Protein AF-A0A950RUC4-F1 (afdb_monomer)

Sequence (566 aa):
MKRVLPVLGLLLIFLGRAAADEPPYLDFVKGLRDMGYPDLALQYLQKLKAKPPQGITPAELTLESGLTGVEAARLEPDLSKRAAFYAQARTDLEDFLKGNASHPRAAEANLALARLVALQGQTELSKADRDQTAEGKEAQRQKARPLFEQADKLLGQVAGQAADPKAKLQAQMEQASNLFNEARTYNTQKNADLLKRADILKQARGIFETIAANNLKDPIGWEALAWVGRCYQEVDEGDKALQVYNRIFQERGPVSDTGRRLAQYYRMILLDRNPKAIQGDALAEIAKSGESWRAAYPRYLHTPDGYGVTFLTAEALLKQGVQLQEAMKTPKGPLPPKVLDLFARAEKLYGELEGSDNDYADLASQRRLFLVVTRSGQKLEGHDITALTTFTDCFEQARVQLNTMFDEDRNFKGQTDEERKQHQKQHQQHLDQAVALLQRALTLTGTRVTPDQLAQARNLLSYCYIQANKSYQAAVLADFTVHSTDPSLKSAQAAGAYALQAYAQALGDQQTAQAPDEVLNADRRQLRNVADFIQKTWTTEDVADAARHQIGRLLLQEKKYAEAVA

Radius of gyration: 33.26 Å; Cα contacts (8 Å, |Δi|>4): 711; chains: 1; bounding box: 117×64×85 Å

Structure (mmCIF, N/CA/C/O backbone):
data_AF-A0A950RUC4-F1
#
_entry.id   AF-A0A950RUC4-F1
#
loop_
_atom_site.group_PDB
_atom_site.id
_atom_site.type_symbol
_atom_site.label_atom_id
_atom_site.label_alt_id
_atom_site.label_comp_id
_atom_site.label_asym_id
_atom_site.label_entity_id
_atom_site.label_seq_id
_atom_site.pdbx_PDB_ins_code
_atom_site.Cartn_x
_atom_site.Cartn_y
_atom_site.Cartn_z
_atom_site.occupancy
_atom_site.B_iso_or_equiv
_atom_site.auth_seq_id
_atom_site.auth_comp_id
_atom_site.auth_asym_id
_atom_site.auth_atom_id
_atom_site.pdbx_PDB_model_num
ATOM 1 N N . MET A 1 1 ? -77.668 8.316 -32.396 1.00 34.97 1 MET A N 1
ATOM 2 C CA . MET A 1 1 ? -76.233 8.247 -32.749 1.00 34.97 1 MET A CA 1
ATOM 3 C C . MET A 1 1 ? -75.571 9.579 -32.421 1.00 34.97 1 MET A C 1
ATOM 5 O O . MET A 1 1 ? -76.048 10.599 -32.882 1.00 34.97 1 MET A O 1
ATOM 9 N N . LYS A 1 2 ? -74.524 9.518 -31.587 1.00 37.88 2 LYS A N 1
ATOM 10 C CA . LYS A 1 2 ? -73.364 10.420 -31.426 1.00 37.88 2 LYS A CA 1
ATOM 11 C C . LYS A 1 2 ? -73.524 11.917 -31.760 1.00 37.88 2 LYS A C 1
ATOM 13 O O . LYS A 1 2 ? -73.479 12.287 -32.926 1.00 37.88 2 LYS A O 1
ATOM 18 N N . ARG A 1 3 ? -73.454 12.754 -30.716 1.00 38.47 3 ARG A N 1
ATOM 19 C CA . ARG A 1 3 ? -72.344 13.693 -30.410 1.00 38.47 3 ARG A CA 1
ATOM 20 C C . ARG A 1 3 ? -72.834 14.723 -29.391 1.00 38.47 3 ARG A C 1
ATOM 22 O O . ARG A 1 3 ? -73.694 15.520 -29.731 1.00 38.47 3 ARG A O 1
ATOM 29 N N . VAL A 1 4 ? -72.249 14.751 -28.194 1.00 31.91 4 VAL A N 1
ATOM 30 C CA . VAL A 1 4 ? -72.295 15.943 -27.334 1.00 31.91 4 VAL A CA 1
ATOM 31 C C . VAL A 1 4 ? -70.932 16.088 -26.651 1.00 31.91 4 VAL A C 1
ATOM 33 O O . VAL A 1 4 ? -70.499 15.199 -25.922 1.00 31.91 4 VAL A O 1
ATOM 36 N N . LEU A 1 5 ? -70.241 17.182 -26.983 1.00 35.53 5 LEU A N 1
ATOM 37 C CA . LEU A 1 5 ? -69.092 17.736 -26.261 1.00 35.53 5 LEU A CA 1
ATOM 38 C C . LEU A 1 5 ? -69.471 18.024 -24.799 1.00 35.53 5 LEU A C 1
ATOM 40 O O . LEU A 1 5 ? -70.562 18.545 -24.578 1.00 35.53 5 LEU A O 1
ATOM 44 N N . PRO A 1 6 ? -68.538 17.922 -23.840 1.00 38.25 6 PRO A N 1
ATOM 45 C CA . PRO A 1 6 ? -68.577 18.772 -22.665 1.00 38.25 6 PRO A CA 1
ATOM 46 C C . PRO A 1 6 ? -67.495 19.852 -22.770 1.00 38.25 6 PRO A C 1
ATOM 48 O O . PRO A 1 6 ? -66.300 19.568 -22.837 1.00 38.25 6 PRO A O 1
ATOM 51 N N . VAL A 1 7 ? -67.941 21.108 -22.776 1.00 34.72 7 VAL A N 1
ATOM 52 C CA . VAL A 1 7 ? -67.108 22.270 -22.466 1.00 34.72 7 VAL A CA 1
ATOM 53 C C . VAL A 1 7 ? -67.149 22.482 -20.954 1.00 34.72 7 VAL A C 1
ATOM 55 O O . VAL A 1 7 ? -68.210 22.675 -20.371 1.00 34.72 7 VAL A O 1
ATOM 58 N N . LEU A 1 8 ? -65.957 22.380 -20.371 1.00 36.16 8 LEU A N 1
ATOM 59 C CA . LEU A 1 8 ? -65.399 23.125 -19.242 1.00 36.16 8 LEU A CA 1
ATOM 60 C C . LEU A 1 8 ? -66.356 23.958 -18.362 1.00 36.16 8 LEU A C 1
ATOM 62 O O . LEU A 1 8 ? -66.877 24.989 -18.778 1.00 36.16 8 LEU A O 1
ATOM 66 N N . GLY A 1 9 ? -66.400 23.599 -17.078 1.00 33.19 9 GLY A N 1
ATOM 67 C CA . GLY A 1 9 ? -66.708 24.500 -15.970 1.00 33.19 9 GLY A CA 1
ATOM 68 C C . GLY A 1 9 ? -65.688 24.271 -14.858 1.00 33.19 9 GLY A C 1
ATOM 69 O O . GLY A 1 9 ? -65.769 23.276 -14.142 1.00 33.19 9 GLY A O 1
ATOM 70 N N . LEU A 1 10 ? -64.690 25.156 -14.775 1.00 37.75 10 LEU A N 1
ATOM 71 C CA . LEU A 1 10 ? -63.674 25.192 -13.723 1.00 37.75 10 LEU A CA 1
ATOM 72 C C . LEU A 1 10 ? -64.344 25.336 -12.348 1.00 37.75 10 LEU A C 1
ATOM 74 O O . LEU A 1 10 ? -65.006 26.339 -12.088 1.00 37.75 10 LEU A O 1
ATOM 78 N N . LEU A 1 11 ? -64.088 24.385 -11.451 1.00 32.88 11 LEU A N 1
ATOM 79 C CA . LEU A 1 11 ? -64.335 24.529 -10.020 1.00 32.88 11 LEU A CA 1
ATOM 80 C C . LEU A 1 11 ? -62.969 24.590 -9.330 1.00 32.88 11 LEU A C 1
ATOM 82 O O . LEU A 1 11 ? -62.287 23.583 -9.146 1.00 32.88 11 LEU A O 1
ATOM 86 N N . LEU A 1 12 ? -62.548 25.820 -9.033 1.00 37.66 12 LEU A N 1
ATOM 87 C CA . LEU A 1 12 ? -61.394 26.152 -8.203 1.00 37.66 12 LEU A CA 1
ATOM 88 C C . LEU A 1 12 ? -61.665 25.656 -6.778 1.00 37.66 12 LEU A C 1
ATOM 90 O O . LEU A 1 12 ? -62.280 26.347 -5.969 1.00 37.66 12 LEU A O 1
ATOM 94 N N . ILE A 1 13 ? -61.206 24.444 -6.475 1.00 41.19 13 ILE A N 1
ATOM 95 C CA . ILE A 1 13 ? -61.076 23.981 -5.096 1.00 41.19 13 ILE A CA 1
ATOM 96 C C . ILE A 1 13 ? -59.793 24.611 -4.554 1.00 41.19 13 ILE A C 1
ATOM 98 O O . ILE A 1 13 ? -58.684 24.193 -4.887 1.00 41.19 13 ILE A O 1
ATOM 102 N N . PHE A 1 14 ? -59.957 25.642 -3.724 1.00 34.88 14 PHE A N 1
ATOM 103 C CA . PHE A 1 14 ? -58.931 26.102 -2.795 1.00 34.88 14 PHE A CA 1
ATOM 104 C C . PHE A 1 14 ? -58.614 24.955 -1.826 1.00 34.88 14 PHE A C 1
ATOM 106 O O . PHE A 1 14 ? -59.203 24.837 -0.754 1.00 34.88 14 PHE A O 1
ATOM 113 N N . LEU A 1 15 ? -57.676 24.088 -2.209 1.00 35.47 15 LEU A N 1
ATOM 114 C CA . LEU A 1 15 ? -56.945 23.268 -1.254 1.00 35.47 15 LEU A CA 1
ATOM 115 C C . LEU A 1 15 ? -56.076 24.231 -0.451 1.00 35.47 15 LEU A C 1
ATOM 117 O O . LEU A 1 15 ? -54.998 24.637 -0.888 1.00 35.47 15 LEU A O 1
ATOM 121 N N . GLY A 1 16 ? -56.584 24.643 0.710 1.00 34.88 16 GLY A N 1
ATOM 122 C CA . GLY A 1 16 ? -55.748 25.229 1.741 1.00 34.88 16 GLY A CA 1
ATOM 123 C C . GLY A 1 16 ? -54.551 24.307 1.938 1.00 34.88 16 GLY A C 1
ATOM 124 O O . GLY A 1 16 ? -54.716 23.123 2.231 1.00 34.88 16 GLY A O 1
ATOM 125 N N . ARG A 1 17 ? -53.344 24.839 1.722 1.00 33.97 17 ARG A N 1
ATOM 126 C CA . ARG A 1 17 ? -52.124 24.212 2.217 1.00 33.97 17 ARG A CA 1
ATOM 127 C C . ARG A 1 17 ? -52.298 24.109 3.726 1.00 33.97 17 ARG A C 1
ATOM 129 O O . ARG A 1 17 ? -52.092 25.090 4.433 1.00 33.97 17 ARG A O 1
ATOM 136 N N . ALA A 1 18 ? -52.691 22.936 4.210 1.00 32.66 18 ALA A N 1
ATOM 137 C CA . ALA A 1 18 ? -52.247 22.515 5.520 1.00 32.66 18 ALA A CA 1
ATOM 138 C C . ALA A 1 18 ? -50.720 22.597 5.443 1.00 32.66 18 ALA A C 1
ATOM 140 O O . ALA A 1 18 ? -50.095 21.839 4.699 1.00 32.66 18 ALA A O 1
ATOM 141 N N . ALA A 1 19 ? -50.138 23.612 6.083 1.00 33.56 19 ALA A N 1
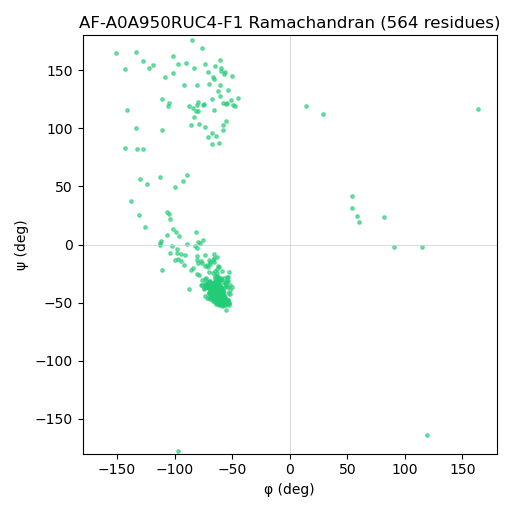ATOM 142 C CA . ALA A 1 19 ? -48.728 23.578 6.402 1.00 33.56 19 ALA A CA 1
ATOM 143 C C . ALA A 1 19 ? -48.572 22.318 7.250 1.00 33.56 19 ALA A C 1
ATOM 145 O O . ALA A 1 19 ? -49.061 22.269 8.375 1.00 33.56 19 ALA A O 1
ATOM 146 N N . ALA A 1 20 ? -48.044 21.251 6.650 1.00 34.06 20 ALA A N 1
ATOM 147 C CA . ALA A 1 20 ? -47.556 20.138 7.434 1.00 34.06 20 ALA A CA 1
ATOM 148 C C . ALA A 1 20 ? -46.548 20.756 8.401 1.00 34.06 20 ALA A C 1
ATOM 150 O O . ALA A 1 20 ? -45.638 21.445 7.932 1.00 34.06 20 ALA A O 1
ATOM 151 N N . ASP A 1 21 ? -46.775 20.604 9.708 1.00 40.78 21 ASP A N 1
ATOM 152 C CA . ASP A 1 21 ? -45.814 21.042 10.715 1.00 40.78 21 ASP A CA 1
ATOM 153 C C . ASP A 1 21 ? -44.443 20.518 10.284 1.00 40.78 21 ASP A C 1
ATOM 155 O O . ASP A 1 21 ? -44.271 19.312 10.069 1.00 40.78 21 ASP A O 1
ATOM 159 N N . GLU A 1 22 ? -43.500 21.434 10.043 1.00 47.34 22 GLU A N 1
ATOM 160 C CA . GLU A 1 22 ? -42.135 21.051 9.697 1.00 47.34 22 GLU A CA 1
ATOM 161 C C . GLU A 1 22 ? -41.640 20.097 10.798 1.00 47.34 22 GLU A C 1
ATOM 163 O O . GLU A 1 22 ? -41.851 20.389 11.983 1.00 47.34 22 GLU A O 1
ATOM 168 N N . PRO A 1 23 ? -41.016 18.949 10.455 1.00 54.62 23 PRO A N 1
ATOM 169 C CA . PRO A 1 23 ? -40.393 18.103 11.465 1.00 54.62 23 PRO A CA 1
ATOM 170 C C . PRO A 1 23 ? -39.491 18.977 12.344 1.00 54.62 23 PRO A C 1
ATOM 172 O O . PRO A 1 23 ? -38.881 19.908 11.803 1.00 54.62 23 PRO A O 1
ATOM 175 N N . PRO A 1 24 ? -39.368 18.712 13.661 1.00 75.94 24 PRO A N 1
ATOM 176 C CA . PRO A 1 24 ? -38.464 19.476 14.514 1.00 75.94 24 PRO A CA 1
ATOM 177 C C . PRO A 1 24 ? -37.113 19.648 13.809 1.00 75.94 24 PRO A C 1
ATOM 179 O O . PRO A 1 24 ? -36.544 18.668 13.329 1.00 75.94 24 PRO A O 1
ATOM 182 N N . TYR A 1 25 ? -36.635 20.889 13.662 1.00 81.56 25 TYR A N 1
ATOM 183 C CA . TYR A 1 25 ? -35.612 21.243 12.663 1.00 81.56 25 TYR A CA 1
ATOM 184 C C . TYR A 1 25 ? -34.370 20.326 12.673 1.00 81.56 25 TYR A C 1
ATOM 186 O O . TYR A 1 25 ? -33.822 20.007 11.620 1.00 81.56 25 TYR A O 1
ATOM 194 N N . LEU A 1 26 ? -33.929 19.870 13.853 1.00 84.50 26 LEU A N 1
ATOM 195 C CA . LEU A 1 26 ? -32.773 18.973 13.992 1.00 84.50 26 LEU A CA 1
ATOM 196 C C . LEU A 1 26 ? -33.093 17.502 13.679 1.00 84.50 26 LEU A C 1
ATOM 198 O O . LEU A 1 26 ? -32.209 16.762 13.251 1.00 84.50 26 LEU A O 1
ATOM 202 N N . ASP A 1 27 ? -34.342 17.069 13.841 1.00 83.31 27 ASP A N 1
ATOM 203 C CA . ASP A 1 27 ? -34.783 15.733 13.430 1.00 83.31 27 ASP A CA 1
ATOM 204 C C . ASP A 1 27 ? -34.851 15.629 11.905 1.00 83.31 27 ASP A C 1
ATOM 206 O O . ASP A 1 27 ? -34.499 14.594 11.343 1.00 83.31 27 ASP A O 1
ATOM 210 N N . PHE A 1 28 ? -35.187 16.724 11.215 1.00 82.00 28 PHE A N 1
ATOM 211 C CA . PHE A 1 28 ? -35.064 16.791 9.759 1.00 82.00 28 PHE A CA 1
ATOM 212 C C . PHE A 1 28 ? -33.604 16.646 9.299 1.00 82.00 28 PHE A C 1
ATOM 214 O O . PHE A 1 28 ? -33.317 15.875 8.384 1.00 82.00 28 PHE A O 1
ATOM 221 N N . VAL A 1 29 ? -32.662 17.316 9.975 1.00 86.06 29 VAL A N 1
ATOM 222 C CA . VAL A 1 29 ? -31.215 17.170 9.719 1.00 86.06 29 VAL A CA 1
ATOM 223 C C . VAL A 1 29 ? -30.758 15.723 9.919 1.00 86.06 29 VAL A C 1
ATOM 225 O O . VAL A 1 29 ? -30.044 15.181 9.075 1.00 86.06 29 VAL A O 1
ATOM 228 N N . LYS A 1 30 ? -31.186 15.073 11.009 1.00 86.31 30 LYS A N 1
ATOM 229 C CA . LYS A 1 30 ? -30.908 13.649 11.264 1.00 86.31 30 LYS A CA 1
ATOM 230 C C . LYS A 1 30 ? -31.467 12.760 10.157 1.00 86.31 30 LYS A C 1
ATOM 232 O O . LYS A 1 30 ? -30.703 12.002 9.573 1.00 86.31 30 LYS A O 1
ATOM 237 N N . GLY A 1 31 ? -32.739 12.931 9.798 1.00 77.69 31 GLY A N 1
ATOM 238 C CA . GLY A 1 31 ? -33.377 12.154 8.737 1.00 77.69 31 GLY A CA 1
ATOM 239 C C . GLY A 1 31 ? -32.671 12.290 7.384 1.00 77.69 31 GLY A C 1
ATOM 240 O O . GLY A 1 31 ? -32.494 11.297 6.684 1.00 77.69 31 GLY A O 1
ATOM 241 N N . LEU A 1 32 ? -32.203 13.492 7.026 1.00 78.38 32 LEU A N 1
ATOM 242 C CA . LEU A 1 32 ? -31.410 13.694 5.808 1.00 78.38 32 LEU A CA 1
ATOM 243 C C . LEU A 1 32 ? -30.098 12.900 5.830 1.00 78.38 32 LEU A C 1
ATOM 245 O O . LEU A 1 32 ? -29.757 12.278 4.825 1.00 78.38 32 LEU A O 1
ATOM 249 N N . ARG A 1 33 ? -29.384 12.866 6.961 1.00 87.56 33 ARG A N 1
ATOM 250 C CA . ARG A 1 33 ? -28.173 12.039 7.100 1.00 87.56 33 ARG A CA 1
ATOM 251 C C . ARG A 1 33 ? -28.473 10.551 7.004 1.00 87.56 33 ARG A C 1
ATOM 253 O O . ARG A 1 33 ? -27.772 9.855 6.277 1.00 87.56 33 ARG A O 1
ATOM 260 N N . ASP A 1 34 ? -29.518 10.084 7.682 1.00 82.00 34 ASP A N 1
ATOM 261 C CA . ASP A 1 34 ? -29.903 8.668 7.693 1.00 82.00 34 ASP A CA 1
ATOM 262 C C . ASP A 1 34 ? -30.282 8.169 6.288 1.00 82.00 34 ASP A C 1
ATOM 264 O O . ASP A 1 34 ? -30.058 7.007 5.950 1.00 82.00 34 ASP A O 1
ATOM 268 N N . MET A 1 35 ? -30.803 9.061 5.439 1.00 78.31 35 MET A N 1
ATOM 269 C CA . MET A 1 35 ? -31.084 8.795 4.025 1.00 78.31 35 MET A CA 1
ATOM 270 C C . MET A 1 35 ? -29.862 8.939 3.098 1.00 78.31 35 MET A C 1
ATOM 272 O O . MET A 1 35 ? -29.988 8.710 1.896 1.00 78.31 35 MET A O 1
ATOM 276 N N . GLY A 1 36 ? -28.690 9.309 3.621 1.00 81.19 36 GLY A N 1
ATOM 277 C CA . GLY A 1 36 ? -27.467 9.485 2.835 1.00 81.19 36 GLY A CA 1
ATOM 278 C C . GLY A 1 36 ? -27.349 10.833 2.116 1.00 81.19 36 GLY A C 1
ATOM 279 O O . GLY A 1 36 ? -26.604 10.922 1.144 1.00 81.19 36 GLY A O 1
ATOM 280 N N . TYR A 1 37 ? -28.032 11.882 2.592 1.00 81.44 37 TYR A N 1
ATOM 281 C CA . TYR A 1 37 ? -27.981 13.250 2.043 1.00 81.44 37 TYR A CA 1
ATOM 282 C C . TYR A 1 37 ? -27.328 14.271 3.005 1.00 81.44 37 TYR A C 1
ATOM 284 O O . TYR A 1 37 ? -27.964 15.258 3.404 1.00 81.44 37 TYR A O 1
ATOM 292 N N . PRO A 1 38 ? -26.069 14.062 3.439 1.00 87.38 38 PRO A N 1
ATOM 293 C CA . PRO A 1 38 ? -25.410 14.958 4.390 1.00 87.38 38 PRO A CA 1
ATOM 294 C C . PRO A 1 38 ? -25.070 16.334 3.789 1.00 87.38 38 PRO A C 1
ATOM 296 O O . PRO A 1 38 ? -24.982 17.321 4.515 1.00 87.38 38 PRO A O 1
ATOM 299 N N . ASP A 1 39 ? -24.932 16.441 2.469 1.00 81.38 39 ASP A N 1
ATOM 300 C CA . ASP A 1 39 ? -24.743 17.703 1.751 1.00 81.38 39 ASP A CA 1
ATOM 301 C C . ASP A 1 39 ? -25.976 18.618 1.864 1.00 81.38 39 ASP A C 1
ATOM 303 O O . ASP A 1 39 ? -25.851 19.800 2.200 1.00 81.38 39 ASP A O 1
ATOM 307 N N . LEU A 1 40 ? -27.177 18.064 1.667 1.00 81.19 40 LEU A N 1
ATOM 308 C CA . LEU A 1 40 ? -28.442 18.774 1.864 1.00 81.19 40 LEU A CA 1
ATOM 309 C C . LEU A 1 40 ? -28.642 19.157 3.332 1.00 81.19 40 LEU A C 1
ATOM 311 O O . LEU A 1 40 ? -29.099 20.265 3.627 1.00 81.19 40 LEU A O 1
ATOM 315 N N . ALA A 1 41 ? -28.258 18.273 4.255 1.00 87.00 41 ALA A N 1
ATOM 316 C CA . ALA A 1 41 ? -28.305 18.550 5.685 1.00 87.00 41 ALA A CA 1
ATOM 317 C C . ALA A 1 41 ? -27.392 19.730 6.070 1.00 87.00 41 ALA A C 1
ATOM 319 O O . ALA A 1 41 ? -27.834 20.626 6.791 1.00 87.00 41 ALA A O 1
ATOM 320 N N . LEU A 1 42 ? -26.164 19.801 5.537 1.00 86.12 42 LEU A N 1
ATOM 321 C CA . LEU A 1 42 ? -25.256 20.935 5.759 1.00 86.12 42 LEU A CA 1
ATOM 322 C C . LEU A 1 42 ? -25.824 22.248 5.206 1.00 86.12 42 LEU A C 1
ATOM 324 O O . LEU A 1 42 ? -25.776 23.273 5.890 1.00 86.12 42 LEU A O 1
ATOM 328 N N . GLN A 1 43 ? -26.408 22.229 4.004 1.00 85.50 43 GLN A N 1
ATOM 329 C CA . GLN A 1 43 ? -27.064 23.413 3.433 1.00 85.50 43 GLN A CA 1
ATOM 330 C C . GLN A 1 43 ? -28.234 23.888 4.301 1.00 85.50 43 GLN A C 1
ATOM 332 O O . GLN A 1 43 ? -28.425 25.089 4.502 1.00 85.50 43 GLN A O 1
ATOM 337 N N . TYR A 1 44 ? -29.026 22.955 4.832 1.00 87.25 44 TYR A N 1
ATOM 338 C CA . TYR A 1 44 ? -30.130 23.286 5.724 1.00 87.25 44 TYR A CA 1
ATOM 339 C C . TYR A 1 44 ? -29.629 23.868 7.052 1.00 87.25 44 TYR A C 1
ATOM 341 O O . TYR A 1 44 ? -30.103 24.921 7.476 1.00 87.25 44 TYR A O 1
ATOM 349 N N . LEU A 1 45 ? -28.600 23.270 7.658 1.00 90.69 45 LEU A N 1
ATOM 350 C CA . LEU A 1 45 ? -27.964 23.784 8.873 1.00 90.69 45 LEU A CA 1
ATOM 351 C C . LEU A 1 45 ? -27.394 25.196 8.692 1.00 90.69 45 LEU A C 1
ATOM 353 O O . LEU A 1 45 ? -27.530 26.022 9.593 1.00 90.69 45 LEU A O 1
ATOM 357 N N . GLN A 1 46 ? -26.819 25.521 7.531 1.00 89.94 46 GLN A N 1
ATOM 358 C CA . GLN A 1 46 ? -26.381 26.889 7.227 1.00 89.94 46 GLN A CA 1
ATOM 359 C C . GLN A 1 46 ? -27.550 27.884 7.221 1.00 89.94 46 GLN A C 1
ATOM 361 O O . GLN A 1 46 ? -27.426 28.980 7.773 1.00 89.94 46 GLN A O 1
ATOM 366 N N . LYS A 1 47 ? -28.709 27.500 6.663 1.00 89.00 47 LYS A N 1
ATOM 367 C CA . LYS A 1 47 ? -29.925 28.331 6.708 1.00 89.00 47 LYS A CA 1
ATOM 368 C C . LYS A 1 47 ? -30.406 28.544 8.144 1.00 89.00 47 LYS A C 1
ATOM 370 O O . LYS A 1 47 ? -30.738 29.672 8.504 1.00 89.00 47 LYS A O 1
ATOM 375 N N . LEU A 1 48 ? -30.388 27.497 8.972 1.00 89.50 48 LEU A N 1
ATOM 376 C CA . LEU A 1 48 ? -30.747 27.606 10.389 1.00 89.50 48 LEU A CA 1
ATOM 377 C C . LEU A 1 48 ? -29.760 28.485 11.166 1.00 89.50 48 LEU A C 1
ATOM 379 O O . LEU A 1 48 ? -30.189 29.288 11.982 1.00 89.50 48 LEU A O 1
ATOM 383 N N . LYS A 1 49 ? -28.451 28.406 10.891 1.00 90.00 49 LYS A N 1
ATOM 384 C CA . LYS A 1 49 ? -27.445 29.281 11.523 1.00 90.00 49 LYS A CA 1
ATOM 385 C C . LYS A 1 49 ? -27.669 30.760 11.191 1.00 90.00 49 LYS A C 1
ATOM 387 O O . LYS A 1 49 ? -27.473 31.606 12.057 1.00 90.00 49 LYS A O 1
ATOM 392 N N . ALA A 1 50 ? -28.108 31.074 9.969 1.00 89.81 50 ALA A N 1
ATOM 393 C CA . ALA A 1 50 ? -28.412 32.448 9.565 1.00 89.81 50 ALA A CA 1
ATOM 394 C C . ALA A 1 50 ? -29.657 33.021 10.269 1.00 89.81 50 ALA A C 1
ATOM 396 O O . ALA A 1 50 ? -29.726 34.224 10.518 1.00 89.81 50 ALA A O 1
ATOM 397 N N . LYS A 1 51 ? -30.639 32.172 10.598 1.00 86.69 51 LYS A N 1
ATOM 398 C CA . LYS A 1 51 ? -31.846 32.557 11.341 1.00 86.69 51 LYS A CA 1
ATOM 399 C C . LYS A 1 51 ? -32.264 31.436 12.308 1.00 86.69 51 LYS A C 1
ATOM 401 O O . LYS A 1 51 ? -33.143 30.645 11.957 1.00 86.69 51 LYS A O 1
ATOM 406 N N . PRO A 1 52 ? -31.653 31.362 13.508 1.00 86.50 52 PRO A N 1
ATOM 407 C CA . PRO A 1 52 ? -31.900 30.273 14.450 1.00 86.50 52 PRO A CA 1
ATOM 408 C C . PRO A 1 52 ? -33.372 30.206 14.881 1.00 86.50 52 PRO A C 1
ATOM 410 O O . PRO A 1 52 ? -33.919 31.223 15.323 1.00 86.50 52 PRO A O 1
ATOM 413 N N . PRO A 1 53 ? -34.033 29.039 14.767 1.00 84.19 53 PRO A N 1
ATOM 414 C CA . PRO A 1 53 ? -35.385 28.856 15.279 1.00 84.19 53 PRO A CA 1
ATOM 415 C C . PRO A 1 53 ? -35.445 28.976 16.805 1.00 84.19 53 PRO A C 1
ATOM 417 O O . PRO A 1 53 ? -34.480 28.681 17.512 1.00 84.19 53 PRO A O 1
ATOM 420 N N . GLN A 1 54 ? -36.607 29.368 17.331 1.00 84.06 54 GLN A N 1
ATOM 421 C CA . GLN A 1 54 ? -36.820 29.433 18.775 1.00 84.06 54 GLN A CA 1
ATOM 422 C C . GLN A 1 54 ? -36.676 28.035 19.399 1.00 84.06 54 GLN A C 1
ATOM 424 O O . GLN A 1 54 ? -37.264 27.072 18.914 1.00 84.06 54 GLN A O 1
ATOM 429 N N . GLY A 1 55 ? -35.902 27.934 20.482 1.00 83.69 55 GLY A N 1
ATOM 430 C CA . GLY A 1 55 ? -35.655 26.671 21.186 1.00 83.69 55 GLY A CA 1
ATOM 431 C C . GLY A 1 55 ? -34.442 25.876 20.694 1.00 83.69 55 GLY A C 1
ATOM 432 O O . GLY A 1 55 ? -34.135 24.862 21.307 1.00 83.69 55 GLY A O 1
ATOM 433 N N . ILE A 1 56 ? -33.734 26.339 19.656 1.00 86.88 56 ILE A N 1
ATOM 434 C CA . ILE A 1 56 ? -32.470 25.745 19.200 1.00 86.88 56 ILE A CA 1
ATOM 435 C C . ILE A 1 56 ? -31.324 26.703 19.503 1.00 86.88 56 ILE A C 1
ATOM 437 O O . ILE A 1 56 ? -31.327 27.866 19.095 1.00 86.88 56 ILE A O 1
ATOM 441 N N . THR A 1 57 ? -30.321 26.209 20.216 1.00 89.81 57 THR A N 1
ATOM 442 C CA . THR A 1 57 ? -29.143 26.995 20.573 1.00 89.81 57 THR A CA 1
ATOM 443 C C . THR A 1 57 ? -28.115 27.021 19.433 1.00 89.81 57 THR A C 1
ATOM 445 O O . THR A 1 57 ? -27.995 26.058 18.669 1.00 89.81 57 THR A O 1
ATOM 448 N N . PRO A 1 58 ? -27.289 28.081 19.324 1.00 90.25 58 PRO A N 1
ATOM 449 C CA . PRO A 1 58 ? -26.151 28.084 18.403 1.00 90.25 58 PRO A CA 1
ATOM 450 C C . PRO A 1 58 ? -25.203 26.895 18.620 1.00 90.25 58 PRO A C 1
ATOM 452 O O . PRO A 1 58 ? -24.657 26.365 17.658 1.00 90.25 58 PRO A O 1
ATOM 455 N N . ALA A 1 59 ? -25.050 26.440 19.870 1.00 90.50 59 ALA A N 1
ATOM 456 C CA . ALA A 1 59 ? -24.242 25.274 20.213 1.00 90.50 59 ALA A CA 1
ATOM 457 C C . ALA A 1 59 ? -24.786 23.982 19.579 1.00 90.50 59 ALA A C 1
ATOM 459 O O . ALA A 1 59 ? -24.014 23.215 19.008 1.00 90.50 59 ALA A O 1
ATOM 460 N N . GLU A 1 60 ? -26.102 23.758 19.607 1.00 91.12 60 GLU A N 1
ATOM 461 C CA . GLU A 1 60 ? -26.726 22.594 18.961 1.00 91.12 60 GLU A CA 1
ATOM 462 C C . GLU A 1 60 ? -26.571 22.622 17.437 1.00 91.12 60 GLU A C 1
ATOM 464 O O . GLU A 1 60 ? -26.296 21.588 16.830 1.00 91.12 60 GLU A O 1
ATOM 469 N N . LEU A 1 61 ? -26.672 23.800 16.811 1.00 92.94 61 LEU A N 1
ATOM 470 C CA . LEU A 1 61 ? -26.423 23.946 15.371 1.00 92.94 61 LEU A CA 1
ATOM 471 C C . LEU A 1 61 ? -24.962 23.659 15.003 1.00 92.94 61 LEU A C 1
ATOM 473 O O . LEU A 1 61 ? -24.697 23.069 13.952 1.00 92.94 61 LEU A O 1
ATOM 477 N N . THR A 1 62 ? -24.011 24.071 15.845 1.00 94.38 62 THR A N 1
ATOM 478 C CA . THR A 1 62 ? -22.588 23.754 15.669 1.00 94.38 62 THR A CA 1
ATOM 479 C C . THR A 1 62 ? -22.334 22.256 15.815 1.00 94.38 62 THR A C 1
ATOM 481 O O . THR A 1 62 ? -21.710 21.672 14.933 1.00 94.38 62 THR A O 1
ATOM 484 N N . LEU A 1 63 ? -22.895 21.609 16.844 1.00 95.31 63 LEU A N 1
ATOM 485 C CA . LEU A 1 63 ? -22.805 20.157 17.017 1.00 95.31 63 LEU A CA 1
ATOM 486 C C . LEU A 1 63 ? -23.326 19.404 15.788 1.00 95.31 63 LEU A C 1
ATOM 488 O O . LEU A 1 63 ? -22.628 18.550 15.243 1.00 95.31 63 LEU A O 1
ATOM 492 N N . GLU A 1 64 ? -24.535 19.727 15.326 1.00 94.75 64 GLU A N 1
ATOM 493 C CA . GLU A 1 64 ? -25.122 19.044 14.171 1.00 94.75 64 GLU A CA 1
ATOM 494 C C . GLU A 1 64 ? -24.336 19.300 12.881 1.00 94.75 64 GLU A C 1
ATOM 496 O O . GLU A 1 64 ? -24.236 18.403 12.047 1.00 94.75 64 GLU A O 1
ATOM 501 N N . SER A 1 65 ? -23.714 20.474 12.725 1.00 95.19 65 SER A N 1
ATOM 502 C CA . SER A 1 65 ? -22.824 20.753 11.585 1.00 95.19 65 SER A CA 1
ATOM 503 C C . SER A 1 65 ? -21.577 19.879 11.618 1.00 95.19 65 SER A C 1
ATOM 505 O O . SER A 1 65 ? -21.256 19.255 10.608 1.00 95.19 65 SER A O 1
ATOM 507 N N . GLY A 1 66 ? -20.949 19.745 12.789 1.00 95.75 66 GLY A N 1
ATOM 508 C CA . GLY A 1 66 ? -19.805 18.861 12.987 1.00 95.75 66 GLY A CA 1
ATOM 509 C C . GLY A 1 66 ? -20.138 17.406 12.665 1.00 95.75 66 GLY A C 1
ATOM 510 O O . GLY A 1 66 ? -19.492 16.790 11.821 1.00 95.75 66 GLY A O 1
ATOM 511 N N . LEU A 1 67 ? -21.204 16.869 13.266 1.00 94.81 67 LEU A N 1
ATOM 512 C CA . LEU A 1 67 ? -21.639 15.489 13.032 1.00 94.81 67 LEU A CA 1
ATOM 513 C C . LEU A 1 67 ? -22.031 15.233 11.567 1.00 94.81 67 LEU A C 1
ATOM 515 O O . LEU A 1 67 ? -21.730 14.178 11.018 1.00 94.81 67 LEU A O 1
ATOM 519 N N . THR A 1 68 ? -22.699 16.188 10.916 1.00 94.00 68 THR A N 1
ATOM 520 C CA . THR A 1 68 ? -23.065 16.070 9.495 1.00 94.00 68 THR A CA 1
ATOM 521 C C . THR A 1 68 ? -21.838 16.150 8.589 1.00 94.00 68 THR A C 1
ATOM 523 O O . THR A 1 68 ? -21.757 15.412 7.610 1.00 94.00 68 THR A O 1
ATOM 526 N N . GLY A 1 69 ? -20.854 16.985 8.929 1.00 93.12 69 GLY A N 1
ATOM 527 C CA . GLY A 1 69 ? -19.589 17.082 8.204 1.00 93.12 69 GLY A CA 1
ATOM 528 C C . GLY A 1 69 ? -18.793 15.773 8.209 1.00 93.12 69 GLY A C 1
ATOM 529 O O . GLY A 1 69 ? -18.202 15.427 7.189 1.00 93.12 69 GLY A O 1
ATOM 530 N N . VAL A 1 70 ? -18.833 15.003 9.306 1.00 92.06 70 VAL A N 1
ATOM 531 C CA . VAL A 1 70 ? -18.224 13.658 9.370 1.00 92.06 70 VAL A CA 1
ATOM 532 C C . VAL A 1 70 ? -18.847 12.715 8.335 1.00 92.06 70 VAL A C 1
ATOM 534 O O . VAL A 1 70 ? -18.123 12.047 7.595 1.00 92.06 70 VAL A O 1
ATOM 537 N N . GLU A 1 71 ? -20.179 12.678 8.248 1.00 89.00 71 GLU A N 1
ATOM 538 C CA . GLU A 1 71 ? -20.882 11.827 7.279 1.00 89.00 71 GLU A CA 1
ATOM 539 C C . GLU A 1 71 ? -20.699 12.320 5.836 1.00 89.00 71 GLU A C 1
ATOM 541 O O . GLU A 1 71 ? -20.494 11.512 4.931 1.00 89.00 71 GLU A O 1
ATOM 546 N N . ALA A 1 72 ? -20.683 13.639 5.613 1.00 88.06 72 ALA A N 1
ATOM 547 C CA . ALA A 1 72 ? -20.371 14.220 4.306 1.00 88.06 72 ALA A CA 1
ATOM 548 C C . ALA A 1 72 ? -18.975 13.801 3.828 1.00 88.06 72 ALA A C 1
ATOM 550 O O . ALA A 1 72 ? -18.819 13.353 2.695 1.00 88.06 72 ALA A O 1
ATOM 551 N N . ALA A 1 73 ? -17.972 13.861 4.711 1.00 87.88 73 ALA A N 1
ATOM 552 C CA . ALA A 1 73 ? -16.623 13.407 4.397 1.00 87.88 73 ALA A CA 1
ATOM 553 C C . ALA A 1 73 ? -16.595 11.920 4.008 1.00 87.88 73 ALA A C 1
ATOM 555 O O . ALA A 1 73 ? -15.917 11.535 3.056 1.00 87.88 73 ALA A O 1
ATOM 556 N N . ARG A 1 74 ? -17.358 11.075 4.710 1.00 83.62 74 ARG A N 1
ATOM 557 C CA . ARG A 1 74 ? -17.418 9.633 4.435 1.00 83.62 74 ARG A CA 1
ATOM 558 C C . ARG A 1 74 ? -17.951 9.315 3.034 1.00 83.62 74 ARG A C 1
ATOM 560 O O . ARG A 1 74 ? -17.506 8.337 2.437 1.00 83.62 74 ARG A O 1
ATOM 567 N N . LEU A 1 75 ? -18.893 10.111 2.529 1.00 81.56 75 LEU A N 1
ATOM 568 C CA . LEU A 1 75 ? -19.504 9.914 1.210 1.00 81.56 75 LEU A CA 1
ATOM 569 C C . LEU A 1 75 ? -18.785 10.661 0.078 1.00 81.56 75 LEU A C 1
ATOM 571 O O . LEU A 1 75 ? -19.093 10.424 -1.087 1.00 81.56 75 LEU A O 1
ATOM 575 N N . GLU A 1 76 ? -17.833 11.539 0.390 1.00 84.75 76 GLU A N 1
ATOM 576 C CA . GLU A 1 76 ? -17.130 12.356 -0.599 1.00 84.75 76 GLU A CA 1
ATOM 577 C C . GLU A 1 76 ? -15.998 11.559 -1.279 1.00 84.75 76 GLU A C 1
ATOM 579 O O . GLU A 1 76 ? -15.036 11.182 -0.601 1.00 84.75 76 GLU A O 1
ATOM 584 N N . PRO A 1 77 ? -16.064 11.277 -2.595 1.00 73.75 77 PRO A N 1
ATOM 585 C CA . PRO A 1 77 ? -14.999 10.579 -3.318 1.00 73.75 77 PRO A CA 1
ATOM 586 C C . PRO A 1 77 ? -13.746 11.436 -3.547 1.00 73.75 7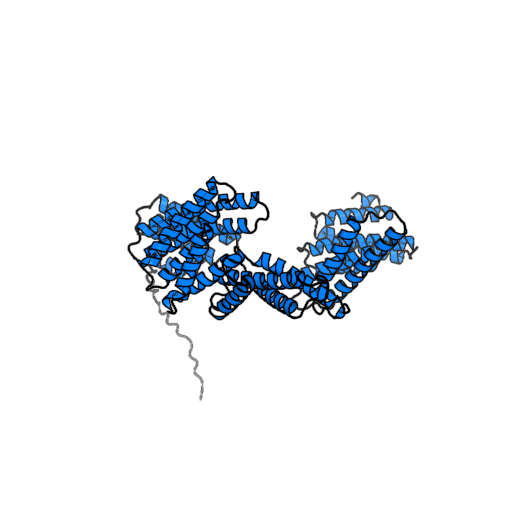7 PRO A C 1
ATOM 588 O O . PRO A 1 77 ? -12.651 10.880 -3.630 1.00 73.75 77 PRO A O 1
ATOM 591 N N . ASP A 1 78 ? -13.873 12.762 -3.643 1.00 79.75 78 ASP A N 1
ATOM 592 C CA . ASP A 1 78 ? -12.732 13.653 -3.852 1.00 79.75 78 ASP A CA 1
ATOM 593 C C . ASP A 1 78 ? -11.918 13.807 -2.560 1.00 79.75 78 ASP A C 1
ATOM 595 O O . ASP A 1 78 ? -12.408 14.282 -1.535 1.00 79.75 78 ASP A O 1
ATOM 599 N N . LEU A 1 79 ? -10.640 13.429 -2.605 1.00 75.62 79 LEU A N 1
ATOM 600 C CA . LEU A 1 79 ? -9.774 13.424 -1.423 1.00 75.62 79 LEU A CA 1
ATOM 601 C C . LEU A 1 79 ? -9.570 14.820 -0.818 1.00 75.62 79 LEU A C 1
ATOM 603 O O . LEU A 1 79 ? -9.474 14.947 0.404 1.00 75.62 79 LEU A O 1
ATOM 607 N N . SER A 1 80 ? -9.526 15.864 -1.649 1.00 79.62 80 SER A N 1
ATOM 608 C CA . SER A 1 80 ? -9.313 17.238 -1.186 1.00 79.62 80 SER A CA 1
ATOM 609 C C . SER A 1 80 ? -10.564 17.776 -0.497 1.00 79.62 80 SER A C 1
ATOM 611 O O . SER A 1 80 ? -10.479 18.341 0.595 1.00 79.62 80 SER A O 1
ATOM 613 N N . LYS A 1 81 ? -11.743 17.545 -1.085 1.00 81.12 81 LYS A N 1
ATOM 614 C CA . LYS A 1 81 ? -13.028 17.905 -0.469 1.00 81.12 81 LYS A CA 1
ATOM 615 C C . LYS A 1 81 ? -13.290 17.101 0.797 1.00 81.12 81 LYS A C 1
ATOM 617 O O . LYS A 1 81 ? -13.698 17.675 1.803 1.00 81.12 81 LYS A O 1
ATOM 622 N N . ARG A 1 82 ? -12.984 15.801 0.791 1.00 85.06 82 ARG A N 1
ATOM 623 C CA . ARG A 1 82 ? -13.071 14.937 1.975 1.00 85.06 82 ARG A CA 1
ATOM 624 C C . ARG A 1 82 ? -12.210 15.484 3.112 1.00 85.06 82 ARG A C 1
ATOM 626 O O . ARG A 1 82 ? -12.684 15.596 4.241 1.00 85.06 82 ARG A O 1
ATOM 633 N N . ALA A 1 83 ? -10.967 15.869 2.817 1.00 83.31 83 ALA A N 1
ATOM 634 C CA . ALA A 1 83 ? -10.076 16.479 3.800 1.00 83.31 83 ALA A CA 1
ATOM 635 C C . ALA A 1 83 ? -10.636 17.803 4.349 1.00 83.31 83 ALA A C 1
ATOM 637 O O . ALA A 1 83 ? -10.576 18.030 5.558 1.00 83.31 83 ALA A O 1
ATOM 638 N N . ALA A 1 84 ? -11.231 18.642 3.494 1.00 88.31 84 ALA A N 1
ATOM 639 C CA . ALA A 1 84 ? -11.880 19.883 3.915 1.00 88.31 84 ALA A CA 1
ATOM 640 C C . ALA A 1 84 ? -13.096 19.631 4.826 1.00 88.31 84 ALA A C 1
ATOM 642 O O . ALA A 1 84 ? -13.227 20.291 5.858 1.00 88.31 84 ALA A O 1
ATOM 643 N N . PHE A 1 85 ? -13.942 18.644 4.508 1.00 90.00 85 PHE A N 1
ATOM 644 C CA . PHE A 1 85 ? -15.056 18.251 5.375 1.00 90.00 85 PHE A CA 1
ATOM 645 C C . PHE A 1 85 ? -14.574 17.751 6.737 1.00 90.00 85 PHE A C 1
ATOM 647 O O . PHE A 1 85 ? -15.114 18.178 7.755 1.00 90.00 85 PHE A O 1
ATOM 654 N N . TYR A 1 86 ? -13.533 16.913 6.786 1.00 90.56 86 TYR A N 1
ATOM 655 C CA . TYR A 1 86 ? -12.957 16.483 8.062 1.00 90.56 86 TYR A CA 1
ATOM 656 C C . TYR A 1 86 ? -12.372 17.649 8.864 1.00 90.56 86 TYR A C 1
ATOM 658 O O . TYR A 1 86 ? -12.564 17.705 10.076 1.00 90.56 86 TYR A O 1
ATOM 666 N N . ALA A 1 87 ? -11.678 18.588 8.218 1.00 91.75 87 ALA A N 1
ATOM 667 C CA . ALA A 1 87 ? -11.132 19.757 8.901 1.00 91.75 87 ALA A CA 1
ATOM 668 C C . ALA A 1 87 ? -12.247 20.620 9.516 1.00 91.75 87 ALA A C 1
ATOM 670 O O . ALA A 1 87 ? -12.184 20.939 10.701 1.00 91.75 87 ALA A O 1
ATOM 671 N N . GLN A 1 88 ? -13.301 20.921 8.751 1.00 93.12 88 GLN A N 1
ATOM 672 C CA . GLN A 1 88 ? -14.425 21.712 9.252 1.00 93.12 88 GLN A CA 1
ATOM 673 C C . GLN A 1 88 ? -15.204 20.980 10.351 1.00 93.12 88 GLN A C 1
ATOM 675 O O . GLN A 1 88 ? -15.522 21.574 11.378 1.00 93.12 88 GLN A O 1
ATOM 680 N N . ALA A 1 89 ? -15.484 19.686 10.165 1.00 96.12 89 ALA A N 1
ATOM 681 C CA . ALA A 1 89 ? -16.182 18.877 11.159 1.00 96.12 89 ALA A CA 1
ATOM 682 C C . ALA A 1 89 ? -15.417 18.832 12.485 1.00 96.12 89 ALA A C 1
ATOM 684 O O . ALA A 1 89 ? -16.014 18.944 13.555 1.00 96.12 89 ALA A O 1
ATOM 685 N N . ARG A 1 90 ? -14.087 18.713 12.413 1.00 95.25 90 ARG A N 1
ATOM 686 C CA . ARG A 1 90 ? -13.210 18.782 13.579 1.00 95.25 90 ARG A CA 1
ATOM 687 C C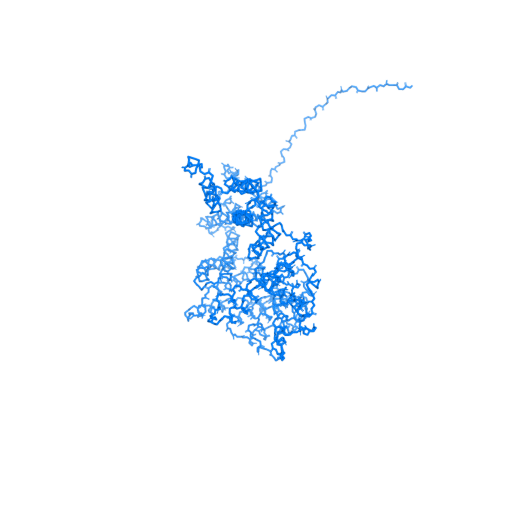 . ARG A 1 90 ? -13.348 20.117 14.305 1.00 95.25 90 ARG A C 1
ATOM 689 O O . ARG A 1 90 ? -13.574 20.100 15.510 1.00 95.25 90 ARG A O 1
ATOM 696 N N . THR A 1 91 ? -13.242 21.236 13.586 1.00 95.56 91 THR A N 1
ATOM 697 C CA . THR A 1 91 ? -13.390 22.579 14.167 1.00 95.56 91 THR A CA 1
ATOM 698 C C . THR A 1 91 ? -14.737 22.738 14.863 1.00 95.56 91 THR A C 1
ATOM 700 O O . THR A 1 91 ? -14.771 23.110 16.031 1.00 95.56 91 THR A O 1
ATOM 703 N N . ASP A 1 92 ? -15.834 22.370 14.199 1.00 95.56 92 ASP A N 1
ATOM 704 C CA . ASP A 1 92 ? -17.181 22.487 14.765 1.00 95.56 92 ASP A CA 1
ATOM 705 C C . ASP A 1 92 ? -17.335 21.648 16.054 1.00 95.56 92 ASP A C 1
ATOM 707 O O . ASP A 1 92 ? -17.897 22.114 17.048 1.00 95.56 92 ASP A O 1
ATOM 711 N N . LEU A 1 93 ? -16.807 20.419 16.078 1.00 96.94 93 LEU A N 1
ATOM 712 C CA . LEU A 1 93 ? -16.863 19.547 17.258 1.00 96.94 93 LEU A CA 1
ATOM 713 C C . LEU A 1 93 ? -15.971 20.053 18.405 1.00 96.94 93 LEU A C 1
ATOM 715 O O . LEU A 1 93 ? -16.395 20.028 19.563 1.00 96.94 93 LEU A O 1
ATOM 719 N N . GLU A 1 94 ? -14.758 20.528 18.105 1.00 95.25 94 GLU A N 1
ATOM 720 C CA . GLU A 1 94 ? -13.846 21.124 19.091 1.00 95.25 94 GLU A CA 1
ATOM 721 C C . GLU A 1 94 ? -14.450 22.402 19.704 1.00 95.25 94 GLU A C 1
ATOM 723 O O . GLU A 1 94 ? -14.446 22.557 20.930 1.00 95.25 94 GLU A O 1
ATOM 728 N N . ASP A 1 95 ? -15.039 23.274 18.881 1.00 94.62 95 ASP A N 1
ATOM 729 C CA . ASP A 1 95 ? -15.701 24.505 19.323 1.00 94.62 95 ASP A CA 1
ATOM 730 C C . ASP A 1 95 ? -16.915 24.211 20.207 1.00 94.62 95 ASP A C 1
ATOM 732 O O . ASP A 1 95 ? -17.086 24.826 21.268 1.00 94.62 95 ASP A O 1
ATOM 736 N N . PHE A 1 96 ? -17.736 23.231 19.816 1.00 95.81 96 PHE A N 1
ATOM 737 C CA . PHE A 1 96 ? -18.852 22.779 20.636 1.00 95.81 96 PHE A CA 1
ATOM 738 C C . PHE A 1 96 ? -18.369 22.313 22.015 1.00 95.81 96 PHE A C 1
ATOM 740 O O . PHE A 1 96 ? -18.856 22.804 23.034 1.00 95.81 96 PHE A O 1
ATOM 747 N N . LEU A 1 97 ? -17.379 21.420 22.068 1.00 93.88 97 LEU A N 1
ATOM 748 C CA . LEU A 1 97 ? -16.880 20.847 23.320 1.00 93.88 97 LEU A CA 1
ATOM 749 C C . LEU A 1 97 ? -16.210 21.883 24.229 1.00 93.88 97 LEU A C 1
ATOM 751 O O . LEU A 1 97 ? -16.393 21.835 25.447 1.00 93.88 97 LEU A O 1
ATOM 755 N N . LYS A 1 98 ? -15.485 22.851 23.656 1.00 93.44 98 LYS A N 1
ATOM 756 C CA . LYS A 1 98 ? -14.820 23.922 24.411 1.00 93.44 98 LYS A CA 1
ATOM 757 C C . LYS A 1 98 ? -15.809 24.784 25.199 1.00 93.44 98 LYS A C 1
ATOM 759 O O . LYS A 1 98 ? -15.497 25.197 26.314 1.00 93.44 98 LYS A O 1
ATOM 764 N N . GLY A 1 99 ? -16.987 25.050 24.634 1.00 88.88 99 GLY A N 1
ATOM 765 C CA . GLY A 1 99 ? -18.035 25.841 25.285 1.00 88.88 99 GLY A CA 1
ATOM 766 C C . GLY A 1 99 ? -19.053 25.027 26.088 1.00 88.88 99 GLY A C 1
ATOM 767 O O . GLY A 1 99 ? -19.768 25.601 26.904 1.00 88.88 99 GLY A O 1
ATOM 768 N N . ASN A 1 100 ? -19.145 23.711 25.863 1.00 91.62 100 ASN A N 1
ATOM 769 C CA . ASN A 1 100 ? -20.306 22.908 26.267 1.00 91.62 100 ASN A CA 1
ATOM 770 C C . ASN A 1 100 ? -19.923 21.539 26.869 1.00 91.62 100 ASN A C 1
ATOM 772 O O . ASN A 1 100 ? -20.615 20.546 26.655 1.00 91.62 100 ASN A O 1
ATOM 776 N N . ALA A 1 101 ? -18.839 21.467 27.650 1.00 86.25 101 ALA A N 1
ATOM 777 C CA . ALA A 1 101 ? -18.318 20.209 28.207 1.00 86.25 101 ALA A CA 1
ATOM 778 C C . ALA A 1 101 ? -19.322 19.409 29.074 1.00 86.25 101 ALA A C 1
ATOM 780 O O . ALA A 1 101 ? -19.244 18.184 29.118 1.00 86.25 101 ALA A O 1
ATOM 781 N N . SER A 1 102 ? -20.273 20.081 29.735 1.00 87.12 102 SER A N 1
ATOM 782 C CA . SER A 1 102 ? -21.330 19.446 30.550 1.00 87.12 102 SER A CA 1
ATOM 783 C C . SER A 1 102 ? -22.657 19.259 29.802 1.00 87.12 102 SER A C 1
ATOM 785 O O . SER A 1 102 ? -23.670 18.925 30.415 1.00 87.12 102 SER A O 1
ATOM 787 N N . HIS A 1 103 ? -22.693 19.523 28.494 1.00 89.12 103 HIS A N 1
ATOM 788 C CA . HIS A 1 103 ? -23.912 19.389 27.703 1.00 89.12 103 HIS A CA 1
ATOM 789 C C . HIS A 1 103 ? -24.352 17.918 27.613 1.00 89.12 103 HIS A C 1
ATOM 791 O O . HIS A 1 103 ? -23.493 17.047 27.458 1.00 89.12 103 HIS A O 1
ATOM 797 N N . PRO A 1 104 ? -25.665 17.608 27.609 1.00 87.88 104 PRO A N 1
ATOM 798 C CA . PRO A 1 104 ? -26.153 16.224 27.525 1.00 87.88 104 PRO A CA 1
ATOM 799 C C . PRO A 1 104 ? -25.613 15.428 26.324 1.00 87.88 104 PRO A C 1
ATOM 801 O O . PRO A 1 104 ? -25.476 14.212 26.385 1.00 87.88 104 PRO A O 1
ATOM 804 N N . ARG A 1 105 ? -25.276 16.127 25.234 1.00 89.50 105 ARG A N 1
ATOM 805 C CA . ARG A 1 105 ? -24.700 15.566 23.995 1.00 89.50 105 ARG A CA 1
ATOM 806 C C . ARG A 1 105 ? -23.174 15.704 23.874 1.00 89.50 105 ARG A C 1
ATOM 808 O O . ARG A 1 105 ? -22.621 15.444 22.811 1.00 89.50 105 ARG A O 1
ATOM 815 N N . ALA A 1 106 ? -22.472 16.101 24.937 1.00 90.12 106 ALA A N 1
ATOM 816 C CA . ALA A 1 106 ? -21.009 16.198 24.921 1.00 90.12 106 ALA A CA 1
ATOM 817 C C . ALA A 1 106 ? -20.343 14.843 24.623 1.00 90.12 106 ALA A C 1
ATOM 819 O O . ALA A 1 106 ? -19.374 14.789 23.873 1.00 90.12 106 ALA A O 1
ATOM 820 N N . ALA A 1 107 ? -20.902 13.737 25.126 1.00 88.88 107 ALA A N 1
ATOM 821 C CA . ALA A 1 107 ? -20.399 12.392 24.840 1.00 88.88 107 ALA A CA 1
ATOM 822 C C . ALA A 1 107 ? -20.499 12.017 23.346 1.00 88.88 107 ALA A C 1
ATOM 824 O O . ALA A 1 107 ? -19.579 11.408 22.805 1.00 88.88 107 ALA A O 1
ATOM 825 N N . GLU A 1 108 ? -21.577 12.418 22.664 1.00 90.62 108 GLU A N 1
ATOM 826 C CA . GLU A 1 108 ? -21.755 12.210 21.218 1.00 90.62 108 GLU A CA 1
ATOM 827 C C . GLU A 1 108 ? -20.700 12.988 20.418 1.00 90.62 108 GLU A C 1
ATOM 829 O O . GLU A 1 108 ? -20.044 12.427 19.540 1.00 90.62 108 GLU A O 1
ATOM 834 N N . ALA A 1 109 ? -20.479 14.255 20.781 1.00 94.00 109 ALA A N 1
ATOM 835 C CA . ALA A 1 109 ? -19.458 15.096 20.164 1.00 94.00 109 ALA A CA 1
ATOM 836 C C . ALA A 1 109 ? -18.037 14.560 20.401 1.00 94.00 109 ALA A C 1
ATOM 838 O O . ALA A 1 109 ? -17.246 14.484 19.462 1.00 94.00 109 ALA A O 1
ATOM 839 N N . ASN A 1 110 ? -17.730 14.136 21.633 1.00 94.56 110 ASN A N 1
ATOM 840 C CA . ASN A 1 110 ? -16.450 13.520 21.984 1.00 94.56 110 ASN A CA 1
ATOM 841 C C . ASN A 1 110 ? -16.193 12.260 21.155 1.00 94.56 110 ASN A C 1
ATOM 843 O O . ASN A 1 110 ? -15.096 12.100 20.628 1.00 94.56 110 ASN A O 1
ATOM 847 N N . LEU A 1 111 ? -17.193 11.384 21.003 1.00 93.94 111 LEU A N 1
ATOM 848 C CA . LEU A 1 111 ? -17.052 10.154 20.222 1.00 93.94 111 LEU A CA 1
ATOM 849 C C . LEU A 1 111 ? -16.806 10.448 18.737 1.00 93.94 111 LEU A C 1
ATOM 851 O O . LEU A 1 111 ? -15.913 9.854 18.131 1.00 93.94 111 LEU A O 1
ATOM 855 N N . ALA A 1 112 ? -17.571 11.374 18.153 1.00 94.31 112 ALA A N 1
ATOM 856 C CA . ALA A 1 112 ? -17.389 11.775 16.761 1.00 94.31 112 ALA A CA 1
ATOM 857 C C . ALA A 1 112 ? -16.002 12.392 16.526 1.00 94.31 112 ALA A C 1
ATOM 859 O O . ALA A 1 112 ? -15.307 12.009 15.582 1.00 94.31 112 ALA A O 1
ATOM 860 N N . LEU A 1 113 ? -15.567 13.287 17.419 1.00 96.06 113 LEU A N 1
ATOM 861 C CA . LEU A 1 113 ? -14.253 13.916 17.340 1.00 96.06 113 LEU A CA 1
ATOM 862 C C . LEU A 1 113 ? -13.133 12.885 17.504 1.00 96.06 113 LEU A C 1
ATOM 864 O O . LEU A 1 113 ? -12.180 12.903 16.728 1.00 96.06 113 LEU A O 1
ATOM 868 N N . ALA A 1 114 ? -13.259 11.956 18.455 1.00 96.19 114 ALA A N 1
ATOM 869 C CA . ALA A 1 114 ? -12.256 10.926 18.694 1.00 96.19 114 ALA A CA 1
ATOM 870 C C . ALA A 1 114 ? -12.031 10.036 17.469 1.00 96.19 114 ALA A C 1
ATOM 872 O O . ALA A 1 114 ? -10.893 9.801 17.070 1.00 96.19 114 ALA A O 1
ATOM 873 N N . ARG A 1 115 ? -13.117 9.578 16.837 1.00 94.44 115 ARG A N 1
ATOM 874 C CA . ARG A 1 115 ? -13.050 8.761 15.618 1.00 94.44 115 ARG A CA 1
ATOM 875 C C . ARG A 1 115 ? -12.420 9.522 14.459 1.00 94.44 115 ARG A C 1
ATOM 877 O O . ARG A 1 115 ? -11.600 8.959 13.737 1.00 94.44 115 ARG A O 1
ATOM 884 N N . LEU A 1 116 ? -12.768 10.800 14.302 1.00 94.31 116 LEU A N 1
ATOM 885 C CA . LEU A 1 116 ? -12.195 11.654 13.267 1.00 94.31 116 LEU A CA 1
ATOM 886 C C . LEU A 1 116 ? -10.685 11.823 13.460 1.00 94.31 116 LEU A C 1
ATOM 888 O O . LEU A 1 116 ? -9.924 11.596 12.520 1.00 94.31 116 LEU A O 1
ATOM 892 N N . VAL A 1 117 ? -10.231 12.191 14.661 1.00 95.44 117 VAL A N 1
ATOM 893 C CA . VAL A 1 117 ? -8.795 12.415 14.898 1.00 95.44 117 VAL A CA 1
ATOM 894 C C . VAL A 1 117 ? -8.004 11.102 14.880 1.00 95.44 117 VAL A C 1
ATOM 896 O O . VAL A 1 117 ? -6.899 11.081 14.345 1.00 95.44 117 VAL A O 1
ATOM 899 N N . ALA A 1 118 ? -8.588 9.979 15.316 1.00 95.31 118 ALA A N 1
ATOM 900 C CA . ALA A 1 118 ? -7.984 8.654 15.150 1.00 95.31 118 ALA A CA 1
ATOM 901 C C . ALA A 1 118 ? -7.804 8.281 13.666 1.00 95.31 118 ALA A C 1
ATOM 903 O O . ALA A 1 118 ? -6.757 7.758 13.286 1.00 95.31 118 ALA A O 1
ATOM 904 N N . LEU A 1 119 ? -8.786 8.582 12.807 1.00 91.00 119 LEU A N 1
ATOM 905 C CA . LEU A 1 119 ? -8.685 8.361 11.359 1.00 91.00 119 LEU A CA 1
ATOM 906 C C . LEU A 1 119 ? -7.598 9.239 10.718 1.00 91.00 119 LEU A C 1
ATOM 908 O O . LEU A 1 119 ? -6.835 8.769 9.869 1.00 91.00 119 LEU A O 1
ATOM 912 N N . GLN A 1 120 ? -7.486 10.500 11.143 1.00 91.69 120 GLN A N 1
ATOM 913 C CA . GLN A 1 120 ? -6.389 11.377 10.723 1.00 91.69 120 GLN A CA 1
ATOM 914 C C . GLN A 1 120 ? -5.030 10.803 11.158 1.00 91.69 120 GLN A C 1
ATOM 916 O O . GLN A 1 120 ? -4.103 10.748 10.351 1.00 91.69 120 GLN A O 1
ATOM 921 N N . GLY A 1 121 ? -4.924 10.299 12.393 1.00 94.81 121 GLY A N 1
ATOM 922 C CA . GLY A 1 121 ? -3.726 9.619 12.891 1.00 94.81 121 GLY A CA 1
ATOM 923 C C . GLY A 1 121 ? -3.360 8.386 12.063 1.00 94.81 121 GLY A C 1
ATOM 924 O O . GLY A 1 121 ? -2.202 8.216 11.685 1.00 94.81 121 GLY A O 1
ATOM 925 N N . GLN A 1 122 ? -4.346 7.556 11.707 1.00 91.69 122 GLN A N 1
ATOM 926 C CA . GLN A 1 122 ? -4.145 6.393 10.833 1.00 91.69 122 GLN A CA 1
ATOM 927 C C . GLN A 1 122 ? -3.667 6.802 9.440 1.00 91.69 122 GLN A C 1
ATOM 929 O O . GLN A 1 122 ? -2.766 6.169 8.906 1.00 91.69 122 GLN A O 1
ATOM 934 N N . THR A 1 123 ? -4.205 7.888 8.882 1.00 88.38 123 THR A N 1
ATOM 935 C CA . THR A 1 123 ? -3.776 8.412 7.576 1.00 88.38 123 THR A CA 1
ATOM 936 C C . THR A 1 123 ? -2.297 8.800 7.590 1.00 88.38 123 THR A C 1
ATOM 938 O O . THR A 1 123 ? -1.550 8.433 6.683 1.00 88.38 123 THR A O 1
ATOM 941 N N . GLU A 1 124 ? -1.845 9.511 8.625 1.00 92.88 124 GLU A N 1
ATOM 942 C CA . GLU A 1 124 ? -0.427 9.858 8.779 1.00 92.88 124 GLU A CA 1
ATOM 943 C C . GLU A 1 124 ? 0.444 8.614 9.025 1.00 92.88 124 GLU A C 1
ATOM 945 O O . GLU A 1 124 ? 1.540 8.504 8.477 1.00 92.88 124 GLU A O 1
ATOM 950 N N . LEU A 1 125 ? -0.057 7.622 9.765 1.00 91.69 125 LEU A N 1
ATOM 951 C CA . LEU A 1 125 ? 0.650 6.358 9.966 1.00 91.69 125 LEU A CA 1
ATOM 952 C C . LEU A 1 125 ? 0.785 5.547 8.663 1.00 91.69 125 LEU A C 1
ATOM 954 O O . LEU A 1 125 ? 1.869 5.041 8.385 1.00 91.69 125 LEU A O 1
ATOM 958 N N . SER A 1 126 ? -0.254 5.483 7.824 1.00 86.69 126 SER A N 1
ATOM 959 C CA . SER A 1 126 ? -0.184 4.847 6.500 1.00 86.69 126 SER A CA 1
ATOM 960 C C . SER A 1 126 ? 0.796 5.573 5.575 1.00 86.69 126 SER A C 1
ATOM 962 O O . SER A 1 126 ? 1.547 4.924 4.848 1.00 86.69 126 SER A O 1
ATOM 964 N N . LYS A 1 127 ? 0.864 6.914 5.629 1.00 87.19 127 LYS A N 1
ATOM 965 C CA . LYS A 1 127 ? 1.909 7.677 4.920 1.00 87.19 127 LYS A CA 1
ATOM 966 C C . LYS A 1 127 ? 3.305 7.303 5.415 1.00 87.19 127 LYS A C 1
ATOM 968 O O . LYS A 1 127 ? 4.199 7.139 4.593 1.00 87.19 127 LYS A O 1
ATOM 973 N N . ALA A 1 128 ? 3.486 7.132 6.728 1.00 90.75 128 ALA A N 1
ATOM 974 C CA . ALA A 1 128 ? 4.752 6.662 7.284 1.00 90.75 128 ALA A CA 1
ATOM 975 C C . ALA A 1 128 ? 5.121 5.277 6.731 1.00 90.75 128 ALA A C 1
ATOM 977 O O . ALA A 1 128 ? 6.245 5.073 6.291 1.00 90.75 128 ALA A O 1
ATOM 978 N N . ASP A 1 129 ? 4.179 4.334 6.709 1.00 83.75 129 ASP A N 1
ATOM 979 C CA . ASP A 1 129 ? 4.435 2.965 6.247 1.00 83.75 129 ASP A CA 1
ATOM 980 C C . ASP A 1 129 ? 4.805 2.896 4.748 1.00 83.75 129 ASP A C 1
ATOM 982 O O . ASP A 1 129 ? 5.556 2.004 4.348 1.00 83.75 129 ASP A O 1
ATOM 986 N N . ARG A 1 130 ? 4.345 3.859 3.934 1.00 80.38 130 ARG A N 1
ATOM 987 C CA . ARG A 1 130 ? 4.666 3.977 2.496 1.00 80.38 130 ARG A CA 1
ATOM 988 C C . ARG A 1 130 ? 5.966 4.738 2.205 1.00 80.38 130 ARG A C 1
ATOM 990 O O . ARG A 1 130 ? 6.546 4.563 1.130 1.00 80.38 130 ARG A O 1
ATOM 997 N N . ASP A 1 131 ? 6.432 5.572 3.135 1.00 84.12 131 ASP A N 1
ATOM 998 C CA . ASP A 1 131 ? 7.662 6.350 2.967 1.00 84.12 131 ASP A CA 1
ATOM 999 C C . ASP A 1 131 ? 8.891 5.425 2.901 1.00 84.12 131 ASP A C 1
ATOM 1001 O O . ASP A 1 131 ? 8.968 4.404 3.586 1.00 84.12 131 ASP A O 1
ATOM 1005 N N . GLN A 1 132 ? 9.865 5.758 2.056 1.00 82.62 132 GLN A N 1
ATOM 1006 C CA . GLN A 1 132 ? 11.068 4.943 1.848 1.00 82.62 132 GLN A CA 1
ATOM 1007 C C . GLN A 1 132 ? 12.245 5.389 2.725 1.00 82.62 132 GLN A C 1
ATOM 1009 O O . GLN A 1 132 ? 13.206 4.641 2.894 1.00 82.62 132 GLN A O 1
ATOM 1014 N N . THR A 1 133 ? 12.166 6.579 3.322 1.00 89.25 133 THR A N 1
ATOM 1015 C CA . THR A 1 133 ? 13.232 7.181 4.131 1.00 89.25 133 THR A CA 1
ATOM 1016 C C . THR A 1 133 ? 12.946 7.036 5.623 1.00 89.25 133 THR A C 1
ATOM 1018 O O . THR A 1 133 ? 11.793 7.029 6.058 1.00 89.25 133 THR A O 1
ATOM 1021 N N . ALA A 1 134 ? 13.992 6.907 6.442 1.00 89.25 134 ALA A N 1
ATOM 1022 C CA . ALA A 1 134 ? 13.822 6.831 7.893 1.00 89.25 134 ALA A CA 1
ATOM 1023 C C . ALA A 1 134 ? 13.303 8.164 8.462 1.00 89.25 134 ALA A C 1
ATOM 1025 O O . ALA A 1 134 ? 12.461 8.173 9.361 1.00 89.25 134 ALA A O 1
ATOM 1026 N N . GLU A 1 135 ? 13.767 9.280 7.899 1.00 90.94 135 GLU A N 1
ATOM 1027 C CA . GLU A 1 135 ? 13.365 10.637 8.253 1.00 90.94 135 GLU A CA 1
ATOM 1028 C C . GLU A 1 135 ? 11.894 10.894 7.915 1.00 90.94 135 GLU A C 1
ATOM 1030 O O . GLU A 1 135 ? 11.147 11.375 8.768 1.00 90.94 135 GLU A O 1
ATOM 1035 N N . GLY A 1 136 ? 11.454 10.528 6.707 1.00 92.00 136 GLY A N 1
ATOM 1036 C CA . GLY A 1 136 ? 10.062 10.666 6.280 1.00 92.00 136 GLY A CA 1
ATOM 1037 C C . GLY A 1 136 ? 9.112 9.807 7.116 1.00 92.00 136 GLY A C 1
ATOM 1038 O O . GLY A 1 136 ? 8.101 10.310 7.614 1.00 92.00 136 GLY A O 1
ATOM 1039 N N . LYS A 1 137 ? 9.493 8.551 7.398 1.00 91.88 137 LYS A N 1
ATOM 1040 C CA . LYS A 1 137 ? 8.779 7.669 8.342 1.00 91.88 137 LYS A CA 1
ATOM 1041 C C . LYS A 1 137 ? 8.575 8.330 9.700 1.00 91.88 137 LYS A C 1
ATOM 1043 O O . LYS A 1 137 ? 7.458 8.370 10.213 1.00 91.88 137 LYS A O 1
ATOM 1048 N N . GLU A 1 138 ? 9.653 8.835 10.292 1.00 93.00 138 GLU A N 1
ATOM 1049 C CA . GLU A 1 138 ? 9.607 9.463 11.611 1.00 93.00 138 GLU A CA 1
ATOM 1050 C C . GLU A 1 138 ? 8.773 10.751 11.599 1.00 93.00 138 GLU A C 1
ATOM 1052 O O . GLU A 1 138 ? 7.966 10.959 12.504 1.00 93.00 138 GLU A O 1
ATOM 1057 N N . ALA A 1 139 ? 8.891 11.580 10.558 1.00 94.75 139 ALA A N 1
ATOM 1058 C CA . ALA A 1 139 ? 8.131 12.820 10.435 1.00 94.75 139 ALA A CA 1
ATOM 1059 C C . ALA A 1 139 ? 6.613 12.574 10.410 1.00 94.75 139 ALA A C 1
ATOM 1061 O O . ALA A 1 139 ? 5.867 13.261 11.110 1.00 94.75 139 ALA A O 1
ATOM 1062 N N . GLN A 1 140 ? 6.139 11.581 9.650 1.00 94.81 140 GLN A N 1
ATOM 1063 C CA . GLN A 1 140 ? 4.707 11.263 9.616 1.00 94.81 140 GLN A CA 1
ATOM 1064 C C . GLN A 1 140 ? 4.233 10.595 10.917 1.00 94.81 140 GLN A C 1
ATOM 1066 O O . GLN A 1 140 ? 3.159 10.923 11.423 1.00 94.81 140 GLN A O 1
ATOM 1071 N N . ARG A 1 141 ? 5.055 9.739 11.544 1.00 95.19 141 ARG A N 1
ATOM 1072 C CA . ARG A 1 141 ? 4.751 9.178 12.876 1.00 95.19 141 ARG A CA 1
ATOM 1073 C C . ARG A 1 141 ? 4.604 10.258 13.948 1.00 95.19 141 ARG A C 1
ATOM 1075 O O . ARG A 1 141 ? 3.697 10.175 14.773 1.00 95.19 141 ARG A O 1
ATOM 1082 N N . GLN A 1 142 ? 5.455 11.284 13.922 1.00 95.56 142 GLN A N 1
ATOM 1083 C CA . GLN A 1 142 ? 5.371 12.416 14.848 1.00 95.56 142 GLN A CA 1
ATOM 1084 C C . GLN A 1 142 ? 4.094 13.240 14.660 1.00 95.56 142 GLN A C 1
ATOM 1086 O O . GLN A 1 142 ? 3.559 13.733 15.648 1.00 95.56 142 GLN A O 1
ATOM 1091 N N . LYS A 1 143 ? 3.568 13.350 13.433 1.00 96.44 143 LYS A N 1
ATOM 1092 C CA . LYS A 1 143 ? 2.255 13.971 13.180 1.00 96.44 143 LYS A CA 1
ATOM 1093 C C . LYS A 1 143 ? 1.093 13.091 13.636 1.00 96.44 143 LYS A C 1
ATOM 1095 O O . LYS A 1 143 ? 0.106 13.611 14.146 1.00 96.44 143 LYS A O 1
ATOM 1100 N N . ALA A 1 144 ? 1.212 11.772 13.478 1.00 97.06 144 ALA A N 1
ATOM 1101 C CA . ALA A 1 144 ? 0.186 10.815 13.886 1.00 97.06 144 ALA A CA 1
ATOM 1102 C C . ALA A 1 144 ? 0.001 10.758 15.412 1.00 97.06 144 ALA A C 1
ATOM 1104 O O . ALA A 1 144 ? -1.121 10.655 15.902 1.00 97.06 144 ALA A O 1
ATOM 1105 N N . ARG A 1 145 ? 1.098 10.840 16.174 1.00 96.88 145 ARG A N 1
ATOM 1106 C CA . ARG A 1 145 ? 1.102 10.653 17.632 1.00 96.88 145 ARG A CA 1
ATOM 1107 C C . ARG A 1 145 ? 0.135 11.566 18.407 1.00 96.88 145 ARG A C 1
ATOM 1109 O O . ARG A 1 145 ? -0.731 11.015 19.080 1.00 96.88 145 ARG A O 1
ATOM 1116 N N . PRO A 1 146 ? 0.188 12.909 18.295 1.00 97.75 146 PRO A N 1
ATOM 1117 C CA . PRO A 1 146 ? -0.723 13.777 19.044 1.00 97.75 146 PRO A CA 1
ATOM 1118 C C . PRO A 1 146 ? -2.198 13.570 18.666 1.00 97.75 146 PRO A C 1
ATOM 1120 O O . PRO A 1 146 ? -3.084 13.844 19.472 1.00 97.75 146 PRO A O 1
ATOM 1123 N N . LEU A 1 147 ? -2.482 13.072 17.456 1.00 97.50 147 LEU A N 1
ATOM 1124 C CA . LEU A 1 147 ? -3.845 12.745 17.031 1.00 97.50 147 LEU A CA 1
ATOM 1125 C C . LEU A 1 147 ? -4.376 11.516 17.776 1.00 97.50 147 LEU A C 1
ATOM 1127 O O . LEU A 1 147 ? -5.518 11.525 18.234 1.00 97.50 147 LEU A O 1
ATOM 1131 N N . PHE A 1 148 ? -3.541 10.489 17.948 1.00 98.38 148 PHE A N 1
ATOM 1132 C CA . PHE A 1 148 ? -3.901 9.320 18.745 1.00 98.38 148 PHE A CA 1
ATOM 1133 C C . PHE A 1 148 ? -3.987 9.640 20.242 1.00 98.38 148 PHE A C 1
ATOM 1135 O O . PHE A 1 148 ? -4.954 9.223 20.873 1.00 98.38 148 PHE A O 1
ATOM 1142 N N . GLU A 1 149 ? -3.074 10.447 20.790 1.00 97.94 149 GLU A N 1
ATOM 1143 C CA . GLU A 1 149 ? -3.144 10.906 22.189 1.00 97.94 149 GLU A CA 1
ATOM 1144 C C . GLU A 1 149 ? -4.453 11.685 22.455 1.00 97.94 149 GLU A C 1
ATOM 1146 O O . GLU A 1 149 ? -5.118 11.504 23.479 1.00 97.94 149 GLU A O 1
ATOM 1151 N N . GLN A 1 150 ? -4.875 12.533 21.505 1.00 96.88 150 GLN A N 1
ATOM 1152 C CA . GLN A 1 150 ? -6.152 13.247 21.584 1.00 96.88 150 GLN A CA 1
ATOM 1153 C C . GLN A 1 150 ? -7.349 12.286 21.516 1.00 96.88 150 GLN A C 1
ATOM 1155 O O . GLN A 1 150 ? -8.276 12.417 22.319 1.00 96.88 150 GLN A O 1
ATOM 1160 N N . ALA A 1 151 ? -7.340 11.329 20.581 1.00 97.75 151 ALA A N 1
ATOM 1161 C CA . ALA A 1 151 ? -8.390 10.317 20.465 1.00 97.75 151 ALA A CA 1
ATOM 1162 C C . ALA A 1 151 ? -8.523 9.477 21.740 1.00 97.75 151 ALA A C 1
ATOM 1164 O O . ALA A 1 151 ? -9.646 9.256 22.189 1.00 97.75 151 ALA A O 1
ATOM 1165 N N . ASP A 1 152 ? -7.411 9.052 22.348 1.00 97.62 152 ASP A N 1
ATOM 1166 C CA . ASP A 1 152 ? -7.420 8.254 23.578 1.00 97.62 152 ASP A CA 1
ATOM 1167 C C . ASP A 1 152 ? -8.111 9.007 24.719 1.00 97.62 152 ASP A C 1
ATOM 1169 O O . ASP A 1 152 ? -9.044 8.491 25.339 1.00 97.62 152 ASP A O 1
ATOM 1173 N N . LYS A 1 153 ? -7.738 10.277 24.927 1.00 95.94 153 LYS A N 1
ATOM 1174 C CA . LYS A 1 153 ? -8.366 11.128 25.944 1.00 95.94 153 LYS A CA 1
ATOM 1175 C C . LYS A 1 153 ? -9.878 11.241 25.740 1.00 95.94 153 LYS A C 1
ATOM 1177 O O . LYS A 1 153 ? -10.637 11.140 26.706 1.00 95.94 153 LYS A O 1
ATOM 1182 N N . LEU A 1 154 ? -10.319 11.464 24.502 1.00 95.62 154 LEU A N 1
ATOM 1183 C CA . LEU A 1 154 ? -11.738 11.597 24.171 1.00 95.62 154 LEU A CA 1
ATOM 1184 C C . LEU A 1 154 ? -12.486 10.267 24.357 1.00 95.62 154 LEU A C 1
ATOM 1186 O O . LEU A 1 154 ? -13.554 10.252 24.966 1.00 95.62 154 LEU A O 1
ATOM 1190 N N . LEU A 1 155 ? -11.920 9.143 23.910 1.00 96.00 155 LEU A N 1
ATOM 1191 C CA . LEU A 1 155 ? -12.519 7.812 24.069 1.00 96.00 155 LEU A CA 1
ATOM 1192 C C . LEU A 1 155 ? -12.614 7.399 25.538 1.00 96.00 155 LEU A C 1
ATOM 1194 O O . LEU A 1 155 ? -13.644 6.868 25.954 1.00 96.00 155 LEU A O 1
ATOM 1198 N N . GLY A 1 156 ? -11.598 7.714 26.345 1.00 93.62 156 GLY A N 1
ATOM 1199 C CA . GLY A 1 156 ? -11.629 7.508 27.791 1.00 93.62 156 GLY A CA 1
ATOM 1200 C C . GLY A 1 156 ? -12.751 8.299 28.472 1.00 93.62 156 GLY A C 1
ATOM 1201 O O . GLY A 1 156 ? -13.448 7.766 29.338 1.00 93.62 156 GLY A O 1
ATOM 1202 N N . GLN A 1 157 ? -12.994 9.546 28.046 1.00 92.12 157 GLN A N 1
ATOM 1203 C CA . GLN A 1 157 ? -14.129 10.344 28.529 1.00 92.12 157 GLN A CA 1
ATOM 1204 C C . GLN A 1 157 ? -15.474 9.731 28.126 1.00 92.12 157 GLN A C 1
ATOM 1206 O O . GLN A 1 157 ? -16.354 9.593 28.977 1.00 92.12 157 GLN A O 1
ATOM 1211 N N . VAL A 1 158 ? -15.621 9.310 26.865 1.00 93.50 158 VAL A N 1
ATOM 1212 C CA . VAL A 1 158 ? -16.840 8.646 26.375 1.00 93.50 158 VAL A CA 1
ATOM 1213 C C . VAL A 1 158 ? -17.112 7.366 27.168 1.00 93.50 158 VAL A C 1
ATOM 1215 O O . VAL A 1 158 ? -18.218 7.180 27.669 1.00 93.50 158 VAL A O 1
ATOM 1218 N N . ALA A 1 159 ? -16.104 6.511 27.355 1.00 92.00 159 ALA A N 1
ATOM 1219 C CA . ALA A 1 159 ? -16.232 5.273 28.121 1.00 92.00 159 ALA A CA 1
ATOM 1220 C C . ALA A 1 159 ? -16.559 5.520 29.606 1.00 92.00 159 ALA A C 1
ATOM 1222 O O . ALA A 1 159 ? -17.310 4.753 30.215 1.00 92.00 159 ALA A O 1
ATOM 1223 N N . GLY A 1 160 ? -16.007 6.582 30.201 1.00 89.94 160 GLY A N 1
ATOM 1224 C CA . GLY A 1 160 ? -16.274 6.967 31.588 1.00 89.94 160 GLY A CA 1
ATOM 1225 C C . GLY A 1 160 ? -17.690 7.503 31.819 1.00 89.94 160 GLY A C 1
ATOM 1226 O O . GLY A 1 160 ? -18.241 7.305 32.900 1.00 89.94 160 GLY A O 1
ATOM 1227 N N . GLN A 1 161 ? -18.282 8.153 30.813 1.00 88.81 161 GLN A N 1
ATOM 1228 C CA . GLN A 1 161 ? -19.597 8.803 30.896 1.00 88.81 161 GLN A CA 1
ATOM 1229 C C . GLN A 1 161 ? -20.743 7.964 30.305 1.00 88.81 161 GLN A C 1
ATOM 1231 O O . GLN A 1 161 ? -21.911 8.285 30.521 1.00 88.81 161 GLN A O 1
ATOM 1236 N N . ALA A 1 162 ? -20.439 6.899 29.561 1.00 88.56 162 ALA A N 1
ATOM 1237 C CA . ALA A 1 162 ? -21.443 6.044 28.941 1.00 88.56 162 ALA A CA 1
ATOM 1238 C C . ALA A 1 162 ? -22.286 5.295 29.990 1.00 88.56 162 ALA A C 1
ATOM 1240 O O . ALA A 1 162 ? -21.784 4.437 30.719 1.00 88.56 162 ALA A O 1
ATOM 1241 N N . ALA A 1 163 ? -23.586 5.602 30.028 1.00 88.69 163 ALA A N 1
ATOM 1242 C CA . ALA A 1 163 ? -24.559 4.905 30.870 1.00 88.69 163 ALA A CA 1
ATOM 1243 C C . ALA A 1 163 ? -24.962 3.536 30.294 1.00 88.69 163 ALA A C 1
ATOM 1245 O O . ALA A 1 163 ? -25.182 2.592 31.050 1.00 88.69 163 ALA A O 1
ATOM 1246 N N . ASP A 1 164 ? -25.042 3.419 28.963 1.00 90.06 164 ASP A N 1
ATOM 1247 C CA . ASP A 1 164 ? -25.301 2.152 28.276 1.00 90.06 164 ASP A CA 1
ATOM 1248 C C . ASP A 1 164 ? -24.042 1.261 28.305 1.00 90.06 164 ASP A C 1
ATOM 1250 O O . ASP A 1 164 ? -23.001 1.662 27.766 1.00 90.06 164 ASP A O 1
ATOM 1254 N N . PRO A 1 165 ? -24.112 0.042 28.880 1.00 90.69 165 PRO A N 1
ATOM 1255 C CA . PRO A 1 165 ? -22.988 -0.886 28.893 1.00 90.69 165 PRO A CA 1
ATOM 1256 C C . PRO A 1 165 ? -22.435 -1.183 27.497 1.00 90.69 165 PRO A C 1
ATOM 1258 O O . PRO A 1 165 ? -21.223 -1.316 27.343 1.00 90.69 165 PRO A O 1
ATOM 1261 N N . LYS A 1 166 ? -23.287 -1.252 26.465 1.00 90.25 166 LYS A N 1
ATOM 1262 C CA . LYS A 1 166 ? -22.832 -1.552 25.103 1.00 90.25 166 LYS A CA 1
ATOM 1263 C C . LYS A 1 166 ? -22.031 -0.392 24.511 1.00 90.25 166 LYS A C 1
ATOM 1265 O O . LYS A 1 166 ? -20.945 -0.623 23.980 1.00 90.25 166 LYS A O 1
ATOM 1270 N N . ALA A 1 167 ? -22.516 0.842 24.645 1.00 90.12 167 ALA A N 1
ATOM 1271 C CA . ALA A 1 167 ? -21.771 2.040 24.257 1.00 90.12 167 ALA A CA 1
ATOM 1272 C C . ALA A 1 167 ? -20.429 2.152 24.999 1.00 90.12 167 ALA A C 1
ATOM 1274 O O . ALA A 1 167 ? -19.410 2.470 24.386 1.00 90.12 167 ALA A O 1
ATOM 1275 N N . LYS A 1 168 ? -20.410 1.826 26.298 1.00 93.56 168 LYS A N 1
ATOM 1276 C CA . LYS A 1 168 ? -19.181 1.796 27.097 1.00 93.56 168 LYS A CA 1
ATOM 1277 C C . LYS A 1 168 ? -18.169 0.786 26.557 1.00 93.56 168 LYS A C 1
ATOM 1279 O O . LYS A 1 168 ? -17.016 1.149 26.341 1.00 93.56 168 LYS A O 1
ATOM 1284 N N . LEU A 1 169 ? -18.598 -0.453 26.308 1.00 94.06 169 LEU A N 1
ATOM 1285 C CA . LEU A 1 169 ? -17.740 -1.500 25.744 1.00 94.06 169 LEU A CA 1
ATOM 1286 C C . LEU A 1 169 ? -17.181 -1.098 24.375 1.00 94.06 169 LEU A C 1
ATOM 1288 O O . LEU A 1 169 ? -15.993 -1.279 24.119 1.00 94.06 169 LEU A O 1
ATOM 1292 N N . GLN A 1 170 ? -18.018 -0.520 23.511 1.00 93.00 170 GLN A N 1
ATOM 1293 C CA . GLN A 1 170 ? -17.597 -0.056 22.192 1.00 93.00 170 GLN A CA 1
ATOM 1294 C C . GLN A 1 170 ? -16.524 1.039 22.292 1.00 93.00 170 GLN A C 1
ATOM 1296 O O . GLN A 1 170 ? -15.501 0.960 21.616 1.00 93.00 170 GLN A O 1
ATOM 1301 N N . ALA A 1 171 ? -16.719 2.027 23.171 1.00 94.88 171 ALA A N 1
ATOM 1302 C CA . ALA A 1 171 ? -15.738 3.086 23.398 1.00 94.88 171 ALA A CA 1
ATOM 1303 C C . ALA A 1 171 ? -14.411 2.537 23.949 1.00 94.88 171 ALA A C 1
ATOM 1305 O O . ALA A 1 171 ? -13.349 2.960 23.504 1.00 94.88 171 ALA A O 1
ATOM 1306 N N . GLN A 1 172 ? -14.455 1.557 24.858 1.00 96.69 172 GLN A N 1
ATOM 1307 C CA . GLN A 1 172 ? -13.254 0.891 25.378 1.00 96.69 172 GLN A CA 1
ATOM 1308 C C . GLN A 1 172 ? -12.514 0.089 24.297 1.00 96.69 172 GLN A C 1
ATOM 1310 O O . GLN A 1 172 ? -11.285 0.118 24.241 1.00 96.69 172 GLN A O 1
ATOM 1315 N N . MET A 1 173 ? -13.245 -0.598 23.416 1.00 96.88 173 MET A N 1
ATOM 1316 C CA . MET A 1 173 ? -12.664 -1.332 22.289 1.00 96.88 173 MET A CA 1
ATOM 1317 C C . MET A 1 173 ? -11.948 -0.389 21.310 1.00 96.88 173 MET A C 1
ATOM 1319 O O . MET A 1 173 ? -10.823 -0.658 20.877 1.00 96.88 173 MET A O 1
ATOM 1323 N N . GLU A 1 174 ? -12.581 0.744 20.990 1.00 96.50 174 GLU A N 1
ATOM 1324 C CA . GLU A 1 174 ? -11.993 1.798 20.160 1.00 96.50 174 GLU A CA 1
ATOM 1325 C C . GLU A 1 174 ? -10.780 2.439 20.845 1.00 96.50 174 GLU A C 1
ATOM 1327 O O . GLU A 1 174 ? -9.757 2.636 20.192 1.00 96.50 174 GLU A O 1
ATOM 1332 N N . GLN A 1 175 ? -10.845 2.685 22.158 1.00 97.81 175 GLN A N 1
ATOM 1333 C CA . GLN A 1 175 ? -9.732 3.228 22.942 1.00 97.81 175 GLN A CA 1
ATOM 1334 C C . GLN A 1 175 ? -8.505 2.313 22.888 1.00 97.81 175 GLN A C 1
ATOM 1336 O O . GLN A 1 175 ? -7.404 2.749 22.560 1.00 97.81 175 GLN A O 1
ATOM 1341 N N . ALA A 1 176 ? -8.692 1.020 23.152 1.00 98.00 176 ALA A N 1
ATOM 1342 C CA . ALA A 1 176 ? -7.605 0.050 23.131 1.00 98.00 176 ALA A CA 1
ATOM 1343 C C . ALA A 1 176 ? -6.991 -0.101 21.727 1.00 98.00 176 ALA A C 1
ATOM 1345 O O . ALA A 1 176 ? -5.770 -0.183 21.580 1.00 98.00 176 ALA A O 1
ATOM 1346 N N . SER A 1 177 ? -7.823 -0.061 20.682 1.00 96.81 177 SER A N 1
ATOM 1347 C CA . SER A 1 177 ? -7.365 -0.071 19.285 1.00 96.81 177 SER A CA 1
ATOM 1348 C C . SER A 1 177 ? -6.601 1.208 18.920 1.00 96.81 177 SER A C 1
ATOM 1350 O O . SER A 1 177 ? -5.614 1.161 18.185 1.00 96.81 177 SER A O 1
ATOM 1352 N N . ASN A 1 178 ? -7.026 2.355 19.452 1.00 98.19 178 ASN A N 1
ATOM 1353 C CA . ASN A 1 178 ? -6.344 3.632 19.291 1.00 98.19 178 ASN A CA 1
ATOM 1354 C C . ASN A 1 178 ? -4.959 3.619 19.950 1.00 98.19 178 ASN A C 1
ATOM 1356 O O . ASN A 1 178 ? -3.977 3.917 19.277 1.00 98.19 178 ASN A O 1
ATOM 1360 N N . LEU A 1 179 ? -4.862 3.171 21.206 1.00 98.50 179 LEU A N 1
ATOM 1361 C CA . LEU A 1 179 ? -3.588 2.995 21.917 1.00 98.50 179 LEU A CA 1
ATOM 1362 C C . LEU A 1 179 ? -2.645 2.040 21.168 1.00 98.50 179 LEU A C 1
ATOM 1364 O O . LEU A 1 179 ? -1.446 2.289 21.057 1.00 98.50 179 LEU A O 1
ATOM 1368 N N . PHE A 1 180 ? -3.174 0.958 20.588 1.00 97.75 180 PHE A N 1
ATOM 1369 C CA . PHE A 1 180 ? -2.378 0.062 19.747 1.00 97.75 180 PHE A CA 1
ATOM 1370 C C . PHE A 1 180 ? -1.772 0.788 18.532 1.00 97.75 180 PHE A C 1
ATOM 1372 O O . PHE A 1 180 ? -0.606 0.574 18.194 1.00 97.75 180 PHE A O 1
ATOM 1379 N N . ASN A 1 181 ? -2.536 1.666 17.877 1.00 96.62 181 ASN A N 1
ATOM 1380 C CA . ASN A 1 181 ? -2.035 2.467 16.760 1.00 96.62 181 ASN A CA 1
ATOM 1381 C C . ASN A 1 181 ? -1.078 3.579 17.214 1.00 96.62 181 ASN A C 1
ATOM 1383 O O . ASN A 1 181 ? -0.068 3.809 16.551 1.00 96.62 181 ASN A O 1
ATOM 1387 N N . GLU A 1 182 ? -1.323 4.203 18.365 1.00 97.69 182 GLU A N 1
ATOM 1388 C CA . GLU A 1 182 ? -0.409 5.162 18.989 1.00 97.69 182 GLU A CA 1
ATOM 1389 C C . GLU A 1 182 ? 0.969 4.538 19.227 1.00 97.69 182 GLU A C 1
ATOM 1391 O O . GLU A 1 182 ? 1.994 5.106 18.843 1.00 97.69 182 GLU A O 1
ATOM 1396 N N . ALA A 1 183 ? 1.002 3.317 19.764 1.00 97.06 183 ALA A N 1
ATOM 1397 C CA . ALA A 1 183 ? 2.230 2.569 19.996 1.00 97.06 183 ALA A CA 1
ATOM 1398 C C . ALA A 1 183 ? 3.059 2.366 18.711 1.00 97.06 183 ALA A C 1
ATOM 1400 O O . ALA A 1 183 ? 4.291 2.370 18.756 1.00 97.06 183 ALA A O 1
ATOM 1401 N N . ARG A 1 184 ? 2.413 2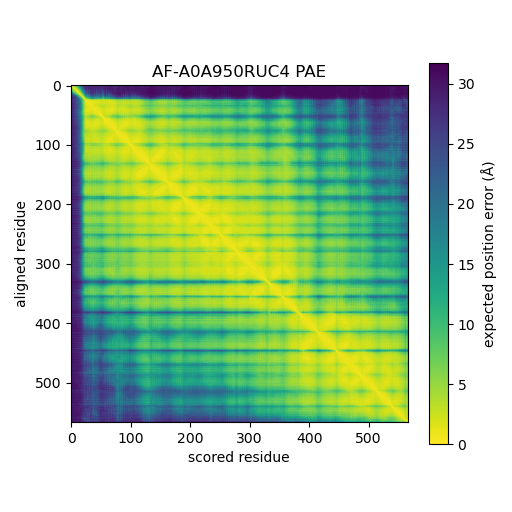.244 17.542 1.00 94.12 184 ARG A N 1
ATOM 1402 C CA . ARG A 1 184 ? 3.093 2.125 16.237 1.00 94.12 184 ARG A CA 1
ATOM 1403 C C . ARG A 1 184 ? 3.783 3.419 15.787 1.00 94.12 184 ARG A C 1
ATOM 1405 O O . ARG A 1 184 ? 4.604 3.372 14.873 1.00 94.12 184 ARG A O 1
ATOM 1412 N N . THR A 1 185 ? 3.497 4.556 16.423 1.00 95.62 185 THR A N 1
ATOM 1413 C CA . THR A 1 185 ? 4.158 5.838 16.124 1.00 95.62 185 THR A CA 1
ATOM 1414 C C . THR A 1 185 ? 5.536 5.980 16.773 1.00 95.62 185 THR A C 1
ATOM 1416 O O . THR A 1 185 ? 6.260 6.928 16.475 1.00 95.62 185 THR A O 1
ATOM 1419 N N . TYR A 1 186 ? 5.925 5.078 17.673 1.00 93.88 186 TYR A N 1
ATOM 1420 C CA . TYR A 1 186 ? 7.205 5.153 18.377 1.00 93.88 186 TYR A CA 1
ATOM 1421 C C . TYR A 1 186 ? 8.298 4.383 17.638 1.00 93.88 186 TYR A C 1
ATOM 1423 O O . TYR A 1 186 ? 8.084 3.270 17.151 1.00 93.88 186 TYR A O 1
ATOM 1431 N N . ASN A 1 187 ? 9.492 4.972 17.556 1.00 86.62 187 ASN A N 1
ATOM 1432 C CA . ASN A 1 187 ? 10.616 4.364 16.862 1.00 86.62 187 ASN A CA 1
ATOM 1433 C C . ASN A 1 187 ? 11.337 3.357 17.768 1.00 86.62 187 ASN A C 1
ATOM 1435 O O . ASN A 1 187 ? 12.058 3.730 18.690 1.00 86.62 187 ASN A O 1
ATOM 1439 N N . THR A 1 188 ? 11.204 2.068 17.461 1.00 84.00 188 THR A N 1
ATOM 1440 C CA . THR A 1 188 ? 11.798 0.973 18.244 1.00 84.00 188 THR A CA 1
ATOM 1441 C C . THR A 1 188 ? 13.327 0.946 18.242 1.00 84.00 188 THR A C 1
ATOM 1443 O O . THR A 1 188 ? 13.911 0.239 19.057 1.00 84.00 188 THR A O 1
ATOM 1446 N N . GLN A 1 189 ? 13.995 1.727 17.386 1.00 84.69 189 GLN A N 1
ATOM 1447 C CA . GLN A 1 189 ? 15.457 1.860 17.389 1.00 84.69 189 GLN A CA 1
ATOM 1448 C C . GLN A 1 189 ? 15.977 2.759 18.524 1.00 84.69 189 GLN A C 1
ATOM 1450 O O . GLN A 1 189 ? 17.173 2.761 18.807 1.00 84.69 189 GLN A O 1
ATOM 1455 N N . LYS A 1 190 ? 15.102 3.532 19.185 1.00 85.38 190 LYS A N 1
ATOM 1456 C CA . LYS A 1 190 ? 15.454 4.390 20.325 1.00 85.38 190 LYS A CA 1
ATOM 1457 C C . LYS A 1 190 ? 14.950 3.750 21.619 1.00 85.38 190 LYS A C 1
ATOM 1459 O O . LYS A 1 190 ? 13.747 3.585 21.791 1.00 85.38 190 LYS A O 1
ATOM 1464 N N . ASN A 1 191 ? 15.841 3.471 22.575 1.00 85.88 191 ASN A N 1
ATOM 1465 C CA . ASN A 1 191 ? 15.475 2.798 23.836 1.00 85.88 191 ASN A CA 1
ATOM 1466 C C . ASN A 1 191 ? 14.322 3.483 24.594 1.00 85.88 191 ASN A C 1
ATOM 1468 O O . ASN A 1 191 ? 13.431 2.806 25.100 1.00 85.88 191 ASN A O 1
ATOM 1472 N N . ALA A 1 192 ? 14.308 4.818 24.657 1.00 90.12 192 ALA A N 1
ATOM 1473 C CA . ALA A 1 192 ? 13.238 5.557 25.332 1.00 90.12 192 ALA A CA 1
ATOM 1474 C C . ALA A 1 192 ? 11.870 5.379 24.644 1.00 90.12 192 ALA A C 1
ATOM 1476 O O . ALA A 1 192 ? 10.855 5.229 25.321 1.00 90.12 192 ALA A O 1
ATOM 1477 N N . ASP A 1 193 ? 11.844 5.355 23.311 1.00 91.38 193 ASP A N 1
ATOM 1478 C CA . ASP A 1 193 ? 10.624 5.130 22.530 1.00 91.38 193 ASP A CA 1
ATOM 1479 C C . ASP A 1 193 ? 10.172 3.670 22.619 1.00 91.38 193 ASP A C 1
ATOM 1481 O O . ASP A 1 193 ? 8.974 3.408 22.694 1.00 91.38 193 ASP A O 1
ATOM 1485 N N . LEU A 1 194 ? 11.112 2.722 22.677 1.00 91.19 194 LEU A N 1
ATOM 1486 C CA . LEU A 1 194 ? 10.812 1.306 22.883 1.00 91.19 194 LEU A CA 1
ATOM 1487 C C . LEU A 1 194 ? 10.080 1.069 24.214 1.00 91.19 194 LEU A C 1
ATOM 1489 O O . LEU A 1 194 ? 9.076 0.357 24.234 1.00 91.19 194 LEU A O 1
ATOM 1493 N N . LEU A 1 195 ? 10.540 1.698 25.303 1.00 92.31 195 LEU A N 1
ATOM 1494 C CA . LEU A 1 195 ? 9.882 1.615 26.613 1.00 92.31 195 LEU A CA 1
ATOM 1495 C C . LEU A 1 195 ? 8.479 2.236 26.581 1.00 92.31 195 LEU A C 1
ATOM 1497 O O . LEU A 1 195 ? 7.519 1.585 26.984 1.00 92.31 195 LEU A O 1
ATOM 1501 N N . LYS A 1 196 ? 8.335 3.443 26.015 1.00 94.25 196 LYS A N 1
ATOM 1502 C CA . LYS A 1 196 ? 7.022 4.099 25.863 1.00 94.25 196 LYS A CA 1
ATOM 1503 C C . LYS A 1 196 ? 6.047 3.252 25.050 1.00 94.25 196 LYS A C 1
ATOM 1505 O O . LYS A 1 196 ? 4.898 3.075 25.444 1.00 94.25 196 LYS A O 1
ATOM 1510 N N . ARG A 1 197 ? 6.515 2.681 23.940 1.00 94.56 197 ARG A N 1
ATOM 1511 C CA . ARG A 1 197 ? 5.730 1.769 23.107 1.00 94.56 197 ARG A CA 1
ATOM 1512 C C . ARG A 1 197 ? 5.240 0.563 23.906 1.00 94.56 197 ARG A C 1
ATOM 1514 O O . ARG A 1 197 ? 4.070 0.203 23.799 1.00 94.56 197 ARG A O 1
ATOM 1521 N N . ALA A 1 198 ? 6.116 -0.060 24.693 1.00 94.81 198 ALA A N 1
ATOM 1522 C CA . ALA A 1 198 ? 5.754 -1.199 25.531 1.00 94.81 198 ALA A CA 1
ATOM 1523 C C . ALA A 1 198 ? 4.715 -0.822 26.603 1.00 94.81 198 ALA A C 1
ATOM 1525 O O . ALA A 1 198 ? 3.761 -1.574 26.811 1.00 94.81 198 ALA A O 1
ATOM 1526 N N . ASP A 1 199 ? 4.849 0.350 27.229 1.00 96.31 199 ASP A N 1
ATOM 1527 C CA . ASP A 1 199 ? 3.894 0.851 28.222 1.00 96.31 199 ASP A CA 1
ATOM 1528 C C . ASP A 1 199 ? 2.509 1.115 27.615 1.00 96.31 199 ASP A C 1
ATOM 1530 O O . ASP A 1 199 ? 1.497 0.706 28.189 1.00 96.31 199 ASP A O 1
ATOM 1534 N N . ILE A 1 200 ? 2.441 1.729 26.431 1.00 97.75 200 ILE A N 1
ATOM 1535 C CA . ILE A 1 200 ? 1.174 1.974 25.722 1.00 97.75 200 ILE A CA 1
ATOM 1536 C C . ILE A 1 200 ? 0.530 0.649 25.290 1.00 97.75 200 ILE A C 1
ATOM 1538 O O . ILE A 1 200 ? -0.664 0.435 25.505 1.00 97.75 200 ILE A O 1
ATOM 1542 N N . LEU A 1 201 ? 1.313 -0.298 24.759 1.00 97.88 201 LEU A N 1
ATOM 1543 C CA . LEU A 1 201 ? 0.805 -1.631 24.409 1.00 97.88 201 LEU A CA 1
ATOM 1544 C C . LEU A 1 201 ? 0.305 -2.400 25.634 1.00 97.88 201 LEU A C 1
ATOM 1546 O O . LEU A 1 201 ? -0.671 -3.142 25.531 1.00 97.88 201 LEU A O 1
ATOM 1550 N N . LYS A 1 202 ? 0.933 -2.213 26.799 1.00 97.88 202 LYS A N 1
ATOM 1551 C CA . LYS A 1 202 ? 0.462 -2.783 28.065 1.00 97.88 202 LYS A CA 1
ATOM 1552 C C . LYS A 1 202 ? -0.882 -2.184 28.487 1.00 97.88 202 LYS A C 1
ATOM 1554 O O . LYS A 1 202 ? -1.733 -2.936 28.959 1.00 97.88 202 LYS A O 1
ATOM 1559 N N . GLN A 1 203 ? -1.090 -0.880 28.295 1.00 98.12 203 GLN A N 1
ATOM 1560 C CA . GLN A 1 203 ? -2.378 -0.224 28.554 1.00 98.12 203 GLN A CA 1
ATOM 1561 C C . GLN A 1 203 ? -3.473 -0.748 27.617 1.00 98.12 203 GLN A C 1
ATOM 1563 O O . GLN A 1 203 ? -4.504 -1.219 28.096 1.00 98.12 203 GLN A O 1
ATOM 1568 N N . ALA A 1 204 ? -3.213 -0.768 26.303 1.00 98.50 204 ALA A N 1
ATOM 1569 C CA . ALA A 1 204 ? -4.129 -1.330 25.309 1.00 98.50 204 ALA A CA 1
ATOM 1570 C C . ALA A 1 204 ? -4.511 -2.777 25.656 1.00 98.50 204 ALA A C 1
ATOM 1572 O O . ALA A 1 204 ? -5.691 -3.126 25.727 1.00 98.50 204 ALA A O 1
ATOM 1573 N N . ARG A 1 205 ? -3.505 -3.610 25.958 1.00 98.56 205 ARG A N 1
ATOM 1574 C CA . ARG A 1 205 ? -3.703 -5.008 26.351 1.00 98.56 205 ARG A CA 1
ATOM 1575 C C . ARG A 1 205 ? -4.576 -5.134 27.596 1.00 98.56 205 ARG A C 1
ATOM 1577 O O . ARG A 1 205 ? -5.475 -5.961 27.587 1.00 98.56 205 ARG A O 1
ATOM 1584 N N . GLY A 1 206 ? -4.355 -4.320 28.630 1.00 98.31 206 GLY A N 1
ATOM 1585 C CA . GLY A 1 206 ? -5.150 -4.374 29.861 1.00 98.31 206 GLY A CA 1
ATOM 1586 C C . GLY A 1 206 ? -6.640 -4.086 29.633 1.00 98.31 206 GLY A C 1
ATOM 1587 O O . GLY A 1 206 ? -7.499 -4.749 30.222 1.00 98.31 206 GLY A O 1
ATOM 1588 N N . ILE A 1 207 ? -6.964 -3.151 28.732 1.00 98.19 207 ILE A N 1
ATOM 1589 C CA . ILE A 1 207 ? -8.355 -2.880 28.339 1.00 98.19 207 ILE A CA 1
ATOM 1590 C C . ILE A 1 207 ? -8.935 -4.088 27.589 1.00 98.19 207 ILE A C 1
ATOM 1592 O O . ILE A 1 207 ? -10.003 -4.580 27.960 1.00 98.19 207 ILE A O 1
ATOM 1596 N N . PHE A 1 208 ? -8.221 -4.623 26.593 1.00 98.56 208 PHE A N 1
ATOM 1597 C CA . PHE A 1 208 ? -8.673 -5.803 25.848 1.00 98.56 208 PHE A CA 1
ATOM 1598 C C . PHE A 1 208 ? -8.839 -7.045 26.736 1.00 98.56 208 PHE A C 1
ATOM 1600 O O . PHE A 1 208 ? -9.829 -7.757 26.601 1.00 98.56 208 PHE A O 1
ATOM 1607 N N . GLU A 1 209 ? -7.919 -7.298 27.670 1.00 98.31 209 GLU A N 1
ATOM 1608 C CA . GLU A 1 209 ? -8.007 -8.399 28.639 1.00 98.31 209 GLU A CA 1
ATOM 1609 C C . GLU A 1 209 ? -9.260 -8.267 29.511 1.00 98.31 209 GLU A C 1
ATOM 1611 O O . GLU A 1 209 ? -9.961 -9.254 29.736 1.00 98.31 209 GLU A O 1
ATOM 1616 N N . THR A 1 210 ? -9.583 -7.044 29.942 1.00 97.88 210 THR A N 1
ATOM 1617 C CA . THR A 1 210 ? -10.785 -6.762 30.736 1.00 97.88 210 THR A CA 1
ATOM 1618 C C . THR A 1 210 ? -12.064 -7.027 29.939 1.00 97.88 210 THR A C 1
ATOM 1620 O O . THR A 1 210 ? -12.980 -7.665 30.461 1.00 97.88 210 THR A O 1
ATOM 1623 N N . ILE A 1 211 ? -12.135 -6.588 28.677 1.00 97.50 211 ILE A N 1
ATOM 1624 C CA . ILE A 1 211 ? -13.284 -6.866 27.796 1.00 97.50 211 ILE A CA 1
ATOM 1625 C C . ILE A 1 211 ? -13.398 -8.376 27.550 1.00 97.50 211 ILE A C 1
ATOM 1627 O O . ILE A 1 211 ? -14.455 -8.975 27.748 1.00 97.50 211 ILE A O 1
ATOM 1631 N N . ALA A 1 212 ? -12.292 -9.022 27.177 1.00 97.44 212 ALA A N 1
ATOM 1632 C CA . ALA A 1 212 ? -12.262 -10.447 26.886 1.00 97.44 212 ALA A CA 1
ATOM 1633 C C . ALA A 1 212 ? -12.734 -11.280 28.083 1.00 97.44 212 ALA A C 1
ATOM 1635 O O . ALA A 1 212 ? -13.613 -12.121 27.923 1.00 97.44 212 ALA A O 1
ATOM 1636 N N . ALA A 1 213 ? -12.208 -11.029 29.285 1.00 96.56 213 ALA A N 1
ATOM 1637 C CA . ALA A 1 213 ? -12.531 -11.805 30.481 1.00 96.56 213 ALA A CA 1
ATOM 1638 C C . ALA A 1 213 ? -14.022 -11.757 30.856 1.00 96.56 213 ALA A C 1
ATOM 1640 O O . ALA A 1 213 ? -14.562 -12.753 31.340 1.00 96.56 213 ALA A O 1
ATOM 1641 N N . ASN A 1 214 ? -14.690 -10.629 30.607 1.00 95.88 214 ASN A N 1
ATOM 1642 C CA . ASN A 1 214 ? -16.070 -10.405 31.036 1.00 95.88 214 ASN A CA 1
ATOM 1643 C C . ASN A 1 214 ? -17.115 -10.696 29.946 1.00 95.88 214 ASN A C 1
ATOM 1645 O O . ASN A 1 214 ? -18.301 -10.781 30.261 1.00 95.88 214 ASN A O 1
ATOM 1649 N N . ASN A 1 215 ? -16.705 -10.874 28.682 1.00 95.69 215 ASN A N 1
ATOM 1650 C CA . ASN A 1 215 ? -17.629 -10.914 27.542 1.00 95.69 215 ASN A CA 1
ATOM 1651 C C . ASN A 1 215 ? -17.431 -12.103 26.582 1.00 95.69 215 ASN A C 1
ATOM 1653 O O . ASN A 1 215 ? -17.831 -12.018 25.427 1.00 95.69 215 ASN A O 1
ATOM 1657 N N . LEU A 1 216 ? -16.878 -13.245 27.021 1.00 93.50 216 LEU A N 1
ATOM 1658 C CA . LEU A 1 216 ? -16.712 -14.440 26.154 1.00 93.50 216 LEU A CA 1
ATOM 1659 C C . LEU A 1 216 ? -18.027 -15.098 25.691 1.00 93.50 216 LEU A C 1
ATOM 1661 O O . LEU A 1 216 ? -18.002 -16.005 24.859 1.00 93.50 216 LEU A O 1
ATOM 1665 N N . LYS A 1 217 ? -19.175 -14.670 26.224 1.00 93.75 217 LYS A N 1
ATOM 1666 C CA . LYS A 1 217 ? -20.495 -15.081 25.721 1.00 93.75 217 LYS A CA 1
ATOM 1667 C C . LYS A 1 217 ? -20.919 -14.291 24.477 1.00 93.75 217 LYS A C 1
ATOM 1669 O O . LYS A 1 217 ? -21.839 -14.717 23.787 1.00 93.75 217 LYS A O 1
ATOM 1674 N N . ASP A 1 218 ? -20.223 -13.196 24.180 1.00 93.62 218 ASP A N 1
ATOM 1675 C CA . ASP A 1 218 ? -20.507 -12.275 23.088 1.00 93.62 218 ASP A CA 1
ATOM 1676 C C . ASP A 1 218 ? -19.325 -12.220 22.101 1.00 93.62 218 ASP A C 1
ATOM 1678 O O . ASP A 1 218 ? -18.172 -12.434 22.495 1.00 93.62 218 ASP A O 1
ATOM 1682 N N . PRO A 1 219 ? -19.555 -11.870 20.821 1.00 94.69 219 PRO A N 1
ATOM 1683 C CA . PRO A 1 219 ? -18.474 -11.751 19.840 1.00 94.69 219 PRO A CA 1
ATOM 1684 C C . PRO A 1 219 ? -17.356 -10.778 20.224 1.00 94.69 219 PRO A C 1
ATOM 1686 O O . PRO A 1 219 ? -16.190 -11.033 19.924 1.00 94.69 219 PRO A O 1
ATOM 1689 N N . ILE A 1 220 ? -17.694 -9.698 20.934 1.00 95.12 220 ILE A N 1
ATOM 1690 C CA . ILE A 1 220 ? -16.733 -8.662 21.330 1.00 95.12 220 ILE A CA 1
ATOM 1691 C C . ILE A 1 220 ? -15.657 -9.182 22.292 1.00 95.12 220 ILE A C 1
ATOM 1693 O O . ILE A 1 220 ? -14.508 -8.757 22.208 1.00 95.12 220 ILE A O 1
ATOM 1697 N N . GLY A 1 221 ? -15.979 -10.146 23.165 1.00 96.94 221 GLY A N 1
ATOM 1698 C CA . GLY A 1 221 ? -14.984 -10.734 24.065 1.00 96.94 221 GLY A CA 1
ATOM 1699 C C . GLY A 1 221 ? -13.931 -11.546 23.309 1.00 96.94 221 GLY A C 1
ATOM 1700 O O . GLY A 1 221 ? -12.745 -11.485 23.628 1.00 96.94 221 GLY A O 1
ATOM 1701 N N . TRP A 1 222 ? -14.347 -12.264 22.264 1.00 97.75 222 TRP A N 1
ATOM 1702 C CA . TRP A 1 222 ? -13.439 -13.021 21.397 1.00 97.75 222 TRP A CA 1
ATOM 1703 C C . TRP A 1 222 ? -12.627 -12.122 20.468 1.00 97.75 222 TRP A C 1
ATOM 1705 O O . TRP A 1 222 ? -11.459 -12.407 20.207 1.00 97.75 222 TRP A O 1
ATOM 1715 N N . GLU A 1 223 ? -13.224 -11.029 19.996 1.00 97.19 223 GLU A N 1
ATOM 1716 C CA . GLU A 1 223 ? -12.518 -9.989 19.251 1.00 97.19 223 GLU A CA 1
ATOM 1717 C C . GLU A 1 223 ? -11.414 -9.352 20.103 1.00 97.19 223 GLU A C 1
ATOM 1719 O O . GLU A 1 223 ? -10.252 -9.332 19.695 1.00 97.19 223 GLU A O 1
ATOM 1724 N N . ALA A 1 224 ? -11.747 -8.920 21.323 1.00 98.25 224 ALA A N 1
ATOM 1725 C CA . ALA A 1 224 ? -10.782 -8.373 22.270 1.00 98.25 224 ALA A CA 1
ATOM 1726 C C . ALA A 1 224 ? -9.671 -9.385 22.591 1.00 98.25 224 ALA A C 1
ATOM 1728 O O . ALA A 1 224 ? -8.497 -9.024 22.609 1.00 98.25 224 ALA A O 1
ATOM 1729 N N . LEU A 1 225 ? -10.004 -10.671 22.754 1.00 98.38 225 LEU A N 1
ATOM 1730 C CA . LEU A 1 225 ? -9.005 -11.717 22.986 1.00 98.38 225 LEU A CA 1
ATOM 1731 C C . LEU A 1 225 ? -8.024 -11.865 21.808 1.00 98.38 225 LEU A C 1
ATOM 1733 O O . LEU A 1 225 ? -6.834 -12.078 22.033 1.00 98.38 225 LEU A O 1
ATOM 1737 N N . ALA A 1 226 ? -8.475 -11.709 20.558 1.00 98.31 226 ALA A N 1
ATOM 1738 C CA . ALA A 1 226 ? -7.574 -11.702 19.403 1.00 98.31 226 ALA A CA 1
ATOM 1739 C C . ALA A 1 226 ? -6.597 -10.514 19.457 1.00 98.31 226 ALA A C 1
ATOM 1741 O O . ALA A 1 226 ? -5.401 -10.683 19.204 1.00 98.31 226 ALA A O 1
ATOM 1742 N N . TRP A 1 227 ? -7.079 -9.335 19.861 1.00 98.38 227 TRP A N 1
ATOM 1743 C CA . TRP A 1 227 ? -6.238 -8.157 20.076 1.00 98.38 227 TRP A CA 1
ATOM 1744 C C . TRP A 1 227 ? -5.254 -8.313 21.242 1.00 98.38 227 TRP A C 1
ATOM 1746 O O . TRP A 1 227 ? -4.121 -7.853 21.126 1.00 98.38 227 TRP A O 1
ATOM 1756 N N . VAL A 1 228 ? -5.604 -9.033 22.316 1.00 98.56 228 VAL A N 1
ATOM 1757 C CA . VAL A 1 228 ? -4.642 -9.396 23.380 1.00 98.56 228 VAL A CA 1
ATOM 1758 C C . VAL A 1 228 ? -3.453 -10.162 22.796 1.00 98.56 228 VAL A C 1
ATOM 1760 O O . VAL A 1 228 ? -2.299 -9.816 23.060 1.00 98.56 228 VAL A O 1
ATOM 1763 N N . GLY A 1 229 ? -3.719 -11.169 21.955 1.00 98.00 229 GLY A N 1
ATOM 1764 C CA . GLY A 1 229 ? -2.669 -11.905 21.245 1.00 98.00 229 GLY A CA 1
ATOM 1765 C C . GLY A 1 229 ? -1.817 -10.983 20.368 1.00 98.00 229 GLY A C 1
ATOM 1766 O O . GLY A 1 229 ? -0.587 -11.075 20.370 1.00 98.00 229 GLY A O 1
ATOM 1767 N N . ARG A 1 230 ? -2.458 -10.023 19.692 1.00 97.31 230 ARG A N 1
ATOM 1768 C CA . ARG A 1 230 ? -1.768 -9.033 18.862 1.00 97.31 230 ARG A CA 1
ATOM 1769 C C . ARG A 1 230 ? -0.864 -8.105 19.676 1.00 97.31 230 ARG A C 1
ATOM 1771 O O . ARG A 1 230 ? 0.252 -7.825 19.244 1.00 97.31 230 ARG A O 1
ATOM 1778 N N . CYS A 1 231 ? -1.293 -7.670 20.858 1.00 97.81 231 CYS A N 1
ATOM 1779 C CA . CYS A 1 231 ? -0.460 -6.887 21.770 1.00 97.81 231 CYS A CA 1
ATOM 1780 C C . CYS A 1 231 ? 0.776 -7.671 22.226 1.00 97.81 231 CYS A C 1
ATOM 1782 O O . CYS A 1 231 ? 1.867 -7.109 22.213 1.00 97.81 231 CYS A O 1
ATOM 1784 N N . TYR A 1 232 ? 0.636 -8.957 22.577 1.00 96.88 232 TYR A N 1
ATOM 1785 C CA . TYR A 1 232 ? 1.786 -9.807 22.921 1.00 96.88 232 TYR A CA 1
ATOM 1786 C C . TYR A 1 232 ? 2.790 -9.920 21.774 1.00 96.88 232 TYR A C 1
ATOM 1788 O O . TYR A 1 232 ? 3.993 -9.798 21.992 1.00 96.88 232 TYR A O 1
ATOM 1796 N N . GLN A 1 233 ? 2.297 -10.091 20.548 1.00 94.12 233 GLN A N 1
ATOM 1797 C CA . GLN A 1 233 ? 3.140 -10.144 19.358 1.00 94.12 233 GLN A CA 1
ATOM 1798 C C . GLN A 1 233 ? 3.952 -8.858 19.152 1.00 94.12 233 GLN A C 1
ATOM 1800 O O . GLN A 1 233 ? 5.096 -8.925 18.716 1.00 94.12 233 GLN A O 1
ATOM 1805 N N . GLU A 1 234 ? 3.375 -7.689 19.424 1.00 91.88 234 GLU A N 1
ATOM 1806 C CA . GLU A 1 234 ? 4.069 -6.415 19.229 1.00 91.88 234 GLU A CA 1
ATOM 1807 C C . GLU A 1 234 ? 5.158 -6.146 20.283 1.00 91.88 234 GLU A C 1
ATOM 1809 O O . GLU A 1 234 ? 6.035 -5.324 20.025 1.00 91.88 234 GLU A O 1
ATOM 1814 N N . VAL A 1 235 ? 5.140 -6.822 21.435 1.00 91.62 235 VAL A N 1
ATOM 1815 C CA . VAL A 1 235 ? 6.184 -6.725 22.479 1.00 91.62 235 VAL A CA 1
ATOM 1816 C C . VAL A 1 235 ? 7.112 -7.945 22.505 1.00 91.62 235 VAL A C 1
ATOM 1818 O O . VAL A 1 235 ? 7.664 -8.278 23.548 1.00 91.62 235 VAL A O 1
ATOM 1821 N N . ASP A 1 236 ? 7.255 -8.626 21.365 1.00 88.56 236 ASP A N 1
ATOM 1822 C CA . ASP A 1 236 ? 8.121 -9.797 21.168 1.00 88.56 236 ASP A CA 1
ATOM 1823 C C . ASP A 1 236 ? 7.802 -11.008 22.074 1.00 88.56 236 ASP A C 1
ATOM 1825 O O . ASP A 1 236 ? 8.590 -11.945 22.191 1.00 88.56 236 ASP A O 1
ATOM 1829 N N . GLU A 1 237 ? 6.597 -11.072 22.652 1.00 93.44 237 GLU A N 1
ATOM 1830 C CA . GLU A 1 237 ? 6.107 -12.217 23.435 1.00 93.44 237 GLU A CA 1
ATOM 1831 C C . GLU A 1 237 ? 5.319 -13.204 22.548 1.00 93.44 237 GLU A C 1
ATOM 1833 O O . GLU A 1 237 ? 4.161 -13.545 22.812 1.00 93.44 237 GLU A O 1
ATOM 1838 N N . GLY A 1 238 ? 5.953 -13.668 21.464 1.00 93.69 238 GLY A N 1
ATOM 1839 C CA . GLY A 1 238 ? 5.327 -14.508 20.430 1.00 93.69 238 GLY A CA 1
ATOM 1840 C C . GLY A 1 238 ? 4.699 -15.809 20.949 1.00 93.69 238 GLY A C 1
ATOM 1841 O O . GLY A 1 238 ? 3.616 -16.186 20.498 1.00 93.69 238 GLY A O 1
ATOM 1842 N N . ASP A 1 239 ? 5.310 -16.453 21.945 1.00 93.88 239 ASP A N 1
ATOM 1843 C CA . ASP A 1 239 ? 4.775 -17.682 22.546 1.00 93.88 239 ASP A CA 1
ATOM 1844 C C . ASP A 1 239 ? 3.436 -17.437 23.253 1.00 93.88 239 ASP A C 1
ATOM 1846 O O . ASP A 1 239 ? 2.500 -18.229 23.121 1.00 93.88 239 ASP A O 1
ATOM 1850 N N . LYS A 1 240 ? 3.298 -16.304 23.956 1.00 96.50 240 LYS A N 1
ATOM 1851 C CA . LYS A 1 240 ? 2.031 -15.918 24.596 1.00 96.50 240 LYS A CA 1
ATOM 1852 C C . LYS A 1 240 ? 0.978 -15.568 23.551 1.00 96.50 240 LYS A C 1
ATOM 1854 O O . LYS A 1 240 ? -0.174 -15.975 23.692 1.00 96.50 240 LYS A O 1
ATOM 1859 N N . ALA A 1 241 ? 1.369 -14.879 22.476 1.00 97.38 241 ALA A N 1
ATOM 1860 C CA . ALA A 1 241 ? 0.471 -14.605 21.356 1.00 97.38 241 ALA A CA 1
ATOM 1861 C C . ALA A 1 241 ? -0.092 -15.909 20.758 1.00 97.38 241 ALA A C 1
ATOM 1863 O O . ALA A 1 241 ? -1.306 -16.038 20.596 1.00 97.38 241 ALA A O 1
ATOM 1864 N N . LEU A 1 242 ? 0.760 -16.913 20.516 1.00 95.62 242 LEU A N 1
ATOM 1865 C CA . LEU A 1 242 ? 0.329 -18.228 20.030 1.00 95.62 242 LEU A CA 1
ATOM 1866 C C . LEU A 1 242 ? -0.605 -18.946 21.001 1.00 95.62 242 LEU A C 1
ATOM 1868 O O . LEU A 1 242 ? -1.601 -19.518 20.560 1.00 95.62 242 LEU A O 1
ATOM 1872 N N . GLN A 1 243 ? -0.326 -18.912 22.306 1.00 96.62 243 GLN A N 1
ATOM 1873 C CA . GLN A 1 243 ? -1.221 -19.493 23.313 1.00 96.62 243 GLN A CA 1
ATOM 1874 C C . GLN A 1 243 ? -2.619 -18.863 23.250 1.00 96.62 243 GLN A C 1
ATOM 1876 O O . GLN A 1 243 ? -3.621 -19.583 23.266 1.00 96.62 243 GLN A O 1
ATOM 1881 N N . VAL A 1 244 ? -2.696 -17.536 23.107 1.00 98.06 244 VAL A N 1
ATOM 1882 C CA . VAL A 1 244 ? -3.966 -16.813 22.956 1.00 98.06 244 VAL A CA 1
ATOM 1883 C C . VAL A 1 244 ? -4.689 -17.217 21.669 1.00 98.06 244 VAL A C 1
ATOM 1885 O O . VAL A 1 244 ? -5.865 -17.578 21.723 1.00 98.06 244 VAL A O 1
ATOM 1888 N N . TYR A 1 245 ? -4.009 -17.227 20.520 1.00 97.56 245 TYR A N 1
ATOM 1889 C CA . TYR A 1 245 ? -4.634 -17.618 19.250 1.00 97.56 245 TYR A CA 1
ATOM 1890 C C . TYR A 1 245 ? -5.117 -19.075 19.269 1.00 97.56 245 TYR A C 1
ATOM 1892 O O . TYR A 1 245 ? -6.239 -19.360 18.853 1.00 97.56 245 TYR A O 1
ATOM 1900 N N . ASN A 1 246 ? -4.323 -19.993 19.825 1.00 95.81 246 ASN A N 1
ATOM 1901 C CA . ASN A 1 246 ? -4.700 -21.400 19.958 1.00 95.81 246 ASN A CA 1
ATOM 1902 C C . ASN A 1 246 ? -5.941 -21.580 20.839 1.00 95.81 246 ASN A C 1
ATOM 1904 O O . ASN A 1 246 ? -6.817 -22.372 20.492 1.00 95.81 246 ASN A O 1
ATOM 1908 N N . ARG A 1 247 ? -6.065 -20.811 21.930 1.00 96.25 247 ARG A N 1
ATOM 1909 C CA . ARG A 1 247 ? -7.282 -20.786 22.754 1.00 96.25 247 ARG A CA 1
ATOM 1910 C C . ARG A 1 247 ? -8.505 -20.354 21.942 1.00 96.25 247 ARG A C 1
ATOM 1912 O O . ARG A 1 247 ? -9.558 -20.969 22.063 1.00 96.25 247 ARG A O 1
ATOM 1919 N N . ILE A 1 248 ? -8.375 -19.331 21.098 1.00 97.62 248 ILE A N 1
ATOM 1920 C CA . ILE A 1 248 ? -9.470 -18.868 20.230 1.00 97.62 248 ILE A CA 1
ATOM 1921 C C . ILE A 1 248 ? -9.881 -19.959 19.230 1.00 97.62 248 ILE A C 1
ATOM 1923 O O . ILE A 1 248 ? -11.070 -20.180 19.011 1.00 97.62 248 ILE A O 1
ATOM 1927 N N . PHE A 1 249 ? -8.922 -20.687 18.652 1.00 95.62 249 PHE A N 1
ATOM 1928 C CA . PHE A 1 249 ? -9.208 -21.754 17.683 1.00 95.62 249 PHE A CA 1
ATOM 1929 C C . PHE A 1 249 ? -9.854 -23.008 18.291 1.00 95.62 249 PHE A C 1
ATOM 1931 O O . PHE A 1 249 ? -10.453 -23.797 17.554 1.00 95.62 249 PHE A O 1
ATOM 1938 N N . GLN A 1 250 ? -9.745 -23.203 19.608 1.00 95.75 250 GLN A N 1
ATOM 1939 C CA . GLN A 1 250 ? -10.419 -24.293 20.318 1.00 95.75 250 GLN A CA 1
ATOM 1940 C C . GLN A 1 250 ? -11.928 -24.047 20.462 1.00 95.75 250 GLN A C 1
ATOM 1942 O O . GLN A 1 250 ? -12.692 -25.010 20.446 1.00 95.75 250 GLN A O 1
ATOM 1947 N N . GLU A 1 251 ? -12.374 -22.788 20.534 1.00 94.88 251 GLU A N 1
ATOM 1948 C CA . GLU A 1 251 ? -13.799 -22.453 20.590 1.00 94.88 251 GLU A CA 1
ATOM 1949 C C . GLU A 1 251 ? -14.429 -22.521 19.194 1.00 94.88 251 GLU A C 1
ATOM 1951 O O . GLU A 1 251 ? -14.110 -21.726 18.303 1.00 94.88 251 GLU A O 1
ATOM 1956 N N . ARG A 1 252 ? -15.356 -23.462 18.997 1.00 89.25 252 ARG A N 1
ATOM 1957 C CA . ARG A 1 252 ? -16.003 -23.736 17.702 1.00 89.25 252 ARG A CA 1
ATOM 1958 C C . ARG A 1 252 ? -17.373 -23.073 17.552 1.00 89.25 252 ARG A C 1
ATOM 1960 O O . ARG A 1 252 ? -17.908 -23.065 16.446 1.00 89.25 252 ARG A O 1
ATOM 1967 N N . GLY A 1 253 ? -17.911 -22.464 18.607 1.00 91.25 253 GLY A N 1
ATOM 1968 C CA . GLY A 1 253 ? -19.176 -21.740 18.558 1.00 91.25 253 GLY A CA 1
ATOM 1969 C C . GLY A 1 253 ? -19.171 -20.551 17.581 1.00 91.25 253 GLY A C 1
ATOM 1970 O O . GLY A 1 253 ? -18.107 -20.031 17.229 1.00 91.25 253 GLY A O 1
ATOM 1971 N N . PRO A 1 254 ? -20.353 -20.088 17.135 1.00 93.06 254 PRO A N 1
ATOM 1972 C CA . PRO A 1 254 ? -20.473 -18.908 16.273 1.00 93.06 254 PRO A CA 1
ATOM 1973 C C . PRO A 1 254 ? -20.059 -17.614 16.988 1.00 93.06 254 PRO A C 1
ATOM 1975 O O . PRO A 1 254 ? -19.621 -16.669 16.343 1.00 93.06 254 PRO A O 1
ATOM 1978 N N . VAL A 1 255 ? -20.139 -17.578 18.323 1.00 93.69 255 VAL A N 1
ATOM 1979 C CA . VAL A 1 255 ? -19.750 -16.408 19.127 1.00 93.69 255 VAL A CA 1
ATOM 1980 C C . VAL A 1 255 ? -18.265 -16.068 19.009 1.00 93.69 255 VAL A C 1
ATOM 1982 O O . VAL A 1 255 ? -17.912 -14.905 19.131 1.00 93.69 255 VAL A O 1
ATOM 1985 N N . SER A 1 256 ? -17.389 -17.038 18.728 1.00 95.19 256 SER A N 1
ATOM 1986 C CA . SER A 1 256 ? -15.952 -16.779 18.581 1.00 95.19 256 SER A CA 1
ATOM 1987 C C . SER A 1 256 ? -15.534 -16.429 17.158 1.00 95.19 256 SER A C 1
ATOM 1989 O O . SER A 1 256 ? -14.350 -16.203 16.920 1.00 95.19 256 SER A O 1
ATOM 1991 N N . ASP A 1 257 ? -16.466 -16.372 16.204 1.00 94.56 257 ASP A N 1
ATOM 1992 C CA . ASP A 1 257 ? -16.128 -16.294 14.786 1.00 94.56 257 ASP A CA 1
ATOM 1993 C C . ASP A 1 257 ? -15.334 -15.033 14.419 1.00 94.56 257 ASP A C 1
ATOM 1995 O O . ASP A 1 257 ? -14.282 -15.136 13.785 1.00 94.56 257 ASP A O 1
ATOM 1999 N N . THR A 1 258 ? -15.745 -13.865 14.925 1.00 93.94 258 THR A N 1
ATOM 2000 C CA . THR A 1 258 ? -14.991 -12.610 14.766 1.00 93.94 258 THR A CA 1
ATOM 2001 C C . THR A 1 258 ? -13.575 -12.728 15.331 1.00 93.94 258 THR A C 1
ATOM 2003 O O . THR A 1 258 ? -12.609 -12.344 14.670 1.00 93.94 258 THR A O 1
ATOM 2006 N N . GLY A 1 259 ? -13.438 -13.307 16.529 1.00 96.81 259 GLY A N 1
ATOM 2007 C CA . GLY A 1 259 ? -12.142 -13.538 17.162 1.00 96.81 259 GLY A CA 1
ATOM 2008 C C . GLY A 1 259 ? -11.273 -14.512 16.370 1.00 96.81 259 GLY A C 1
ATOM 2009 O O . GLY A 1 259 ? -10.095 -14.240 16.161 1.00 96.81 259 GLY A O 1
ATOM 2010 N N . ARG A 1 260 ? -11.836 -15.620 15.866 1.00 96.81 260 ARG A N 1
ATOM 2011 C CA . ARG A 1 260 ? -11.118 -16.594 15.027 1.00 96.81 260 ARG A CA 1
ATOM 2012 C C . ARG A 1 260 ? -10.636 -15.964 13.728 1.00 96.81 260 ARG A C 1
ATOM 2014 O O . ARG A 1 260 ? -9.478 -16.175 13.372 1.00 96.81 260 ARG A O 1
ATOM 2021 N N . ARG A 1 261 ? -11.484 -15.182 13.053 1.00 96.81 261 ARG A N 1
ATOM 2022 C CA . ARG A 1 261 ? -11.136 -14.458 11.823 1.00 96.81 261 ARG A CA 1
ATOM 2023 C C . ARG A 1 261 ? -9.910 -13.569 12.042 1.00 96.81 261 ARG A C 1
ATOM 2025 O O . ARG A 1 261 ? -8.948 -13.672 11.283 1.00 96.81 261 ARG A O 1
ATOM 2032 N N . LEU A 1 262 ? -9.918 -12.747 13.094 1.00 97.50 262 LEU A N 1
ATOM 2033 C CA . LEU A 1 262 ? -8.793 -11.864 13.421 1.00 97.50 262 LEU A CA 1
ATOM 2034 C C . LEU A 1 262 ? -7.558 -12.641 13.891 1.00 97.50 262 LEU A C 1
ATOM 2036 O O . LEU A 1 262 ? -6.450 -12.366 13.440 1.00 97.50 262 LEU A O 1
ATOM 2040 N N . ALA A 1 263 ? -7.730 -13.645 14.753 1.00 97.88 263 ALA A N 1
ATOM 2041 C CA . ALA A 1 263 ? -6.630 -14.454 15.272 1.00 97.88 263 ALA A CA 1
ATOM 2042 C C . ALA A 1 263 ? -5.899 -15.229 14.165 1.00 97.88 263 ALA A C 1
ATOM 2044 O O . ALA A 1 263 ? -4.678 -15.359 14.223 1.00 97.88 263 ALA A O 1
ATOM 2045 N N . GLN A 1 264 ? -6.611 -15.713 13.139 1.00 97.44 264 GLN A N 1
ATOM 2046 C CA . GLN A 1 264 ? -5.983 -16.323 11.962 1.00 97.44 264 GLN A CA 1
ATOM 2047 C C . GLN A 1 264 ? -5.092 -15.317 11.230 1.00 97.44 264 GLN A C 1
ATOM 2049 O O . GLN A 1 264 ? -3.920 -15.609 10.992 1.00 97.44 264 GLN A O 1
ATOM 2054 N N . TYR A 1 265 ? -5.609 -14.118 10.948 1.00 98.06 265 TYR A N 1
ATOM 2055 C CA . TYR A 1 265 ? -4.831 -13.059 10.308 1.00 98.06 265 TYR A CA 1
ATOM 2056 C C . TYR A 1 265 ? -3.605 -12.659 11.146 1.00 98.06 265 TYR A C 1
ATOM 2058 O O . TYR A 1 265 ? -2.481 -12.631 10.644 1.00 98.06 265 TYR A O 1
ATOM 2066 N N . TYR A 1 266 ? -3.773 -12.418 12.447 1.00 98.06 266 TYR A N 1
ATOM 2067 C CA . TYR A 1 266 ? -2.658 -12.020 13.307 1.00 98.06 266 TYR A CA 1
ATOM 2068 C C . TYR A 1 266 ? -1.617 -13.124 13.487 1.00 98.06 266 TYR A C 1
ATOM 2070 O O . TYR A 1 266 ? -0.418 -12.830 13.487 1.00 98.06 266 TYR A O 1
ATOM 2078 N N . ARG A 1 267 ? -2.038 -14.394 13.548 1.00 97.62 267 ARG A N 1
ATOM 2079 C CA . ARG A 1 267 ? -1.114 -15.531 13.518 1.00 97.62 267 ARG A CA 1
ATOM 2080 C C . ARG A 1 267 ? -0.305 -15.550 12.222 1.00 97.62 267 ARG A C 1
ATOM 2082 O O . ARG A 1 267 ? 0.897 -15.764 12.302 1.00 97.62 267 ARG A O 1
ATOM 2089 N N . MET A 1 268 ? -0.899 -15.265 11.060 1.00 98.00 268 MET A N 1
ATOM 2090 C CA . MET A 1 268 ? -0.136 -15.163 9.804 1.00 98.00 268 MET A CA 1
ATOM 2091 C C . MET A 1 268 ? 0.943 -14.076 9.882 1.00 98.00 268 MET A C 1
ATOM 2093 O O . MET A 1 268 ? 2.086 -14.336 9.519 1.00 98.00 268 MET A O 1
ATOM 2097 N N . ILE A 1 269 ? 0.626 -12.894 10.429 1.00 96.56 269 ILE A N 1
ATOM 2098 C CA . ILE A 1 269 ? 1.634 -11.836 10.623 1.00 96.56 269 ILE A CA 1
ATOM 2099 C C . ILE A 1 269 ? 2.744 -12.301 11.578 1.00 96.56 269 ILE A C 1
ATOM 2101 O O . ILE A 1 269 ? 3.908 -11.956 11.390 1.00 96.56 269 ILE A O 1
ATOM 2105 N N . LEU A 1 270 ? 2.403 -13.050 12.635 1.00 96.25 270 LEU A N 1
ATOM 2106 C CA . LEU A 1 270 ? 3.398 -13.586 13.569 1.00 96.25 270 LEU A CA 1
ATOM 2107 C C . LEU A 1 270 ? 4.342 -14.565 12.873 1.00 96.25 270 LEU A C 1
ATOM 2109 O O . LEU A 1 270 ? 5.548 -14.451 13.056 1.00 96.25 270 LEU A O 1
ATOM 2113 N N . LEU A 1 271 ? 3.804 -15.485 12.073 1.00 96.12 271 LEU A N 1
ATOM 2114 C CA . LEU A 1 271 ? 4.599 -16.469 11.340 1.00 96.12 271 LEU A CA 1
ATOM 2115 C C . LEU A 1 271 ? 5.489 -15.819 10.276 1.00 96.12 271 LEU A C 1
ATOM 2117 O O . LEU A 1 271 ? 6.618 -16.261 10.091 1.00 96.12 271 LEU A O 1
ATOM 2121 N N . ASP A 1 272 ? 5.018 -14.761 9.611 1.00 95.25 272 ASP A N 1
ATOM 2122 C CA . ASP A 1 272 ? 5.826 -14.034 8.625 1.00 95.25 272 ASP A CA 1
ATOM 2123 C C . ASP A 1 272 ? 7.008 -13.305 9.288 1.00 95.25 272 ASP A C 1
ATOM 2125 O O . ASP A 1 272 ? 8.130 -13.349 8.786 1.00 95.25 272 ASP A O 1
ATOM 2129 N N . ARG A 1 273 ? 6.782 -12.693 10.462 1.00 92.50 273 ARG A N 1
ATOM 2130 C CA . ARG A 1 273 ? 7.831 -12.009 11.242 1.00 92.50 273 ARG A CA 1
ATOM 2131 C C . ARG A 1 273 ? 8.776 -12.974 11.958 1.00 92.50 273 ARG A C 1
ATOM 2133 O O . ARG A 1 273 ? 9.967 -12.698 12.065 1.00 92.50 273 ARG A O 1
ATOM 2140 N N . ASN A 1 274 ? 8.249 -14.078 12.479 1.00 92.69 274 ASN A N 1
ATOM 2141 C CA . ASN A 1 274 ? 9.000 -15.089 13.212 1.00 92.69 274 ASN A CA 1
ATOM 2142 C C . ASN A 1 274 ? 8.642 -16.500 12.710 1.00 92.69 274 ASN A C 1
ATOM 2144 O O . ASN A 1 274 ? 7.863 -17.212 13.352 1.00 92.69 274 ASN A O 1
ATOM 2148 N N . PRO A 1 275 ? 9.262 -16.953 11.605 1.00 92.12 275 PRO A N 1
ATOM 2149 C CA . PRO A 1 275 ? 9.025 -18.286 11.050 1.00 92.12 275 PRO A CA 1
ATOM 2150 C C . PRO A 1 275 ? 9.327 -19.435 12.022 1.00 92.12 275 PRO A C 1
ATOM 2152 O O . PRO A 1 275 ? 8.781 -20.524 11.879 1.00 92.12 275 PRO A O 1
ATOM 2155 N N . LYS A 1 276 ? 10.179 -19.202 13.032 1.00 92.12 276 LYS A N 1
ATOM 2156 C CA . LYS A 1 276 ? 10.553 -20.201 14.047 1.00 92.12 276 LYS A CA 1
ATOM 2157 C C . LYS A 1 276 ? 9.516 -20.354 15.163 1.00 92.12 276 LYS A C 1
ATOM 2159 O O . LYS A 1 276 ? 9.698 -21.199 16.032 1.00 92.12 276 LYS A O 1
ATOM 2164 N N . ALA A 1 277 ? 8.443 -19.559 15.153 1.00 89.69 277 ALA A N 1
ATOM 2165 C CA . ALA A 1 277 ? 7.377 -19.640 16.150 1.00 89.69 277 ALA A CA 1
ATOM 2166 C C . ALA A 1 277 ? 6.586 -20.963 16.082 1.00 89.69 277 ALA A C 1
ATOM 2168 O O . ALA A 1 277 ? 5.857 -21.297 17.012 1.00 89.69 277 ALA A O 1
ATOM 2169 N N . ILE A 1 278 ? 6.715 -21.728 14.994 1.00 90.38 278 ILE A N 1
ATOM 2170 C CA . ILE A 1 278 ? 6.150 -23.074 14.871 1.00 90.38 278 ILE A CA 1
ATOM 2171 C C . ILE A 1 278 ? 7.221 -24.077 14.454 1.00 90.38 278 ILE A C 1
ATOM 2173 O O . ILE A 1 278 ? 8.223 -23.732 13.831 1.00 90.38 278 ILE A O 1
ATOM 2177 N N . GLN A 1 279 ? 6.960 -25.349 14.744 1.00 90.56 279 GLN A N 1
ATOM 2178 C CA . GLN A 1 279 ? 7.680 -26.449 14.122 1.00 90.56 279 GLN A CA 1
ATOM 2179 C C . GLN A 1 279 ? 7.100 -26.703 12.723 1.00 90.56 279 GLN A C 1
ATOM 2181 O O . GLN A 1 279 ? 5.908 -26.976 12.590 1.00 90.56 279 GLN A O 1
ATOM 2186 N N . GLY A 1 280 ? 7.940 -26.641 11.690 1.00 91.56 280 GLY A N 1
ATOM 2187 C CA . GLY A 1 280 ? 7.553 -26.907 10.302 1.00 91.56 280 GLY A CA 1
ATOM 2188 C C . GLY A 1 280 ? 7.761 -25.710 9.377 1.00 91.56 280 GLY A C 1
ATOM 2189 O O . GLY A 1 280 ? 8.491 -24.776 9.699 1.00 91.56 280 GLY A O 1
ATOM 2190 N N . ASP A 1 281 ? 7.136 -25.767 8.203 1.00 94.62 281 ASP A N 1
ATOM 2191 C CA . ASP A 1 281 ? 7.242 -24.728 7.179 1.00 94.62 281 ASP A CA 1
ATOM 2192 C C . ASP A 1 281 ? 6.211 -23.617 7.429 1.00 94.62 281 ASP A C 1
ATOM 2194 O O . ASP A 1 281 ? 5.017 -23.764 7.153 1.00 94.62 281 ASP A O 1
ATOM 2198 N N . ALA A 1 282 ? 6.689 -22.492 7.966 1.00 96.50 282 ALA A N 1
ATOM 2199 C CA . ALA A 1 282 ? 5.864 -21.323 8.246 1.00 96.50 282 ALA A CA 1
ATOM 2200 C C . ALA A 1 282 ? 5.243 -20.710 6.986 1.00 96.50 282 ALA A C 1
ATOM 2202 O O . ALA A 1 282 ? 4.103 -20.255 7.046 1.00 96.50 282 ALA A O 1
ATOM 2203 N N . LEU A 1 283 ? 5.939 -20.717 5.844 1.00 97.25 283 LEU A N 1
ATOM 2204 C CA . LEU A 1 283 ? 5.394 -20.148 4.612 1.00 97.25 283 LEU A CA 1
ATOM 2205 C C . LEU A 1 283 ? 4.257 -21.017 4.076 1.00 97.25 283 LEU A C 1
ATOM 2207 O O . LEU A 1 283 ? 3.211 -20.490 3.690 1.00 97.25 283 LEU A O 1
ATOM 2211 N N . ALA A 1 284 ? 4.426 -22.341 4.105 1.00 96.38 284 ALA A N 1
ATOM 2212 C CA . ALA A 1 284 ? 3.362 -23.271 3.739 1.00 96.38 284 ALA A CA 1
ATOM 2213 C C . ALA A 1 284 ? 2.135 -23.112 4.653 1.00 96.38 284 ALA A C 1
ATOM 2215 O O . ALA A 1 284 ? 0.999 -23.104 4.174 1.00 96.38 284 ALA A O 1
ATOM 2216 N N . GLU A 1 285 ? 2.353 -22.925 5.958 1.00 97.38 285 GLU A N 1
ATOM 2217 C CA . GLU A 1 285 ? 1.278 -22.695 6.925 1.00 97.38 285 GLU A CA 1
ATOM 2218 C C . GLU A 1 285 ? 0.566 -21.349 6.709 1.00 97.38 285 GLU A C 1
ATOM 2220 O O . GLU A 1 285 ? -0.663 -21.301 6.800 1.00 97.38 285 GLU A O 1
ATOM 2225 N N . ILE A 1 286 ? 1.289 -20.269 6.383 1.00 98.38 286 ILE A N 1
ATOM 2226 C CA . ILE A 1 286 ? 0.691 -18.967 6.039 1.00 98.38 286 ILE A CA 1
ATOM 2227 C C . ILE A 1 286 ? -0.169 -19.099 4.782 1.00 98.38 286 ILE A C 1
ATOM 2229 O O . ILE A 1 286 ? -1.331 -18.696 4.806 1.00 98.38 286 ILE A O 1
ATOM 2233 N N . ALA A 1 287 ? 0.366 -19.697 3.711 1.00 97.88 287 ALA A N 1
ATOM 2234 C CA . ALA A 1 287 ? -0.362 -19.871 2.456 1.00 97.88 287 ALA A CA 1
ATOM 2235 C C . ALA A 1 287 ? -1.656 -20.675 2.669 1.00 97.88 287 ALA A C 1
ATOM 2237 O O . ALA A 1 287 ? -2.741 -20.223 2.305 1.00 97.88 287 ALA A O 1
ATOM 2238 N N . LYS A 1 288 ? -1.562 -21.819 3.357 1.00 97.62 288 LYS A N 1
ATOM 2239 C CA . LYS A 1 288 ? -2.719 -22.659 3.694 1.00 97.62 288 LYS A CA 1
ATOM 2240 C C . LYS A 1 288 ? -3.736 -21.926 4.574 1.00 97.62 288 LYS A C 1
ATOM 2242 O O . LYS A 1 288 ? -4.940 -22.018 4.330 1.00 97.62 288 LYS A O 1
ATOM 2247 N N . SER A 1 289 ? -3.267 -21.219 5.604 1.00 97.06 289 SER A N 1
ATOM 2248 C CA . SER A 1 289 ? -4.139 -20.477 6.523 1.00 97.06 289 SER A CA 1
ATOM 2249 C C . SER A 1 289 ? -4.912 -19.397 5.779 1.00 97.06 289 SER A C 1
ATOM 2251 O O . SER A 1 289 ? -6.132 -19.325 5.921 1.00 97.06 289 SER A O 1
ATOM 2253 N N . GLY A 1 290 ? -4.224 -18.619 4.942 1.00 98.06 290 GLY A N 1
ATOM 2254 C CA . GLY A 1 290 ? -4.825 -17.543 4.166 1.00 98.06 290 GLY A CA 1
ATOM 2255 C C . GLY A 1 290 ? -5.834 -18.029 3.128 1.00 98.06 290 GLY A C 1
ATOM 2256 O O . GLY A 1 290 ? -6.911 -17.449 3.003 1.00 98.06 290 GLY A O 1
ATOM 2257 N N . GLU A 1 291 ? -5.567 -19.150 2.456 1.00 97.12 291 GLU A N 1
ATOM 2258 C CA . GLU A 1 291 ? -6.544 -19.783 1.560 1.00 97.12 291 GLU A CA 1
ATOM 2259 C C . GLU A 1 291 ? -7.796 -20.250 2.308 1.00 97.12 291 GLU A C 1
ATOM 2261 O O . GLU A 1 291 ? -8.916 -19.984 1.863 1.00 97.12 291 GLU A O 1
ATOM 2266 N N . SER A 1 292 ? -7.624 -20.886 3.473 1.00 97.06 292 SER A N 1
ATOM 2267 C CA . SER A 1 292 ? -8.763 -21.318 4.292 1.00 97.06 292 SER A CA 1
ATOM 2268 C C . SER A 1 292 ? -9.571 -20.130 4.820 1.00 97.06 292 SER A C 1
ATOM 2270 O O . SER A 1 292 ? -10.801 -20.165 4.805 1.00 97.06 292 SER A O 1
ATOM 2272 N N . TRP A 1 293 ? -8.886 -19.053 5.214 1.00 97.75 293 TRP A N 1
ATOM 2273 C CA . TRP A 1 293 ? -9.503 -17.829 5.704 1.00 97.75 293 TRP A CA 1
ATOM 2274 C C . TRP A 1 293 ? -10.356 -17.189 4.613 1.00 97.75 293 TRP A C 1
ATOM 2276 O O . TRP A 1 293 ? -11.526 -16.884 4.829 1.00 97.75 293 TRP A O 1
ATOM 2286 N N . ARG A 1 294 ? -9.800 -17.056 3.404 1.00 97.19 294 ARG A N 1
ATOM 2287 C CA . ARG A 1 294 ? -10.504 -16.471 2.258 1.00 97.19 294 ARG A CA 1
ATOM 2288 C C . ARG A 1 294 ? -11.732 -17.285 1.857 1.00 97.19 294 ARG A C 1
ATOM 2290 O O . ARG A 1 294 ? -12.747 -16.700 1.486 1.00 97.19 294 ARG A O 1
ATOM 2297 N N . ALA A 1 295 ? -11.661 -18.613 1.955 1.00 97.25 295 ALA A N 1
ATOM 2298 C CA . ALA A 1 295 ? -12.803 -19.490 1.708 1.00 97.25 295 ALA A CA 1
ATOM 2299 C C . ALA A 1 295 ? -13.887 -19.373 2.796 1.00 97.25 295 ALA A C 1
ATOM 2301 O O . ALA A 1 295 ? -15.075 -19.391 2.481 1.00 97.25 295 ALA A O 1
ATOM 2302 N N . ALA A 1 296 ? -13.490 -19.239 4.065 1.00 95.69 296 ALA A N 1
ATOM 2303 C CA . ALA A 1 296 ? -14.410 -19.133 5.197 1.00 95.69 296 ALA A CA 1
ATOM 2304 C C . ALA A 1 296 ? -15.072 -17.748 5.315 1.00 95.69 296 ALA A C 1
ATOM 2306 O O . ALA A 1 296 ? -16.215 -17.648 5.762 1.00 95.69 296 ALA A O 1
ATOM 2307 N N . TYR A 1 297 ? -14.379 -16.685 4.893 1.00 96.50 297 TYR A N 1
ATOM 2308 C CA . TYR A 1 297 ? -14.774 -15.293 5.122 1.00 96.50 297 TYR A CA 1
ATOM 2309 C C . TYR A 1 297 ? -14.902 -14.462 3.827 1.00 96.50 297 TYR A C 1
ATOM 2311 O O . TYR A 1 297 ? -14.372 -13.351 3.758 1.00 96.50 297 TYR A O 1
ATOM 2319 N N . PRO A 1 298 ? -15.659 -14.908 2.801 1.00 96.44 298 PRO A N 1
ATOM 2320 C CA . PRO A 1 298 ? -15.727 -14.215 1.508 1.00 96.44 298 PRO A CA 1
ATOM 2321 C C . PRO A 1 298 ? -16.280 -12.783 1.606 1.00 96.44 298 PRO A C 1
ATOM 2323 O O . PRO A 1 298 ? -15.897 -11.909 0.835 1.00 96.44 298 PRO A O 1
ATOM 2326 N N . ARG A 1 299 ? -17.149 -12.508 2.591 1.00 95.44 299 ARG A N 1
ATOM 2327 C CA . ARG A 1 299 ? -17.710 -11.165 2.843 1.00 95.44 299 ARG A CA 1
ATOM 2328 C C . ARG A 1 299 ? -16.686 -10.159 3.378 1.00 95.44 299 ARG A C 1
ATOM 2330 O O . ARG A 1 299 ? -16.964 -8.966 3.371 1.00 95.44 299 ARG A O 1
ATOM 2337 N N . TYR A 1 300 ? -15.532 -10.636 3.838 1.00 95.25 300 TYR A N 1
ATOM 2338 C CA . TYR A 1 300 ? -14.470 -9.826 4.428 1.00 95.25 300 TYR A CA 1
ATOM 2339 C C . TYR A 1 300 ? -13.265 -9.671 3.492 1.00 95.25 300 TYR A C 1
ATOM 2341 O O . TYR A 1 300 ? -12.248 -9.132 3.894 1.00 95.25 300 TYR A O 1
ATOM 2349 N N . LEU A 1 301 ? -13.344 -10.105 2.229 1.00 93.38 301 LEU A N 1
ATOM 2350 C CA . LEU A 1 301 ? -12.217 -9.975 1.292 1.00 93.38 301 LEU A CA 1
ATOM 2351 C C . LEU A 1 301 ? -11.828 -8.515 1.012 1.00 93.38 301 LEU A C 1
ATOM 2353 O O . LEU A 1 301 ? -10.663 -8.241 0.746 1.00 93.38 301 LEU A O 1
ATOM 2357 N N . HIS A 1 302 ? -12.787 -7.591 1.120 1.00 91.00 302 HIS A N 1
ATOM 2358 C CA . HIS A 1 302 ? -12.599 -6.157 0.879 1.00 91.00 302 HIS A CA 1
ATOM 2359 C C . HIS A 1 302 ? -12.525 -5.327 2.170 1.00 91.00 302 HIS A C 1
ATOM 2361 O O . HIS A 1 302 ? -12.806 -4.129 2.164 1.00 91.00 302 HIS A O 1
ATOM 2367 N N . THR A 1 303 ? -12.184 -5.958 3.295 1.00 91.19 303 THR A N 1
ATOM 2368 C CA . THR A 1 303 ? -11.879 -5.267 4.554 1.00 91.19 303 THR A CA 1
ATOM 2369 C C . THR A 1 303 ? -10.363 -5.202 4.767 1.00 91.19 303 THR A C 1
ATOM 2371 O O . THR A 1 303 ? -9.629 -5.971 4.142 1.00 91.19 303 THR A O 1
ATOM 2374 N N . PRO A 1 304 ? -9.853 -4.321 5.652 1.00 88.50 304 PRO A N 1
ATOM 2375 C CA . PRO A 1 304 ? -8.413 -4.199 5.899 1.00 88.50 304 PRO A CA 1
ATOM 2376 C C . PRO A 1 304 ? -7.711 -5.529 6.219 1.00 88.50 304 PRO A C 1
ATOM 2378 O O . PRO A 1 304 ? -6.612 -5.791 5.735 1.00 88.50 304 PRO A O 1
ATOM 2381 N N . ASP A 1 305 ? -8.358 -6.402 6.991 1.00 91.81 305 ASP A N 1
ATOM 2382 C CA . ASP A 1 305 ? -7.844 -7.735 7.296 1.00 91.81 305 ASP A CA 1
ATOM 2383 C C . ASP A 1 305 ? -7.918 -8.696 6.100 1.00 91.81 305 ASP A C 1
ATOM 2385 O O . ASP A 1 305 ? -6.983 -9.466 5.905 1.00 91.81 305 ASP A O 1
ATOM 2389 N N . GLY A 1 306 ? -8.942 -8.618 5.244 1.00 96.19 306 GLY A N 1
ATOM 2390 C CA . GLY A 1 306 ? -8.997 -9.403 4.005 1.00 96.19 306 GLY A CA 1
ATOM 2391 C C . GLY A 1 306 ? -7.913 -9.029 3.000 1.00 96.19 306 GLY A C 1
ATOM 2392 O O . GLY A 1 306 ? -7.292 -9.918 2.403 1.00 96.19 306 GLY A O 1
ATOM 2393 N N . TYR A 1 307 ? -7.621 -7.732 2.868 1.00 95.31 307 TYR A N 1
ATOM 2394 C CA . TYR A 1 307 ? -6.490 -7.251 2.074 1.00 95.31 307 TYR A CA 1
ATOM 2395 C C . TYR A 1 307 ? -5.161 -7.751 2.652 1.00 95.31 307 TYR A C 1
ATOM 2397 O O . TYR A 1 307 ? -4.349 -8.320 1.921 1.00 95.31 307 TYR A O 1
ATOM 2405 N N . GLY A 1 308 ? -4.975 -7.647 3.972 1.00 95.38 308 GLY A N 1
ATOM 2406 C CA . GLY A 1 308 ? -3.777 -8.144 4.651 1.00 95.38 308 GLY A CA 1
ATOM 2407 C C . GLY A 1 308 ? -3.583 -9.658 4.524 1.00 95.38 308 GLY A C 1
ATOM 2408 O O . GLY A 1 308 ? -2.483 -10.113 4.212 1.00 95.38 308 GLY A O 1
ATOM 2409 N N . VAL A 1 309 ? -4.642 -10.455 4.696 1.00 98.31 309 VAL A N 1
ATOM 2410 C CA . VAL A 1 309 ? -4.607 -11.913 4.490 1.00 98.31 309 VAL A CA 1
ATOM 2411 C C . VAL A 1 309 ? -4.245 -12.244 3.046 1.00 98.31 309 VAL A C 1
ATOM 2413 O O . VAL A 1 309 ? -3.390 -13.099 2.811 1.00 98.31 309 VAL A O 1
ATOM 2416 N N . THR A 1 310 ? -4.855 -11.564 2.075 1.00 97.94 310 THR A N 1
ATOM 2417 C CA . THR A 1 310 ? -4.564 -11.767 0.650 1.00 97.94 310 THR A CA 1
ATOM 2418 C C . THR A 1 310 ? -3.105 -11.465 0.332 1.00 97.94 310 THR A C 1
ATOM 2420 O O . THR A 1 310 ? -2.438 -12.290 -0.294 1.00 97.94 310 THR A O 1
ATOM 2423 N N . PHE A 1 311 ? -2.587 -10.342 0.831 1.00 97.50 311 PHE A N 1
ATOM 2424 C CA . PHE A 1 311 ? -1.197 -9.948 0.637 1.00 97.50 311 PHE A CA 1
ATOM 2425 C C . PHE A 1 311 ? -0.222 -10.950 1.263 1.00 97.50 311 PHE A C 1
ATOM 2427 O O . PHE A 1 311 ? 0.683 -11.427 0.585 1.00 97.50 311 PHE A O 1
ATOM 2434 N N . LEU A 1 312 ? -0.432 -11.345 2.524 1.00 98.12 312 LEU A N 1
ATOM 2435 C CA . LEU A 1 312 ? 0.429 -12.325 3.200 1.00 98.12 312 LEU A CA 1
ATOM 2436 C C . LEU A 1 312 ? 0.389 -13.703 2.532 1.00 98.12 312 LEU A C 1
ATOM 2438 O O . LEU A 1 312 ? 1.405 -14.392 2.481 1.00 98.12 312 LEU A O 1
ATOM 2442 N N . THR A 1 313 ? -0.767 -14.103 1.998 1.00 98.75 313 THR A N 1
ATOM 2443 C CA . THR A 1 313 ? -0.893 -15.349 1.227 1.00 98.75 313 THR A CA 1
ATOM 2444 C C . THR A 1 313 ? -0.057 -15.270 -0.049 1.00 98.75 313 THR A C 1
ATOM 2446 O O . THR A 1 313 ? 0.704 -16.192 -0.338 1.00 98.75 313 THR A O 1
ATOM 2449 N N . ALA A 1 314 ? -0.151 -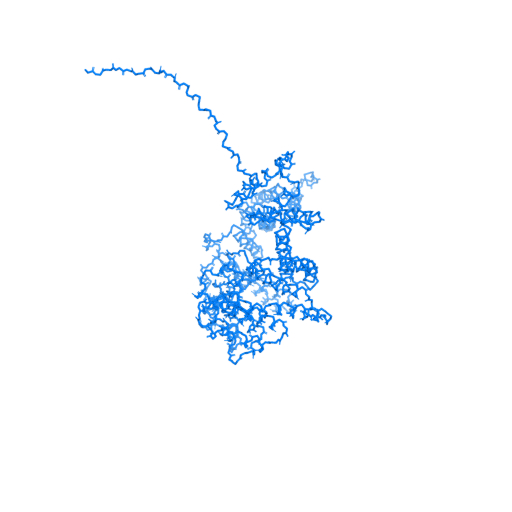14.159 -0.786 1.00 98.31 314 ALA A N 1
ATOM 2450 C CA . ALA A 1 314 ? 0.630 -13.925 -1.999 1.00 98.31 314 ALA A CA 1
ATOM 2451 C C . ALA A 1 314 ? 2.140 -13.905 -1.711 1.00 98.31 314 ALA A C 1
ATOM 2453 O O . ALA A 1 314 ? 2.900 -14.607 -2.378 1.00 98.31 314 ALA A O 1
ATOM 2454 N N . GLU A 1 315 ? 2.563 -13.188 -0.666 1.00 97.81 315 GLU A N 1
ATOM 2455 C CA . GLU A 1 315 ? 3.959 -13.134 -0.219 1.00 97.81 315 GLU A CA 1
ATOM 2456 C C . GLU A 1 315 ? 4.482 -14.515 0.185 1.00 97.81 315 GLU A C 1
ATOM 2458 O O . GLU A 1 315 ? 5.596 -14.882 -0.183 1.00 97.81 315 GLU A O 1
ATOM 2463 N N . ALA A 1 316 ? 3.694 -15.316 0.907 1.00 98.31 316 ALA A N 1
ATOM 2464 C CA . ALA A 1 316 ? 4.107 -16.659 1.303 1.00 98.31 316 ALA A CA 1
ATOM 2465 C C . ALA A 1 316 ? 4.284 -17.599 0.101 1.00 98.31 316 ALA A C 1
ATOM 2467 O O . ALA A 1 316 ? 5.222 -18.399 0.084 1.00 98.31 316 ALA A O 1
ATOM 2468 N N . LEU A 1 317 ? 3.416 -17.496 -0.910 1.00 98.38 317 LEU A N 1
ATOM 2469 C CA . LEU A 1 317 ? 3.534 -18.248 -2.164 1.00 98.38 317 LEU A CA 1
ATOM 2470 C C . LEU A 1 317 ? 4.764 -17.805 -2.970 1.00 98.38 317 LEU A C 1
ATOM 2472 O O . LEU A 1 317 ? 5.534 -18.651 -3.426 1.00 98.38 317 LEU A O 1
ATOM 2476 N N . LEU A 1 318 ? 4.986 -16.491 -3.088 1.00 97.25 318 LEU A N 1
ATOM 2477 C CA . LEU A 1 318 ? 6.167 -15.918 -3.735 1.00 97.25 318 LEU A CA 1
ATOM 2478 C C . LEU A 1 318 ? 7.457 -16.401 -3.058 1.00 97.25 318 LEU A C 1
ATOM 2480 O O . LEU A 1 318 ? 8.332 -16.946 -3.729 1.00 97.25 318 LEU A O 1
ATOM 2484 N N . LYS A 1 319 ? 7.560 -16.262 -1.730 1.00 96.50 319 LYS A N 1
ATOM 2485 C CA . LYS A 1 319 ? 8.738 -16.677 -0.951 1.00 96.50 319 LYS A CA 1
ATOM 2486 C C . LYS A 1 319 ? 9.008 -18.179 -1.082 1.00 96.50 319 LYS A C 1
ATOM 2488 O O . LYS A 1 319 ? 10.162 -18.559 -1.249 1.00 96.50 319 LYS A O 1
ATOM 2493 N N . GLN A 1 320 ? 7.974 -19.028 -1.080 1.00 96.00 320 GLN A N 1
ATOM 2494 C CA . GLN A 1 320 ? 8.139 -20.467 -1.341 1.00 96.00 320 GLN A CA 1
ATOM 2495 C C . GLN A 1 320 ? 8.691 -20.739 -2.743 1.00 96.00 320 GLN A C 1
ATOM 2497 O O . GLN A 1 320 ? 9.584 -21.569 -2.900 1.00 96.00 320 GLN A O 1
ATOM 2502 N N . GLY A 1 321 ? 8.173 -20.052 -3.765 1.00 94.50 321 GLY A N 1
ATOM 2503 C CA . GLY A 1 321 ? 8.653 -20.211 -5.137 1.00 94.50 321 GLY A CA 1
ATOM 2504 C C . GLY A 1 321 ? 10.117 -19.792 -5.283 1.00 94.50 321 GLY A C 1
ATOM 2505 O O . GLY A 1 321 ? 10.906 -20.544 -5.850 1.00 94.50 321 GLY A O 1
ATOM 2506 N N . VAL A 1 322 ? 10.495 -18.654 -4.689 1.00 93.38 322 VAL A N 1
ATOM 2507 C CA . VAL A 1 322 ? 11.882 -18.158 -4.671 1.00 93.38 322 VAL A CA 1
ATOM 2508 C C . VAL A 1 322 ? 12.807 -19.125 -3.931 1.00 93.38 322 VAL A C 1
ATOM 2510 O O . VAL A 1 322 ? 13.833 -19.506 -4.481 1.00 93.38 322 VAL A O 1
ATOM 2513 N N . GLN A 1 323 ? 12.434 -19.608 -2.743 1.00 93.38 323 GLN A N 1
ATOM 2514 C CA . GLN A 1 323 ? 13.250 -20.579 -1.999 1.00 93.38 323 GLN A CA 1
ATOM 2515 C C . GLN A 1 323 ? 13.467 -21.880 -2.779 1.00 93.38 323 GLN A C 1
ATOM 2517 O O . GLN A 1 323 ? 14.568 -22.429 -2.791 1.00 93.38 323 GLN A O 1
ATOM 2522 N N . LEU A 1 324 ? 12.425 -22.378 -3.453 1.00 92.25 324 LEU A N 1
ATOM 2523 C CA . LEU A 1 324 ? 12.542 -23.560 -4.305 1.00 92.25 324 LEU A CA 1
ATOM 2524 C C . LEU A 1 324 ? 13.445 -23.304 -5.513 1.00 92.25 324 LEU A C 1
ATOM 2526 O O . LEU A 1 324 ? 14.209 -24.195 -5.872 1.00 92.25 324 LEU A O 1
ATOM 2530 N N . GLN A 1 325 ? 13.373 -22.115 -6.115 1.00 89.25 325 GLN A N 1
ATOM 2531 C CA . GLN A 1 325 ? 14.246 -21.706 -7.213 1.00 89.25 325 GLN A CA 1
ATOM 2532 C C . GLN A 1 325 ? 15.711 -21.602 -6.767 1.00 89.25 325 GLN A C 1
ATOM 2534 O O . GLN A 1 325 ? 16.599 -22.126 -7.434 1.00 89.25 325 GLN A O 1
ATOM 2539 N N . GLU A 1 326 ? 15.975 -20.964 -5.629 1.00 89.00 326 GLU A N 1
ATOM 2540 C CA . GLU A 1 326 ? 17.322 -20.802 -5.071 1.00 89.00 326 GLU A CA 1
ATOM 2541 C C . GLU A 1 326 ? 17.953 -22.139 -4.669 1.00 89.00 326 GLU A C 1
ATOM 2543 O O . GLU A 1 326 ? 19.163 -22.317 -4.794 1.00 89.00 326 GLU A O 1
ATOM 2548 N N . ALA A 1 327 ? 17.140 -23.108 -4.242 1.00 90.12 327 ALA A N 1
ATOM 2549 C CA . ALA A 1 327 ? 17.592 -24.462 -3.933 1.00 90.12 327 ALA A CA 1
ATOM 2550 C C . ALA A 1 327 ? 17.930 -25.304 -5.182 1.00 90.12 327 ALA A C 1
ATOM 2552 O O . ALA A 1 327 ? 18.464 -26.412 -5.056 1.00 90.12 327 ALA A O 1
ATOM 2553 N N . MET A 1 328 ? 17.618 -24.829 -6.394 1.00 88.38 328 MET A N 1
ATOM 2554 C CA . MET A 1 328 ? 17.970 -25.529 -7.630 1.00 88.38 328 MET A CA 1
ATOM 2555 C C . MET A 1 328 ? 19.478 -25.474 -7.886 1.00 88.38 328 MET A C 1
ATOM 2557 O O . MET A 1 328 ? 20.141 -24.476 -7.631 1.00 88.38 328 MET A O 1
ATOM 2561 N N . LYS A 1 329 ? 20.023 -26.524 -8.518 1.00 83.44 329 LYS A N 1
ATOM 2562 C CA . LYS A 1 329 ? 21.422 -26.522 -8.992 1.00 83.44 329 LYS A CA 1
ATOM 2563 C C . LYS A 1 329 ? 21.697 -25.413 -10.016 1.00 83.44 329 LYS A C 1
ATOM 2565 O O . LYS A 1 329 ? 22.816 -24.922 -10.101 1.00 83.44 329 LYS A O 1
ATOM 2570 N N . THR A 1 330 ? 20.680 -25.038 -10.791 1.00 77.62 330 THR A N 1
ATOM 2571 C CA . THR A 1 330 ? 20.721 -23.960 -11.787 1.00 77.62 330 THR A CA 1
ATOM 2572 C C . THR A 1 330 ? 19.561 -22.988 -11.539 1.00 77.62 330 THR A C 1
ATOM 2574 O O . THR A 1 330 ? 18.531 -23.101 -12.204 1.00 77.62 330 THR A O 1
ATOM 2577 N N . PRO A 1 331 ? 19.695 -22.029 -10.602 1.00 69.75 331 PRO A N 1
ATOM 2578 C CA . PRO A 1 331 ? 18.613 -21.100 -10.238 1.00 69.75 331 PRO A CA 1
ATOM 2579 C C . PRO A 1 331 ? 18.138 -20.185 -11.379 1.00 69.75 331 PRO A C 1
ATOM 2581 O O . PRO A 1 331 ? 17.055 -19.613 -11.303 1.00 69.75 331 PRO A O 1
ATOM 2584 N N . LYS A 1 332 ? 18.952 -20.041 -12.434 1.00 69.81 332 LYS A N 1
ATOM 2585 C CA . LYS A 1 332 ? 18.652 -19.287 -13.664 1.00 69.81 332 LYS A CA 1
ATOM 2586 C C . LYS A 1 332 ? 18.238 -20.183 -14.845 1.00 69.81 332 LYS A C 1
ATOM 2588 O O . LYS A 1 332 ? 18.325 -19.753 -15.981 1.00 69.81 332 LYS A O 1
ATOM 2593 N N . GLY A 1 333 ? 17.932 -21.457 -14.597 1.00 73.56 333 GLY A N 1
ATOM 2594 C CA . GLY A 1 333 ? 17.422 -22.374 -15.621 1.00 73.56 333 GLY A CA 1
ATOM 2595 C C . GLY A 1 333 ? 15.892 -22.483 -15.591 1.00 73.56 333 GLY A C 1
ATOM 2596 O O . GLY A 1 333 ? 15.265 -21.864 -14.730 1.00 73.56 333 GLY A O 1
ATOM 2597 N N . PRO A 1 334 ? 15.302 -23.332 -16.459 1.00 82.19 334 PRO A N 1
ATOM 2598 C CA . PRO A 1 334 ? 13.861 -23.553 -16.517 1.00 82.19 334 PRO A CA 1
ATOM 2599 C C . PRO A 1 334 ? 13.251 -23.874 -15.148 1.00 82.19 334 PRO A C 1
ATOM 2601 O O . PRO A 1 334 ? 13.662 -24.829 -14.478 1.00 82.19 334 PRO A O 1
ATOM 2604 N N . LEU A 1 335 ? 12.257 -23.087 -14.735 1.00 85.75 335 LEU A N 1
ATOM 2605 C CA . LEU A 1 335 ? 11.616 -23.243 -13.433 1.00 85.75 335 LEU A CA 1
ATOM 2606 C C . LEU A 1 335 ? 10.768 -24.528 -13.362 1.00 85.75 335 LEU A C 1
ATOM 2608 O O . LEU A 1 335 ? 10.006 -24.827 -14.285 1.00 85.75 335 LEU A O 1
ATOM 2612 N N . PRO A 1 336 ? 10.818 -25.275 -12.241 1.00 88.12 336 PRO A N 1
ATOM 2613 C CA . PRO A 1 336 ? 9.974 -26.442 -12.028 1.00 88.12 336 PRO A CA 1
ATOM 2614 C C . PRO A 1 336 ? 8.478 -26.087 -12.072 1.00 88.12 336 PRO A C 1
ATOM 2616 O O . PRO A 1 336 ? 8.099 -25.016 -11.587 1.00 88.12 336 PRO A O 1
ATOM 2619 N N . PRO A 1 337 ? 7.590 -27.009 -12.503 1.00 90.00 337 PRO A N 1
ATOM 2620 C CA . PRO A 1 337 ? 6.142 -26.767 -12.541 1.00 90.00 337 PRO A CA 1
ATOM 2621 C C . PRO A 1 337 ? 5.556 -26.268 -11.214 1.00 90.00 337 PRO A C 1
ATOM 2623 O O . PRO A 1 337 ? 4.665 -25.426 -11.203 1.00 90.00 337 PRO A O 1
ATOM 2626 N N . LYS A 1 338 ? 6.097 -26.740 -10.084 1.00 92.75 338 LYS A N 1
ATOM 2627 C CA . LYS A 1 338 ? 5.687 -26.293 -8.747 1.00 92.75 338 LYS A CA 1
ATOM 2628 C C . LYS A 1 338 ? 6.015 -24.817 -8.487 1.00 92.75 338 LYS A C 1
ATOM 2630 O O . LYS A 1 338 ? 5.214 -24.130 -7.868 1.00 92.75 338 LYS A O 1
ATOM 2635 N N . VAL A 1 339 ? 7.168 -24.327 -8.947 1.00 93.00 339 VAL A N 1
ATOM 2636 C CA . VAL A 1 339 ? 7.542 -22.909 -8.805 1.00 93.00 339 VAL A CA 1
ATOM 2637 C C . VAL A 1 339 ? 6.630 -22.043 -9.670 1.00 93.00 339 VAL A C 1
ATOM 2639 O O . VAL A 1 339 ? 6.122 -21.029 -9.201 1.00 93.00 339 VAL A O 1
ATOM 2642 N N . LEU A 1 340 ? 6.351 -22.490 -10.899 1.00 89.44 340 LEU A N 1
ATOM 2643 C CA . LEU A 1 340 ? 5.428 -21.803 -11.803 1.00 89.44 340 LEU A CA 1
ATOM 2644 C C . LEU A 1 340 ? 4.000 -21.721 -11.232 1.00 89.44 340 LEU A C 1
ATOM 2646 O O . LEU A 1 340 ? 3.386 -20.662 -11.329 1.00 89.44 340 LEU A O 1
ATOM 2650 N N . ASP A 1 341 ? 3.489 -22.786 -10.601 1.00 93.25 341 ASP A N 1
ATOM 2651 C CA . ASP A 1 341 ? 2.183 -22.769 -9.915 1.00 93.25 341 ASP A CA 1
ATOM 2652 C C . ASP A 1 341 ? 2.146 -21.753 -8.764 1.00 93.25 341 ASP A C 1
ATOM 2654 O O . ASP A 1 341 ? 1.229 -20.932 -8.684 1.00 93.25 341 ASP A O 1
ATOM 2658 N N . LEU A 1 342 ? 3.168 -21.765 -7.899 1.00 95.94 342 LEU A N 1
ATOM 2659 C CA . LEU A 1 342 ? 3.280 -20.830 -6.775 1.00 95.94 342 LEU A CA 1
ATOM 2660 C C . LEU A 1 342 ? 3.293 -19.375 -7.258 1.00 95.94 342 LEU A C 1
ATOM 2662 O O . LEU A 1 342 ? 2.545 -18.544 -6.743 1.00 95.94 342 LEU A O 1
ATOM 2666 N N . PHE A 1 343 ? 4.095 -19.080 -8.282 1.00 95.06 343 PHE A N 1
ATOM 2667 C CA . PHE A 1 343 ? 4.179 -17.755 -8.890 1.00 95.06 343 PHE A CA 1
ATOM 2668 C C . PHE A 1 343 ? 2.870 -17.335 -9.558 1.00 95.06 343 PHE A C 1
ATOM 2670 O O . PHE A 1 343 ? 2.426 -16.210 -9.349 1.00 95.06 343 PHE A O 1
ATOM 2677 N N . ALA A 1 344 ? 2.202 -18.225 -10.295 1.00 92.38 344 ALA A N 1
ATOM 2678 C CA . ALA A 1 344 ? 0.920 -17.916 -10.927 1.00 92.38 344 ALA A CA 1
ATOM 2679 C C . ALA A 1 344 ? -0.180 -17.611 -9.895 1.00 92.38 344 ALA A C 1
ATOM 2681 O O . ALA A 1 344 ? -0.972 -16.682 -10.072 1.00 92.38 344 ALA A O 1
ATOM 2682 N N . ARG A 1 345 ? -0.223 -18.363 -8.788 1.00 96.06 345 ARG A N 1
ATOM 2683 C CA . ARG A 1 345 ? -1.164 -18.113 -7.687 1.00 96.06 345 ARG A CA 1
ATOM 2684 C C . ARG A 1 345 ? -0.856 -16.799 -6.975 1.00 96.06 345 ARG A C 1
ATOM 2686 O O . ARG A 1 345 ? -1.781 -16.025 -6.746 1.00 96.06 345 ARG A O 1
ATOM 2693 N N . ALA A 1 346 ? 0.415 -16.513 -6.688 1.00 97.75 346 ALA A N 1
ATOM 2694 C CA . ALA A 1 346 ? 0.829 -15.234 -6.112 1.00 97.75 346 ALA A CA 1
ATOM 2695 C C . ALA A 1 346 ? 0.460 -14.052 -7.029 1.00 97.75 346 ALA A C 1
ATOM 2697 O O . ALA A 1 346 ? -0.155 -13.095 -6.567 1.00 97.75 346 ALA A O 1
ATOM 2698 N N . GLU A 1 347 ? 0.742 -14.148 -8.336 1.00 94.56 347 GLU A N 1
ATOM 2699 C CA . GLU A 1 347 ? 0.411 -13.123 -9.340 1.00 94.56 347 GLU A CA 1
ATOM 2700 C C . GLU A 1 347 ? -1.090 -12.802 -9.338 1.00 94.56 347 GLU A C 1
ATOM 2702 O O . GLU A 1 347 ? -1.477 -11.632 -9.333 1.00 94.56 347 GLU A O 1
ATOM 2707 N N . LYS A 1 348 ? -1.941 -13.837 -9.290 1.00 94.19 348 LYS A N 1
ATOM 2708 C CA . LYS A 1 348 ? -3.397 -13.671 -9.213 1.00 94.19 348 LYS A CA 1
ATOM 2709 C C . LYS A 1 348 ? -3.810 -12.886 -7.967 1.00 94.19 348 LYS A C 1
ATOM 2711 O O . LYS A 1 348 ? -4.617 -11.969 -8.080 1.00 94.19 348 LYS A O 1
ATOM 2716 N N . LEU A 1 349 ? -3.264 -13.235 -6.802 1.00 96.56 349 LEU A N 1
ATOM 2717 C CA . LEU A 1 349 ? -3.604 -12.577 -5.540 1.00 96.56 349 LEU A CA 1
ATOM 2718 C C . LEU A 1 349 ? -3.136 -11.117 -5.493 1.00 96.56 349 LEU A C 1
ATOM 2720 O O . LEU A 1 349 ? -3.885 -10.262 -5.028 1.00 96.56 349 LEU A O 1
ATOM 2724 N N . TYR A 1 350 ? -1.947 -10.803 -6.014 1.00 96.31 350 TYR A N 1
ATOM 2725 C CA . TYR A 1 350 ? -1.513 -9.408 -6.134 1.00 96.31 350 TYR A CA 1
ATOM 2726 C C . TYR A 1 350 ? -2.405 -8.609 -7.095 1.00 96.31 350 TYR A C 1
ATOM 2728 O O . TYR A 1 350 ? -2.774 -7.479 -6.786 1.00 96.31 350 TYR A O 1
ATOM 2736 N N . GLY A 1 351 ? -2.836 -9.214 -8.208 1.00 92.00 351 GLY A N 1
ATOM 2737 C CA . GLY A 1 351 ? -3.764 -8.572 -9.142 1.00 92.00 351 GLY A CA 1
ATOM 2738 C C . GLY A 1 351 ? -5.135 -8.245 -8.532 1.00 92.00 351 GLY A C 1
ATOM 2739 O O . GLY A 1 351 ? -5.753 -7.256 -8.914 1.00 92.00 351 GLY A O 1
ATOM 2740 N N . GLU A 1 352 ? -5.609 -9.033 -7.562 1.00 93.19 352 GLU A N 1
ATOM 2741 C CA . GLU A 1 352 ? -6.830 -8.716 -6.805 1.00 93.19 352 GLU A CA 1
ATOM 2742 C C . GLU A 1 352 ? -6.649 -7.477 -5.908 1.00 93.19 352 GLU A C 1
ATOM 2744 O O . GLU A 1 352 ? -7.587 -6.696 -5.753 1.00 93.19 352 GLU A O 1
ATOM 2749 N N . LEU A 1 353 ? -5.450 -7.273 -5.349 1.00 93.06 353 LEU A N 1
ATOM 2750 C CA . LEU A 1 353 ? -5.137 -6.124 -4.491 1.00 93.06 353 LEU A CA 1
ATOM 2751 C C . LEU A 1 353 ? -4.972 -4.827 -5.285 1.00 93.06 353 LEU A C 1
ATOM 2753 O O . LEU A 1 353 ? -5.412 -3.782 -4.821 1.00 93.06 353 LEU A O 1
ATOM 2757 N N . GLU A 1 354 ? -4.388 -4.880 -6.481 1.00 86.19 354 GLU A N 1
ATOM 2758 C CA . GLU A 1 354 ? -4.243 -3.712 -7.368 1.00 86.19 354 GLU A CA 1
ATOM 2759 C C . GLU A 1 354 ? -5.590 -3.090 -7.762 1.00 86.19 354 GLU A C 1
ATOM 2761 O O . GLU A 1 354 ? -5.680 -1.888 -7.994 1.00 86.19 354 GLU A O 1
ATOM 2766 N N . GLY A 1 355 ? -6.646 -3.904 -7.846 1.00 73.94 355 GLY A N 1
ATOM 2767 C CA . GLY A 1 355 ? -7.964 -3.472 -8.311 1.00 73.94 355 GLY A CA 1
ATOM 2768 C C . GLY A 1 355 ? -8.780 -2.645 -7.311 1.00 73.94 355 GLY A C 1
ATOM 2769 O O . GLY A 1 355 ? -9.938 -2.348 -7.598 1.00 73.94 355 GLY A O 1
ATOM 2770 N N . SER A 1 356 ? -8.234 -2.307 -6.139 1.00 74.81 356 SER A N 1
ATOM 2771 C CA . SER A 1 356 ? -8.960 -1.607 -5.071 1.00 74.81 356 SER A CA 1
ATOM 2772 C C . SER A 1 356 ? -8.072 -0.608 -4.328 1.00 74.81 356 SER A C 1
ATOM 2774 O O . SER A 1 356 ? -6.869 -0.817 -4.213 1.00 74.81 356 SER A O 1
ATOM 2776 N N . ASP A 1 357 ? -8.661 0.462 -3.790 1.00 75.56 357 ASP A N 1
ATOM 2777 C CA . ASP A 1 357 ? -7.942 1.421 -2.943 1.00 75.56 357 ASP A CA 1
ATOM 2778 C C . ASP A 1 357 ? -7.681 0.798 -1.560 1.00 75.56 357 ASP A C 1
ATOM 2780 O O . ASP A 1 357 ? -8.591 0.652 -0.740 1.00 75.56 357 ASP A O 1
ATOM 2784 N N . ASN A 1 358 ? -6.449 0.331 -1.340 1.00 84.19 358 ASN A N 1
ATOM 2785 C CA . ASN A 1 358 ? -6.006 -0.304 -0.101 1.00 84.19 358 ASN A CA 1
ATOM 2786 C C . ASN A 1 358 ? -4.501 -0.091 0.133 1.00 84.19 358 ASN A C 1
ATOM 2788 O O . ASN A 1 358 ? -3.749 0.243 -0.781 1.00 84.19 358 ASN A O 1
ATOM 2792 N N . ASP A 1 359 ? -4.045 -0.342 1.362 1.00 82.50 359 ASP A N 1
ATOM 2793 C CA . ASP A 1 359 ? -2.656 -0.098 1.778 1.00 82.50 359 ASP A CA 1
ATOM 2794 C C . ASP A 1 359 ? -1.606 -0.996 1.102 1.00 82.50 359 ASP A C 1
ATOM 2796 O O . ASP A 1 359 ? -0.413 -0.701 1.178 1.00 82.50 359 ASP A O 1
ATOM 2800 N N . TYR A 1 360 ? -2.023 -2.071 0.429 1.00 87.62 360 TYR A N 1
ATOM 2801 C CA . TYR A 1 360 ? -1.135 -3.026 -0.231 1.00 87.62 360 TYR A CA 1
ATOM 2802 C C . TYR A 1 360 ? -1.083 -2.862 -1.750 1.00 87.62 360 TYR A C 1
ATOM 2804 O O . TYR A 1 360 ? -0.257 -3.524 -2.373 1.00 87.62 360 TYR A O 1
ATOM 2812 N N . ALA A 1 361 ? -1.918 -2.008 -2.354 1.00 86.56 361 ALA A N 1
ATOM 2813 C CA . ALA A 1 361 ? -2.053 -1.902 -3.810 1.00 86.56 361 ALA A CA 1
ATOM 2814 C C . ALA A 1 361 ? -0.712 -1.604 -4.511 1.00 86.56 361 ALA A C 1
ATOM 2816 O O . ALA A 1 361 ? -0.337 -2.304 -5.453 1.00 86.56 361 ALA A O 1
ATOM 2817 N N . ASP A 1 362 ? 0.060 -0.640 -4.001 1.00 82.19 362 ASP A N 1
ATOM 2818 C CA . ASP A 1 362 ? 1.351 -0.254 -4.587 1.00 82.19 362 ASP A CA 1
ATOM 2819 C C . ASP A 1 362 ? 2.399 -1.372 -4.477 1.00 82.19 362 ASP A C 1
ATOM 2821 O O . ASP A 1 362 ? 3.104 -1.682 -5.440 1.00 82.19 362 ASP A O 1
ATOM 2825 N N . LEU A 1 363 ? 2.497 -2.011 -3.306 1.00 86.62 363 LEU A N 1
ATOM 2826 C CA . LEU A 1 363 ? 3.424 -3.126 -3.092 1.00 86.62 363 LEU A CA 1
ATOM 2827 C C . LEU A 1 363 ? 3.019 -4.348 -3.919 1.00 86.62 363 LEU A C 1
ATOM 2829 O O . LEU A 1 363 ? 3.885 -4.999 -4.501 1.00 86.62 363 LEU A O 1
ATOM 2833 N N . ALA A 1 364 ? 1.722 -4.641 -4.005 1.00 92.38 364 ALA A N 1
ATOM 2834 C CA . ALA A 1 364 ? 1.187 -5.708 -4.838 1.00 92.38 364 ALA A CA 1
ATOM 2835 C C . ALA A 1 364 ? 1.539 -5.482 -6.313 1.00 92.38 364 ALA A C 1
ATOM 2837 O O . ALA A 1 364 ? 2.086 -6.392 -6.930 1.00 92.38 364 ALA A O 1
ATOM 2838 N N . SER A 1 365 ? 1.369 -4.253 -6.815 1.00 88.94 365 SER A N 1
ATOM 2839 C CA . SER A 1 365 ? 1.787 -3.841 -8.163 1.00 88.94 365 SER A CA 1
ATOM 2840 C C . SER A 1 365 ? 3.259 -4.136 -8.440 1.00 88.94 365 SER A C 1
ATOM 2842 O O . SER A 1 365 ? 3.609 -4.786 -9.430 1.00 88.94 365 SER A O 1
ATOM 2844 N N . GLN A 1 366 ? 4.141 -3.764 -7.511 1.00 87.88 366 GLN A N 1
ATOM 2845 C CA . GLN A 1 366 ? 5.575 -4.040 -7.634 1.00 87.88 366 GLN A CA 1
ATOM 2846 C C . GLN A 1 366 ? 5.888 -5.545 -7.638 1.00 87.88 366 GLN A C 1
ATOM 2848 O O . GLN A 1 366 ? 6.695 -6.015 -8.443 1.00 87.88 366 GLN A O 1
ATOM 2853 N N . ARG A 1 367 ? 5.265 -6.322 -6.741 1.00 93.38 367 ARG A N 1
ATOM 2854 C CA . ARG A 1 367 ? 5.484 -7.777 -6.634 1.00 93.38 367 ARG A CA 1
ATOM 2855 C C . ARG A 1 367 ? 4.938 -8.530 -7.838 1.00 93.38 367 ARG A C 1
ATOM 2857 O O . ARG A 1 367 ? 5.586 -9.449 -8.340 1.00 93.38 367 ARG A O 1
ATOM 2864 N N . ARG A 1 368 ? 3.775 -8.121 -8.335 1.00 93.12 368 ARG A N 1
ATOM 2865 C CA . ARG A 1 368 ? 3.176 -8.682 -9.539 1.00 93.12 368 ARG A CA 1
ATOM 2866 C C . ARG A 1 368 ? 4.042 -8.409 -10.758 1.00 93.12 368 ARG A C 1
ATOM 2868 O O . ARG A 1 368 ? 4.272 -9.329 -11.536 1.00 93.12 368 ARG A O 1
ATOM 2875 N N . LEU A 1 369 ? 4.572 -7.192 -10.897 1.00 88.62 369 LEU A 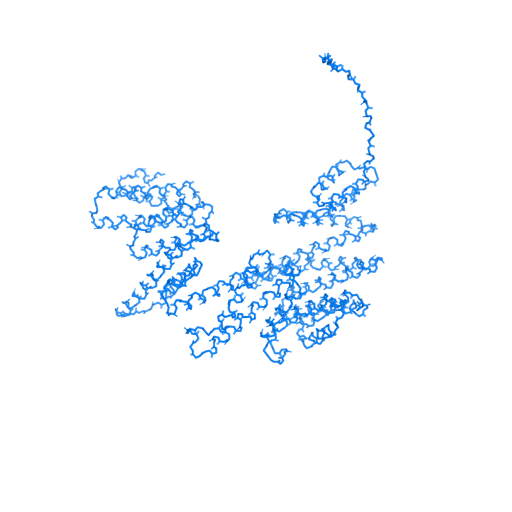N 1
ATOM 2876 C CA . LEU A 1 369 ? 5.497 -6.856 -11.978 1.00 88.62 369 LEU A CA 1
ATOM 2877 C C . LEU A 1 369 ? 6.731 -7.772 -11.971 1.00 88.62 369 LEU A C 1
ATOM 2879 O O . LEU A 1 369 ? 7.079 -8.326 -13.013 1.00 88.62 369 LEU A O 1
ATOM 2883 N N . PHE A 1 370 ? 7.343 -7.997 -10.803 1.00 90.38 370 PHE A N 1
ATOM 2884 C CA . PHE A 1 370 ? 8.444 -8.956 -10.658 1.00 90.38 370 PHE A CA 1
ATOM 2885 C C . PHE A 1 370 ? 8.059 -10.352 -11.175 1.00 90.38 370 PHE A C 1
ATOM 2887 O O . PHE A 1 370 ? 8.769 -10.917 -12.004 1.00 90.38 370 PHE A O 1
ATOM 2894 N N . LEU A 1 371 ? 6.906 -10.883 -10.756 1.00 91.75 371 LEU A N 1
ATOM 2895 C CA . LEU A 1 371 ? 6.430 -12.202 -11.186 1.00 91.75 371 LEU A CA 1
ATOM 2896 C C . LEU A 1 371 ? 6.158 -12.277 -12.692 1.00 91.75 371 LEU A C 1
ATOM 2898 O O . LEU A 1 371 ? 6.521 -13.267 -13.330 1.00 91.75 371 LEU A O 1
ATOM 2902 N N . VAL A 1 372 ? 5.559 -11.231 -13.270 1.00 89.12 372 VAL A N 1
ATOM 2903 C CA . VAL A 1 372 ? 5.327 -11.133 -14.717 1.00 89.12 372 VAL A CA 1
ATOM 2904 C C . VAL A 1 372 ? 6.652 -11.180 -15.468 1.00 89.12 372 VAL A C 1
ATOM 2906 O O . VAL A 1 372 ? 6.764 -11.947 -16.424 1.00 89.12 372 VAL A O 1
ATOM 2909 N N . VAL A 1 373 ? 7.664 -10.430 -15.022 1.00 88.94 373 VAL A N 1
ATOM 2910 C CA . VAL A 1 373 ? 9.011 -10.445 -15.609 1.00 88.94 373 VAL A CA 1
ATOM 2911 C C . VAL A 1 373 ? 9.647 -11.829 -15.479 1.00 88.94 373 VAL A C 1
ATOM 2913 O O . VAL A 1 373 ? 10.123 -12.379 -16.468 1.00 88.94 373 VAL A O 1
ATOM 2916 N N . THR A 1 374 ? 9.604 -12.452 -14.303 1.00 87.88 374 THR A N 1
ATOM 2917 C CA . THR A 1 374 ? 10.197 -13.782 -14.110 1.00 87.88 374 THR A CA 1
ATOM 2918 C C . THR A 1 374 ? 9.528 -14.822 -15.009 1.00 87.88 374 THR A C 1
ATOM 2920 O O . THR A 1 374 ? 10.205 -15.544 -15.738 1.00 87.88 374 THR A O 1
ATOM 2923 N N . ARG A 1 375 ? 8.192 -14.877 -15.023 1.00 85.69 375 ARG A N 1
ATOM 2924 C CA . ARG A 1 375 ? 7.420 -15.849 -15.811 1.00 85.69 375 ARG A CA 1
ATOM 2925 C C . ARG A 1 375 ? 7.590 -15.641 -17.314 1.00 85.69 375 ARG A C 1
ATOM 2927 O O . ARG A 1 375 ? 7.673 -16.620 -18.052 1.00 85.69 375 ARG A O 1
ATOM 2934 N N . SER A 1 376 ? 7.610 -14.395 -17.783 1.00 85.69 376 SER A N 1
ATOM 2935 C CA . SER A 1 376 ? 7.800 -14.113 -19.212 1.00 85.69 376 SER A CA 1
ATOM 2936 C C . SER A 1 376 ? 9.229 -14.430 -19.661 1.00 85.69 376 SER A C 1
ATOM 2938 O O . SER A 1 376 ? 9.393 -15.032 -20.717 1.00 85.69 376 SER A O 1
ATOM 2940 N N . GLY A 1 377 ? 10.242 -14.164 -18.832 1.00 85.06 377 GLY A N 1
ATOM 2941 C CA . GLY A 1 377 ? 11.621 -14.583 -19.100 1.00 85.06 377 GLY A CA 1
ATOM 2942 C C . GLY A 1 377 ? 11.746 -16.102 -19.243 1.00 85.06 377 GLY A C 1
ATOM 2943 O O . GLY A 1 377 ? 12.340 -16.585 -20.200 1.00 85.06 377 GLY A O 1
ATOM 2944 N N . GLN A 1 378 ? 11.077 -16.869 -18.375 1.00 82.81 378 GLN A N 1
ATOM 2945 C CA . GLN A 1 378 ? 11.056 -18.337 -18.459 1.00 82.81 378 G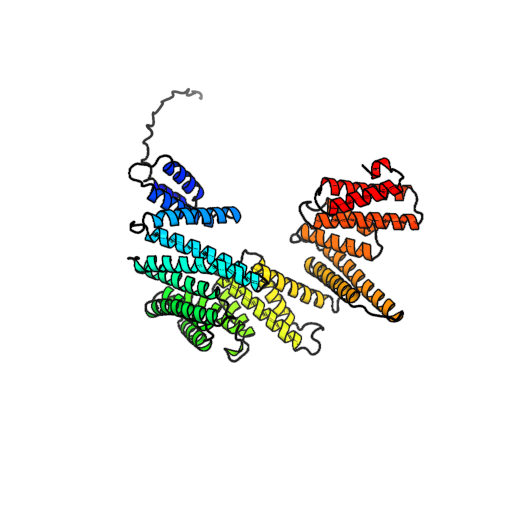LN A CA 1
ATOM 2946 C C . GLN A 1 378 ? 10.407 -18.881 -19.732 1.00 82.81 378 GLN A C 1
ATOM 2948 O O . GLN A 1 378 ? 10.818 -19.917 -20.239 1.00 82.81 378 GLN A O 1
ATOM 2953 N N . LYS A 1 379 ? 9.395 -18.193 -20.267 1.00 82.81 379 LYS A N 1
ATOM 2954 C CA . LYS A 1 379 ? 8.814 -18.570 -21.561 1.00 82.81 379 LYS A CA 1
ATOM 2955 C C . LYS A 1 379 ? 9.784 -18.320 -22.714 1.00 82.81 379 LYS A C 1
ATOM 2957 O O . LYS A 1 379 ? 9.733 -19.063 -23.682 1.00 82.81 379 LYS A O 1
ATOM 2962 N N . LEU A 1 380 ? 10.616 -17.280 -22.634 1.00 81.00 380 LEU A N 1
ATOM 2963 C CA . LEU A 1 380 ? 11.625 -16.976 -23.653 1.00 81.00 380 LEU A CA 1
ATOM 2964 C C . LEU A 1 380 ? 12.838 -17.912 -23.566 1.00 81.00 380 LEU A C 1
ATOM 2966 O O . LEU A 1 380 ? 13.411 -18.272 -24.591 1.00 81.00 380 LEU A O 1
ATOM 2970 N N . GLU A 1 381 ? 13.236 -18.331 -22.364 1.00 75.19 381 GLU A N 1
ATOM 2971 C CA . GLU A 1 381 ? 14.320 -19.298 -22.159 1.00 75.19 381 GLU A CA 1
ATOM 2972 C C . GLU A 1 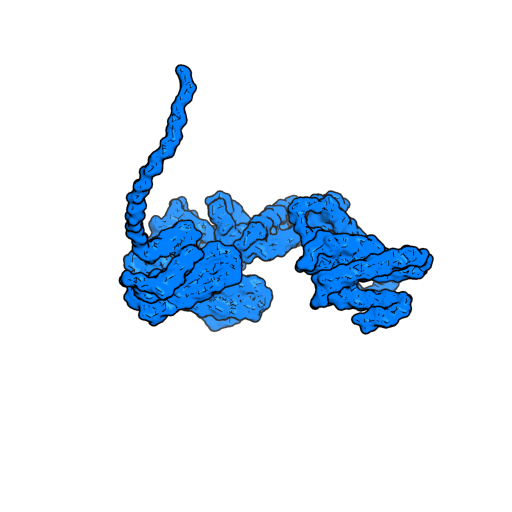381 ? 13.927 -20.692 -22.683 1.00 75.19 381 GLU A C 1
ATOM 2974 O O . GLU A 1 381 ? 13.434 -21.548 -21.955 1.00 75.19 381 GLU A O 1
ATOM 2979 N N . GLY A 1 382 ? 14.160 -20.928 -23.977 1.00 64.69 382 GLY A N 1
ATOM 2980 C CA . GLY A 1 382 ? 13.900 -22.207 -24.649 1.00 64.69 382 GLY A CA 1
ATOM 2981 C C . GLY A 1 382 ? 12.810 -22.163 -25.721 1.00 64.69 382 GLY A C 1
ATOM 2982 O O . GLY A 1 382 ? 12.598 -23.168 -26.400 1.00 64.69 382 GLY A O 1
ATOM 2983 N N . HIS A 1 383 ? 12.163 -21.014 -25.926 1.00 72.19 383 HIS A N 1
ATOM 2984 C CA . HIS A 1 383 ? 11.201 -20.802 -27.007 1.00 72.19 383 HIS A CA 1
ATOM 2985 C C . HIS A 1 383 ? 11.457 -19.475 -27.721 1.00 72.19 383 HIS A C 1
ATOM 2987 O O . HIS A 1 383 ? 12.188 -18.612 -27.244 1.00 72.19 383 HIS A O 1
ATOM 2993 N N . ASP A 1 384 ? 10.854 -19.304 -28.893 1.00 85.56 384 ASP A N 1
ATOM 2994 C CA . ASP A 1 384 ? 10.897 -18.020 -29.576 1.00 85.56 384 ASP A CA 1
ATOM 2995 C C . ASP A 1 384 ? 9.938 -16.997 -28.931 1.00 85.56 384 ASP A C 1
ATOM 2997 O O . ASP A 1 384 ? 9.069 -17.309 -28.110 1.00 85.56 384 ASP A O 1
ATOM 3001 N N . ILE A 1 385 ? 10.086 -15.742 -29.350 1.00 87.81 385 ILE A N 1
ATOM 3002 C CA . ILE A 1 385 ? 9.289 -14.602 -28.893 1.00 87.81 385 ILE A CA 1
ATOM 3003 C C . ILE A 1 385 ? 7.765 -14.799 -29.007 1.00 87.81 385 ILE A C 1
ATOM 3005 O O . ILE A 1 385 ? 7.004 -14.164 -28.276 1.00 87.81 385 ILE A O 1
ATOM 3009 N N . THR A 1 386 ? 7.285 -15.678 -29.891 1.00 89.12 386 THR A N 1
ATOM 3010 C CA . THR A 1 386 ? 5.852 -15.944 -30.064 1.00 89.12 386 THR A CA 1
ATOM 3011 C C . THR A 1 386 ? 5.226 -16.667 -28.872 1.00 89.12 386 THR A C 1
ATOM 3013 O O . THR A 1 386 ? 4.007 -16.583 -28.699 1.00 89.12 386 THR A O 1
ATOM 3016 N N . ALA A 1 387 ? 6.039 -17.277 -27.998 1.00 88.94 387 ALA A N 1
ATOM 3017 C CA . ALA A 1 387 ? 5.597 -17.839 -26.722 1.00 88.94 387 ALA A CA 1
ATOM 3018 C C . ALA A 1 387 ? 5.048 -16.772 -25.752 1.00 88.94 387 ALA A C 1
ATOM 3020 O O . ALA A 1 387 ? 4.274 -17.083 -24.838 1.00 88.94 387 ALA A O 1
ATOM 3021 N N . LEU A 1 388 ? 5.410 -15.499 -25.951 1.00 91.44 388 LEU A N 1
ATOM 3022 C CA . LEU A 1 388 ? 4.801 -14.378 -25.246 1.00 91.44 388 LEU A CA 1
ATOM 3023 C C . LEU A 1 388 ? 3.508 -13.953 -25.951 1.00 91.44 388 LEU A C 1
ATOM 3025 O O . LEU A 1 388 ? 3.495 -13.524 -27.107 1.00 91.44 388 LEU A O 1
ATOM 3029 N N . THR A 1 389 ? 2.396 -14.086 -25.229 1.00 91.50 389 THR A N 1
ATOM 3030 C CA . THR A 1 389 ? 1.038 -13.943 -25.776 1.00 91.50 389 THR A CA 1
ATOM 3031 C C . THR A 1 389 ? 0.285 -12.723 -25.256 1.00 91.50 389 THR A C 1
ATOM 3033 O O . THR A 1 389 ? -0.848 -12.488 -25.669 1.00 91.50 389 THR A O 1
ATOM 3036 N N . THR A 1 390 ? 0.891 -11.923 -24.375 1.00 91.19 390 THR A N 1
ATOM 3037 C CA . THR A 1 390 ? 0.282 -10.700 -23.836 1.00 91.19 390 THR A CA 1
ATOM 3038 C C . THR A 1 390 ? 1.157 -9.480 -24.115 1.00 91.19 390 THR A C 1
ATOM 3040 O O . THR A 1 390 ? 2.383 -9.592 -24.202 1.00 91.19 390 THR A O 1
ATOM 3043 N N . PHE A 1 391 ? 0.524 -8.305 -24.229 1.00 94.25 391 PHE A N 1
ATOM 3044 C CA . PHE A 1 391 ? 1.226 -7.020 -24.314 1.00 94.25 391 PHE A CA 1
ATOM 3045 C C . PHE A 1 391 ? 2.223 -6.859 -23.160 1.00 94.25 391 PHE A C 1
ATOM 3047 O O . PHE A 1 391 ? 3.392 -6.583 -23.402 1.00 94.25 391 PHE A O 1
ATOM 3054 N N . THR A 1 392 ? 1.771 -7.078 -21.920 1.00 90.75 392 THR A N 1
ATOM 3055 C CA . THR A 1 392 ? 2.582 -6.871 -20.713 1.00 90.75 392 THR A CA 1
ATOM 3056 C C . THR A 1 392 ? 3.785 -7.811 -20.656 1.00 90.75 392 THR A C 1
ATOM 3058 O O . THR A 1 392 ? 4.879 -7.337 -20.371 1.00 90.75 392 THR A O 1
ATOM 3061 N N . ASP A 1 393 ? 3.624 -9.103 -20.985 1.00 91.50 393 ASP A N 1
ATOM 3062 C CA . ASP A 1 393 ? 4.747 -10.056 -21.008 1.00 91.50 393 ASP A CA 1
ATOM 3063 C C . ASP A 1 393 ? 5.842 -9.557 -21.983 1.00 91.50 393 ASP A C 1
ATOM 3065 O O . ASP A 1 393 ? 7.023 -9.563 -21.648 1.00 91.50 393 ASP A O 1
ATOM 3069 N N . CYS A 1 394 ? 5.461 -9.078 -23.175 1.00 94.75 394 CYS A N 1
ATOM 3070 C CA . CYS A 1 394 ? 6.412 -8.584 -24.179 1.00 94.75 394 CYS A CA 1
ATOM 3071 C C . CYS A 1 394 ? 7.040 -7.235 -23.794 1.00 94.75 394 CYS A C 1
ATOM 3073 O O . CYS A 1 394 ? 8.250 -7.055 -23.915 1.00 94.75 394 CYS A O 1
ATOM 3075 N N . PHE A 1 395 ? 6.220 -6.285 -23.339 1.00 95.12 395 PHE A N 1
ATOM 3076 C CA . PHE A 1 395 ? 6.654 -4.933 -22.987 1.00 95.12 395 PHE A CA 1
ATOM 3077 C C . PHE A 1 395 ? 7.649 -4.943 -21.822 1.00 95.12 395 PHE A C 1
ATOM 3079 O O . PHE A 1 395 ? 8.695 -4.302 -21.902 1.00 95.12 395 PHE A O 1
ATOM 3086 N N . GLU A 1 396 ? 7.373 -5.716 -20.770 1.00 92.69 396 GLU A N 1
ATOM 3087 C CA . GLU A 1 396 ? 8.268 -5.787 -19.615 1.00 92.69 396 GLU A CA 1
ATOM 3088 C C . GLU A 1 396 ? 9.564 -6.540 -19.934 1.00 92.69 396 GLU A C 1
ATOM 3090 O O . GLU A 1 396 ? 10.635 -6.121 -19.498 1.00 92.69 396 GLU A O 1
ATOM 3095 N N . GLN A 1 397 ? 9.519 -7.579 -20.777 1.00 93.44 397 GLN A N 1
ATOM 3096 C CA . GLN A 1 397 ? 10.744 -8.224 -21.261 1.00 93.44 397 GLN A CA 1
ATOM 3097 C C . GLN A 1 397 ? 11.602 -7.287 -22.114 1.00 93.44 397 GLN A C 1
ATOM 3099 O O . GLN A 1 397 ? 12.823 -7.297 -21.981 1.00 93.44 397 GLN A O 1
ATOM 3104 N N . ALA A 1 398 ? 11.001 -6.428 -22.944 1.00 95.69 398 ALA A N 1
ATOM 3105 C CA . ALA A 1 398 ? 11.768 -5.429 -23.687 1.00 95.69 398 ALA A CA 1
ATOM 3106 C C . ALA A 1 398 ? 12.501 -4.459 -22.749 1.00 95.69 398 ALA A C 1
ATOM 3108 O O . ALA A 1 398 ? 13.663 -4.129 -22.978 1.00 95.69 398 ALA A O 1
ATOM 3109 N N . ARG A 1 399 ? 11.844 -4.032 -21.663 1.00 94.75 399 ARG A N 1
ATOM 3110 C CA . ARG A 1 399 ? 12.465 -3.183 -20.637 1.00 94.75 399 ARG A CA 1
ATOM 3111 C C . ARG A 1 399 ? 13.610 -3.892 -19.923 1.00 94.75 399 ARG A C 1
ATOM 3113 O O . ARG A 1 399 ? 14.618 -3.249 -19.652 1.00 94.75 399 ARG A O 1
ATOM 3120 N N . VAL A 1 400 ? 13.491 -5.195 -19.656 1.00 93.19 400 VAL A N 1
ATOM 3121 C CA . VAL A 1 400 ? 14.605 -5.996 -19.121 1.00 93.19 400 VAL A CA 1
ATOM 3122 C C . VAL A 1 400 ? 15.794 -5.972 -20.077 1.00 93.19 400 VAL A C 1
ATOM 3124 O O . VAL A 1 400 ? 16.887 -5.642 -19.634 1.00 93.19 400 VAL A O 1
ATOM 3127 N N . GLN A 1 401 ? 15.582 -6.228 -21.373 1.00 94.06 401 GLN A N 1
ATOM 3128 C CA . GLN A 1 401 ? 16.661 -6.194 -22.371 1.00 94.06 401 GLN A CA 1
ATOM 3129 C C . GLN A 1 401 ? 17.378 -4.840 -22.398 1.00 94.06 401 GLN A C 1
ATOM 3131 O O . GLN A 1 401 ? 18.604 -4.790 -22.352 1.00 94.06 401 GLN A O 1
ATOM 3136 N N . LEU A 1 402 ? 16.620 -3.739 -22.403 1.00 95.12 402 LEU A N 1
ATOM 3137 C CA . LEU A 1 402 ? 17.191 -2.392 -22.398 1.00 95.12 402 LEU A CA 1
ATOM 3138 C C . LEU A 1 402 ? 17.927 -2.068 -21.093 1.00 95.12 402 LEU A C 1
ATOM 3140 O O . LEU A 1 402 ? 19.015 -1.505 -21.134 1.00 95.12 402 LEU A O 1
ATOM 3144 N N . ASN A 1 403 ? 17.377 -2.443 -19.938 1.00 92.12 403 ASN A N 1
ATOM 3145 C CA . ASN A 1 403 ? 18.039 -2.215 -18.653 1.00 92.12 403 ASN A CA 1
ATOM 3146 C C . ASN A 1 403 ? 19.345 -3.009 -18.542 1.00 92.12 403 ASN A C 1
ATOM 3148 O O . ASN A 1 403 ? 20.350 -2.456 -18.107 1.00 92.12 403 ASN A O 1
ATOM 3152 N N . THR A 1 404 ? 19.349 -4.275 -18.971 1.00 91.38 404 THR A N 1
ATOM 3153 C CA . THR A 1 404 ? 20.567 -5.094 -19.020 1.00 91.38 404 THR A CA 1
ATOM 3154 C C . THR A 1 404 ? 21.604 -4.476 -19.952 1.00 91.38 404 THR A C 1
ATOM 3156 O O . THR A 1 404 ? 22.743 -4.304 -19.533 1.00 91.38 404 THR A O 1
ATOM 3159 N N . MET A 1 405 ? 21.198 -4.050 -21.152 1.00 94.81 405 MET A N 1
ATOM 3160 C CA . MET A 1 405 ? 22.069 -3.338 -22.092 1.00 94.81 405 MET A CA 1
ATOM 3161 C C . MET A 1 405 ? 22.714 -2.103 -21.446 1.00 94.81 405 MET A C 1
ATOM 3163 O O . MET A 1 405 ? 23.933 -1.966 -21.460 1.00 94.81 405 MET A O 1
ATOM 3167 N N . PHE A 1 406 ? 21.923 -1.235 -20.806 1.00 93.56 406 PHE A N 1
ATOM 3168 C CA . PHE A 1 406 ? 22.445 -0.036 -20.143 1.00 93.56 406 PHE A CA 1
ATOM 3169 C C . PHE A 1 406 ? 23.390 -0.345 -18.981 1.00 93.56 406 PHE A C 1
ATOM 3171 O O . PHE A 1 406 ? 24.388 0.355 -18.790 1.00 93.56 406 PHE A O 1
ATOM 3178 N N . ASP A 1 407 ? 23.076 -1.363 -18.181 1.00 91.12 407 ASP A N 1
ATOM 3179 C CA . ASP A 1 407 ? 23.926 -1.774 -17.070 1.00 91.12 407 ASP A CA 1
ATOM 3180 C C . ASP A 1 407 ? 25.259 -2.349 -17.566 1.00 91.12 407 ASP A C 1
ATOM 3182 O O . ASP A 1 407 ? 26.299 -2.066 -16.968 1.00 91.12 407 ASP A O 1
ATOM 3186 N N . GLU A 1 408 ? 25.255 -3.120 -18.653 1.00 93.25 408 GLU A N 1
ATOM 3187 C CA . GLU A 1 408 ? 26.470 -3.633 -19.288 1.00 93.25 408 GLU A CA 1
ATOM 3188 C C . GLU A 1 408 ? 27.311 -2.502 -19.890 1.00 93.25 408 GLU A C 1
ATOM 3190 O O . GLU A 1 408 ? 28.500 -2.416 -19.579 1.00 93.25 408 GLU A O 1
ATOM 3195 N N . ASP A 1 409 ? 26.701 -1.588 -20.652 1.00 92.94 409 ASP A N 1
ATOM 3196 C CA . ASP A 1 409 ? 27.373 -0.427 -21.257 1.00 92.94 409 ASP A CA 1
ATOM 3197 C C . ASP A 1 409 ? 28.038 0.454 -20.189 1.00 92.94 409 ASP A C 1
ATOM 3199 O O . ASP A 1 409 ? 29.207 0.832 -20.301 1.00 92.94 409 ASP A O 1
ATOM 3203 N N . ARG A 1 410 ? 27.320 0.749 -19.096 1.00 95.00 410 ARG A N 1
ATOM 3204 C CA . ARG A 1 410 ? 27.842 1.563 -17.987 1.00 95.00 410 ARG A CA 1
ATOM 3205 C C . ARG A 1 410 ? 29.033 0.904 -17.289 1.00 95.00 410 ARG A C 1
ATOM 3207 O O . ARG A 1 410 ? 29.899 1.601 -16.760 1.00 95.00 410 ARG A O 1
ATOM 3214 N N . ASN A 1 411 ? 29.054 -0.425 -17.232 1.00 93.25 411 ASN A N 1
ATOM 3215 C CA . ASN A 1 411 ? 30.066 -1.190 -16.507 1.00 93.25 411 ASN A CA 1
ATOM 3216 C C . ASN A 1 411 ? 31.198 -1.716 -17.404 1.00 93.25 411 ASN A C 1
ATOM 3218 O O . ASN A 1 411 ? 32.159 -2.295 -16.886 1.00 93.25 411 ASN A O 1
ATOM 3222 N N . PHE A 1 412 ? 31.122 -1.514 -18.720 1.00 93.94 412 PHE A N 1
ATOM 3223 C CA . PHE A 1 412 ? 32.128 -1.979 -19.662 1.00 93.94 412 PHE A CA 1
ATOM 3224 C C . PHE A 1 412 ? 33.459 -1.231 -19.482 1.00 93.94 412 PHE A C 1
ATOM 3226 O O . PHE A 1 412 ? 33.533 -0.004 -19.522 1.00 93.94 412 PHE A O 1
ATOM 3233 N N . LYS A 1 413 ? 34.545 -1.989 -19.283 1.00 93.81 413 LYS A N 1
ATOM 3234 C CA . LYS A 1 413 ? 35.918 -1.469 -19.107 1.00 93.81 413 LYS A CA 1
ATOM 3235 C C . LYS A 1 413 ? 36.921 -2.087 -20.085 1.00 93.81 413 LYS A C 1
ATOM 3237 O O . LYS A 1 413 ? 38.125 -2.004 -19.845 1.00 93.81 413 LYS A O 1
ATOM 3242 N N . GLY A 1 414 ? 36.436 -2.742 -21.142 1.00 89.56 414 GLY A N 1
ATOM 3243 C CA . GLY A 1 414 ? 37.283 -3.461 -22.092 1.00 89.56 414 GLY A CA 1
ATOM 3244 C C . GLY A 1 414 ? 38.280 -2.535 -22.786 1.00 89.56 414 GLY A C 1
ATOM 3245 O O . GLY A 1 414 ? 37.949 -1.416 -23.190 1.00 89.56 414 GLY A O 1
ATOM 3246 N N . GLN A 1 415 ? 39.517 -3.006 -22.908 1.00 88.00 415 GLN A N 1
ATOM 3247 C CA . GLN A 1 415 ? 40.634 -2.226 -23.449 1.00 88.00 415 GLN A CA 1
ATOM 3248 C C . GLN A 1 415 ? 41.090 -2.747 -24.811 1.00 88.00 415 GLN A C 1
ATOM 3250 O O . GLN A 1 415 ? 41.680 -1.989 -25.581 1.00 88.00 415 GLN A O 1
ATOM 3255 N N . THR A 1 416 ? 40.790 -4.010 -25.121 1.00 94.94 416 THR A N 1
ATOM 3256 C CA . THR A 1 416 ? 41.147 -4.656 -26.388 1.00 94.94 416 THR A CA 1
ATOM 3257 C C . THR A 1 416 ? 40.054 -4.488 -27.446 1.00 94.94 416 THR A C 1
ATOM 3259 O O . THR A 1 416 ? 38.877 -4.286 -27.132 1.00 94.94 416 THR A O 1
ATOM 3262 N N . ASP A 1 417 ? 40.432 -4.589 -28.721 1.00 92.56 417 ASP A N 1
ATOM 3263 C CA . ASP A 1 417 ? 39.479 -4.492 -29.832 1.00 92.56 417 ASP A CA 1
ATOM 3264 C C . ASP A 1 417 ? 38.507 -5.683 -29.864 1.00 92.56 417 ASP A C 1
ATOM 3266 O O . ASP A 1 417 ? 37.333 -5.514 -30.198 1.00 92.56 417 ASP A O 1
ATOM 3270 N N . GLU A 1 418 ? 38.951 -6.875 -29.463 1.00 94.12 418 GLU A N 1
ATOM 3271 C CA . GLU A 1 418 ? 38.112 -8.068 -29.315 1.00 94.12 418 GLU A CA 1
ATOM 3272 C C . GLU A 1 418 ? 37.024 -7.879 -28.249 1.00 94.12 418 GLU A C 1
ATOM 3274 O O . GLU A 1 418 ? 35.858 -8.180 -28.512 1.00 94.12 418 GLU A O 1
ATOM 3279 N N . GLU A 1 419 ? 37.363 -7.329 -27.077 1.00 92.69 419 GLU A N 1
ATOM 3280 C CA . GLU A 1 419 ? 36.385 -7.029 -26.020 1.00 92.69 419 GLU A CA 1
ATOM 3281 C C . GLU A 1 419 ? 35.357 -5.994 -26.483 1.00 92.69 419 GLU A C 1
ATOM 3283 O O . GLU A 1 419 ? 34.162 -6.165 -26.244 1.00 92.69 419 GLU A O 1
ATOM 3288 N N . ARG A 1 420 ? 35.799 -4.945 -27.191 1.00 93.06 420 ARG A N 1
ATOM 3289 C CA . ARG A 1 420 ? 34.903 -3.915 -27.744 1.00 93.06 420 ARG A CA 1
ATOM 3290 C C . ARG A 1 420 ? 33.949 -4.489 -28.784 1.00 93.06 420 ARG A C 1
ATOM 3292 O O . ARG A 1 420 ? 32.758 -4.198 -28.734 1.00 93.06 420 ARG A O 1
ATOM 3299 N N . LYS A 1 421 ? 34.440 -5.332 -29.698 1.00 95.25 421 LYS A N 1
ATOM 3300 C CA . LYS A 1 421 ? 33.598 -6.007 -30.702 1.00 95.25 421 LYS A CA 1
ATOM 3301 C C . LYS A 1 421 ? 32.583 -6.939 -30.051 1.00 95.25 421 LYS A C 1
ATOM 3303 O O . LYS A 1 421 ? 31.430 -6.978 -30.475 1.00 95.25 421 LYS A O 1
ATOM 3308 N N . GLN A 1 422 ? 32.997 -7.686 -29.028 1.00 93.75 422 GLN A N 1
ATOM 3309 C CA . GLN A 1 422 ? 32.100 -8.583 -28.308 1.00 93.75 422 GLN A CA 1
ATOM 3310 C C . GLN A 1 422 ? 31.013 -7.806 -27.560 1.00 93.75 422 GLN A C 1
ATOM 3312 O O . GLN A 1 422 ? 29.841 -8.166 -27.658 1.00 93.75 422 GLN A O 1
ATOM 3317 N N . HIS A 1 423 ? 31.381 -6.721 -26.882 1.00 93.06 423 HIS A N 1
ATOM 3318 C CA . HIS A 1 423 ? 30.431 -5.854 -26.195 1.00 93.06 423 HIS A CA 1
ATOM 3319 C C . HIS A 1 423 ? 29.463 -5.174 -27.172 1.00 93.06 423 HIS A C 1
ATOM 3321 O O . HIS A 1 423 ? 28.256 -5.227 -26.968 1.00 93.06 423 HIS A O 1
ATOM 3327 N N . GLN A 1 424 ? 29.951 -4.655 -28.305 1.00 93.06 424 GLN A N 1
ATOM 3328 C CA . GLN A 1 424 ? 29.092 -4.096 -29.354 1.00 93.06 424 GLN A CA 1
ATOM 3329 C C . GLN A 1 424 ? 28.109 -5.137 -29.911 1.00 93.06 424 GLN A C 1
ATOM 3331 O O . GLN A 1 424 ? 26.948 -4.828 -30.178 1.00 93.06 424 GLN A O 1
ATOM 3336 N N . LYS A 1 425 ? 28.550 -6.390 -30.068 1.00 94.75 425 LYS A N 1
ATOM 3337 C CA . LYS A 1 425 ? 27.675 -7.489 -30.487 1.00 94.75 425 LYS A CA 1
ATOM 3338 C C . LYS A 1 425 ? 26.597 -7.787 -29.441 1.00 94.75 425 LYS A C 1
ATOM 3340 O O . LYS A 1 425 ? 25.456 -8.011 -29.828 1.00 94.75 425 LYS A O 1
ATOM 3345 N N . GLN A 1 426 ? 26.938 -7.790 -28.152 1.00 93.06 426 GLN A N 1
ATOM 3346 C CA . GLN A 1 426 ? 25.977 -7.985 -27.057 1.00 93.06 426 GLN A CA 1
ATOM 3347 C C . GLN A 1 426 ? 24.965 -6.839 -26.984 1.00 93.06 426 GLN A C 1
ATOM 3349 O O . GLN A 1 426 ? 23.762 -7.091 -26.968 1.00 93.06 426 GLN A O 1
ATOM 3354 N N . HIS A 1 427 ? 25.437 -5.593 -27.064 1.00 93.94 427 HIS A N 1
ATOM 3355 C CA . HIS A 1 427 ? 24.593 -4.404 -27.155 1.00 93.94 427 HIS A CA 1
ATOM 3356 C C . HIS A 1 427 ? 23.580 -4.530 -28.303 1.00 93.94 427 HIS A C 1
ATOM 3358 O O . HIS A 1 427 ? 22.373 -4.402 -28.099 1.00 93.94 427 HIS A O 1
ATOM 3364 N N . GLN A 1 428 ? 24.052 -4.878 -29.507 1.00 94.12 428 GLN A N 1
ATOM 3365 C CA . GLN A 1 428 ? 23.175 -5.061 -30.665 1.00 94.12 428 GLN A CA 1
ATOM 3366 C C . GLN A 1 428 ? 22.172 -6.206 -30.460 1.00 94.12 428 GLN A C 1
ATOM 3368 O O . GLN A 1 428 ? 21.017 -6.084 -30.859 1.00 94.12 428 GLN A O 1
ATOM 3373 N N . GLN A 1 429 ? 22.576 -7.302 -29.811 1.00 93.50 429 GLN A N 1
ATOM 3374 C CA . GLN A 1 429 ? 21.676 -8.416 -29.502 1.00 93.50 429 GLN A CA 1
ATOM 3375 C C . GLN A 1 429 ? 20.544 -7.997 -28.559 1.00 93.50 429 GLN A C 1
ATOM 3377 O O . GLN A 1 429 ? 19.387 -8.317 -28.836 1.00 93.50 429 GLN A O 1
ATOM 3382 N N . HIS A 1 430 ? 20.851 -7.265 -27.485 1.00 94.31 430 HIS A N 1
ATOM 3383 C CA . HIS A 1 430 ? 19.831 -6.733 -26.581 1.00 94.31 430 HIS A CA 1
ATOM 3384 C C . HIS A 1 430 ? 18.882 -5.777 -27.308 1.00 94.31 430 HIS A C 1
ATOM 3386 O O . HIS A 1 430 ? 17.662 -5.877 -27.153 1.00 94.31 430 HIS A O 1
ATOM 3392 N N . LEU A 1 431 ? 19.426 -4.903 -28.156 1.00 95.62 431 LEU A N 1
ATOM 3393 C CA . LEU A 1 431 ? 18.648 -3.953 -28.941 1.00 95.62 431 LEU A CA 1
ATOM 3394 C C . LEU A 1 431 ? 17.698 -4.650 -29.930 1.00 95.62 431 LEU A C 1
ATOM 3396 O O . LEU A 1 431 ? 16.510 -4.328 -29.976 1.00 95.62 431 LEU A O 1
ATOM 3400 N N . ASP A 1 432 ? 18.186 -5.636 -30.684 1.00 94.75 432 ASP A N 1
ATOM 3401 C CA . ASP A 1 432 ? 17.376 -6.393 -31.646 1.00 94.75 432 ASP A CA 1
ATOM 3402 C C . ASP A 1 432 ? 16.257 -7.181 -30.947 1.00 94.75 432 ASP A C 1
ATOM 3404 O O . ASP A 1 432 ? 15.116 -7.213 -31.421 1.00 94.75 432 ASP A O 1
ATOM 3408 N N . GLN A 1 433 ? 16.554 -7.776 -29.787 1.00 93.81 433 GLN A N 1
ATOM 3409 C CA . GLN A 1 433 ? 15.553 -8.459 -28.967 1.00 93.81 433 GLN A CA 1
ATOM 3410 C C . GLN A 1 433 ? 14.502 -7.484 -28.430 1.00 93.81 433 GLN A C 1
ATOM 3412 O O . GLN A 1 433 ? 13.307 -7.774 -28.517 1.00 93.81 433 GLN A O 1
ATOM 3417 N N . ALA A 1 434 ? 14.914 -6.316 -27.929 1.00 96.31 434 ALA A N 1
ATOM 3418 C CA . ALA A 1 434 ? 13.997 -5.281 -27.464 1.00 96.31 434 ALA A CA 1
ATOM 3419 C C . ALA A 1 434 ? 13.067 -4.799 -28.590 1.00 96.31 434 ALA A C 1
ATOM 3421 O O . ALA A 1 434 ? 11.857 -4.705 -28.380 1.00 96.31 434 ALA A O 1
ATOM 3422 N N . VAL A 1 435 ? 13.591 -4.571 -29.803 1.00 96.75 435 VAL A N 1
ATOM 3423 C CA . VAL A 1 435 ? 12.782 -4.216 -30.985 1.00 96.75 435 VAL A CA 1
ATOM 3424 C C . VAL A 1 435 ? 11.738 -5.291 -31.273 1.00 96.75 435 VAL A C 1
ATOM 3426 O O . VAL A 1 435 ? 10.556 -4.967 -31.408 1.00 96.75 435 VAL A O 1
ATOM 3429 N N . ALA A 1 436 ? 12.146 -6.560 -31.336 1.00 95.69 436 ALA A N 1
ATOM 3430 C CA . ALA A 1 436 ? 11.233 -7.663 -31.617 1.00 95.69 436 ALA A CA 1
ATOM 3431 C C . ALA A 1 436 ? 10.127 -7.768 -30.548 1.00 95.69 436 ALA A C 1
ATOM 3433 O O . ALA A 1 436 ? 8.947 -7.907 -30.883 1.00 95.69 436 ALA A O 1
ATOM 3434 N N . LEU A 1 437 ? 10.492 -7.641 -29.266 1.00 96.75 437 LEU A N 1
ATOM 3435 C CA . LEU A 1 437 ? 9.575 -7.661 -28.120 1.00 96.75 437 LEU A CA 1
ATOM 3436 C C . LEU A 1 437 ? 8.572 -6.512 -28.160 1.00 96.75 437 LEU A C 1
ATOM 3438 O O . LEU A 1 437 ? 7.374 -6.744 -28.004 1.00 96.75 437 LEU A O 1
ATOM 3442 N N . LEU A 1 438 ? 9.018 -5.291 -28.439 1.00 97.50 438 LEU A N 1
ATOM 3443 C CA . LEU A 1 438 ? 8.136 -4.127 -28.525 1.00 97.50 438 LEU A CA 1
ATOM 3444 C C . LEU A 1 438 ? 7.202 -4.209 -29.732 1.00 97.50 438 LEU A C 1
ATOM 3446 O O . LEU A 1 438 ? 6.006 -3.954 -29.596 1.00 97.50 438 LEU A O 1
ATOM 3450 N N . GLN A 1 439 ? 7.703 -4.628 -30.896 1.00 96.25 439 GLN A N 1
ATOM 3451 C CA . GLN A 1 439 ? 6.858 -4.874 -32.065 1.00 96.25 439 GLN A CA 1
ATOM 3452 C C . GLN A 1 439 ? 5.788 -5.922 -31.748 1.00 96.25 439 GLN A C 1
ATOM 3454 O O . GLN A 1 439 ? 4.606 -5.692 -32.005 1.00 96.25 439 GLN A O 1
ATOM 3459 N N . ARG A 1 440 ? 6.172 -7.038 -31.114 1.00 95.56 440 ARG A N 1
ATOM 3460 C CA . ARG A 1 440 ? 5.227 -8.074 -30.690 1.00 95.56 440 ARG A CA 1
ATOM 3461 C C . ARG A 1 440 ? 4.205 -7.531 -29.693 1.00 95.56 440 ARG A C 1
ATOM 3463 O O . ARG A 1 440 ? 3.013 -7.767 -29.892 1.00 95.56 440 ARG A O 1
ATOM 3470 N N . ALA A 1 441 ? 4.632 -6.766 -28.688 1.00 95.88 441 ALA A N 1
ATOM 3471 C CA . ALA A 1 441 ? 3.742 -6.123 -27.723 1.00 95.88 441 ALA A CA 1
ATOM 3472 C C . ALA A 1 441 ? 2.671 -5.286 -28.436 1.00 95.88 441 ALA A C 1
ATOM 3474 O O . ALA A 1 441 ? 1.481 -5.456 -28.181 1.00 95.88 441 ALA A O 1
ATOM 3475 N N . LEU A 1 442 ? 3.074 -4.458 -29.405 1.00 95.25 442 LEU A N 1
ATOM 3476 C CA . LEU A 1 442 ? 2.169 -3.599 -30.174 1.00 95.25 442 LEU A CA 1
ATOM 3477 C C . LEU A 1 442 ? 1.169 -4.381 -31.049 1.00 95.25 442 LEU A C 1
ATOM 3479 O O . LEU A 1 442 ? 0.093 -3.858 -31.336 1.00 95.25 442 LEU A O 1
ATOM 3483 N N . THR A 1 443 ? 1.462 -5.639 -31.410 1.00 95.19 443 THR A N 1
ATOM 3484 C CA . THR A 1 443 ? 0.483 -6.542 -32.059 1.00 95.19 443 THR A CA 1
ATOM 3485 C C . THR A 1 443 ? -0.512 -7.184 -31.089 1.00 95.19 443 THR A C 1
ATOM 3487 O O . THR A 1 443 ? -1.530 -7.716 -31.520 1.00 95.19 443 THR A O 1
ATOM 3490 N N . LEU A 1 444 ? -0.230 -7.152 -29.784 1.00 94.06 444 LEU A N 1
ATOM 3491 C CA . LEU A 1 444 ? -1.004 -7.808 -28.724 1.00 94.06 444 LEU A CA 1
ATOM 3492 C C . LEU A 1 444 ? -1.811 -6.801 -27.888 1.00 94.06 444 LEU A C 1
ATOM 3494 O O . LEU A 1 444 ? -2.087 -7.029 -26.707 1.00 94.06 444 LEU A O 1
ATOM 3498 N N . THR A 1 445 ? -2.182 -5.674 -28.493 1.00 85.69 445 THR A N 1
ATOM 3499 C CA . THR A 1 445 ? -2.937 -4.594 -27.853 1.00 85.69 445 THR A CA 1
ATOM 3500 C C . THR A 1 445 ? -4.388 -5.024 -27.608 1.00 85.69 445 THR A C 1
ATOM 3502 O O . THR A 1 445 ? -5.258 -4.936 -28.467 1.00 85.69 445 THR A O 1
ATOM 3505 N N . GLY A 1 446 ? -4.648 -5.564 -26.415 1.00 76.50 446 GLY A N 1
ATOM 3506 C CA . GLY A 1 446 ? -5.997 -5.893 -25.945 1.00 76.50 446 GLY A CA 1
ATOM 3507 C C . GLY A 1 446 ? -6.710 -4.700 -25.299 1.00 76.50 446 GLY A C 1
ATOM 3508 O O . GLY A 1 446 ? -6.111 -3.659 -25.048 1.00 76.50 446 GLY A O 1
ATOM 3509 N N . THR A 1 447 ? -7.978 -4.881 -24.917 1.00 70.44 447 THR A N 1
ATOM 3510 C CA . THR A 1 447 ? -8.824 -3.842 -24.282 1.00 70.44 447 THR A CA 1
ATOM 3511 C C . THR A 1 447 ? -8.335 -3.349 -22.915 1.00 70.44 447 THR A C 1
ATOM 3513 O O . THR A 1 447 ? -8.863 -2.373 -22.395 1.00 70.44 447 THR A O 1
ATOM 3516 N N . ARG A 1 448 ? -7.348 -4.024 -22.315 1.00 78.25 448 ARG A N 1
ATOM 3517 C CA . ARG A 1 448 ? -6.766 -3.672 -21.009 1.00 78.25 448 ARG A CA 1
ATOM 3518 C C . ARG A 1 448 ? -5.517 -2.793 -21.104 1.00 78.25 448 ARG A C 1
ATOM 3520 O O . ARG A 1 448 ? -5.035 -2.354 -20.068 1.00 78.25 448 ARG A O 1
ATOM 3527 N N . VAL A 1 449 ? -4.975 -2.574 -22.304 1.00 87.19 449 VAL A N 1
ATOM 3528 C CA . VAL A 1 449 ? -3.791 -1.726 -22.499 1.00 87.19 449 VAL A CA 1
ATOM 3529 C C . VAL A 1 449 ? -4.237 -0.270 -22.495 1.00 87.19 449 VAL A C 1
ATOM 3531 O O . VAL A 1 449 ? -5.060 0.125 -23.321 1.00 87.19 449 VAL A O 1
ATOM 3534 N N . THR A 1 450 ? -3.716 0.527 -21.564 1.00 88.88 450 THR A N 1
ATOM 3535 C CA . THR A 1 450 ? -4.069 1.950 -21.496 1.00 88.88 450 THR A CA 1
ATOM 3536 C C . THR A 1 450 ? -3.405 2.732 -22.636 1.00 88.88 450 THR A C 1
ATOM 3538 O O . THR A 1 450 ? -2.348 2.323 -23.130 1.00 88.88 450 THR A O 1
ATOM 3541 N N . PRO A 1 451 ? -3.970 3.884 -23.050 1.00 88.75 451 PRO A N 1
ATOM 3542 C CA . PRO A 1 451 ? -3.321 4.761 -24.026 1.00 88.75 451 PRO A CA 1
ATOM 3543 C C . PRO A 1 451 ? -1.893 5.144 -23.620 1.00 88.75 451 PRO A C 1
ATOM 3545 O O . PRO A 1 451 ? -1.002 5.179 -24.464 1.00 88.75 451 PRO A O 1
ATOM 3548 N N . ASP A 1 452 ? -1.658 5.348 -22.322 1.00 89.19 452 ASP A N 1
ATOM 3549 C CA . ASP A 1 452 ? -0.337 5.673 -21.792 1.00 89.19 452 ASP A CA 1
ATOM 3550 C C . ASP A 1 452 ? 0.656 4.506 -21.925 1.00 89.19 452 ASP A C 1
ATOM 3552 O O . ASP A 1 452 ? 1.759 4.695 -22.427 1.00 89.19 452 ASP A O 1
ATOM 3556 N N . GLN A 1 453 ? 0.261 3.273 -21.579 1.00 90.62 453 GLN A N 1
ATOM 3557 C CA . GLN A 1 453 ? 1.107 2.086 -21.785 1.00 90.62 453 GLN A CA 1
ATOM 3558 C C . GLN A 1 453 ? 1.459 1.887 -23.263 1.00 90.62 453 GLN A C 1
ATOM 3560 O O . GLN A 1 453 ? 2.593 1.545 -23.606 1.00 90.62 453 GLN A O 1
ATOM 3565 N N . LEU A 1 454 ? 0.491 2.128 -24.148 1.00 94.19 454 LEU A N 1
ATOM 3566 C CA . LEU A 1 454 ? 0.692 2.049 -25.587 1.00 94.19 454 LEU A CA 1
ATOM 3567 C C . LEU A 1 454 ? 1.699 3.102 -26.073 1.00 94.19 454 LEU A C 1
ATOM 3569 O O . LEU A 1 454 ? 2.599 2.775 -26.848 1.00 94.19 454 LEU A O 1
ATOM 3573 N N . ALA A 1 455 ? 1.582 4.342 -25.593 1.00 95.12 455 ALA A N 1
ATOM 3574 C CA . ALA A 1 455 ? 2.526 5.413 -25.892 1.00 95.12 455 ALA A CA 1
ATOM 3575 C C . ALA A 1 455 ? 3.932 5.104 -25.351 1.00 95.12 455 ALA A C 1
ATOM 3577 O O . ALA A 1 455 ? 4.913 5.241 -26.080 1.00 95.12 455 ALA A O 1
ATOM 3578 N N . GLN A 1 456 ? 4.048 4.590 -24.122 1.00 95.00 456 GLN A N 1
ATOM 3579 C CA . GLN A 1 456 ? 5.327 4.168 -23.539 1.00 95.00 456 GLN A CA 1
ATOM 3580 C C . GLN A 1 456 ? 6.023 3.080 -24.377 1.00 95.00 456 GLN A C 1
ATOM 3582 O O . GLN A 1 456 ? 7.220 3.188 -24.649 1.00 95.00 456 GLN A O 1
ATOM 3587 N N . ALA A 1 457 ? 5.291 2.065 -24.853 1.00 97.00 457 ALA A N 1
ATOM 3588 C CA . ALA A 1 457 ? 5.848 1.034 -25.734 1.00 97.00 457 ALA A CA 1
ATOM 3589 C C . ALA A 1 457 ? 6.345 1.602 -27.072 1.00 97.00 457 ALA A C 1
ATOM 3591 O O . ALA A 1 457 ? 7.425 1.236 -27.539 1.00 97.00 457 ALA A O 1
ATOM 3592 N N . ARG A 1 458 ? 5.596 2.532 -27.679 1.00 97.75 458 ARG A N 1
ATOM 3593 C CA . ARG A 1 458 ? 6.010 3.205 -28.922 1.00 97.75 458 ARG A CA 1
ATOM 3594 C C . ARG A 1 458 ? 7.217 4.118 -28.717 1.00 97.75 458 ARG A C 1
ATOM 3596 O O . ARG A 1 458 ? 8.086 4.165 -29.586 1.00 97.75 458 ARG A O 1
ATOM 3603 N N . ASN A 1 459 ? 7.314 4.781 -27.569 1.00 97.38 459 ASN A N 1
ATOM 3604 C CA . ASN A 1 459 ? 8.469 5.599 -27.204 1.00 97.38 459 ASN A CA 1
ATOM 3605 C C . ASN A 1 459 ? 9.733 4.753 -27.053 1.00 97.38 459 ASN A C 1
ATOM 3607 O O . ASN A 1 459 ? 10.752 5.075 -27.659 1.00 97.38 459 ASN A O 1
ATOM 3611 N N . LEU A 1 460 ? 9.660 3.628 -26.330 1.00 97.38 460 LEU A N 1
ATOM 3612 C CA . LEU A 1 460 ? 10.792 2.702 -26.234 1.00 97.38 460 LEU A CA 1
ATOM 3613 C C . LEU A 1 460 ? 11.180 2.132 -27.602 1.00 97.38 460 LEU A C 1
ATOM 3615 O O . LEU A 1 460 ? 12.366 1.998 -27.889 1.00 97.38 460 LEU A O 1
ATOM 3619 N N . LEU A 1 461 ? 10.213 1.838 -28.476 1.00 98.12 461 LEU A N 1
ATOM 3620 C CA . LEU A 1 461 ? 10.516 1.342 -29.821 1.00 98.12 461 LEU A CA 1
ATOM 3621 C C . LEU A 1 461 ? 11.169 2.426 -30.689 1.00 98.12 461 LEU A C 1
ATOM 3623 O O . LEU A 1 461 ? 12.110 2.135 -31.423 1.00 98.12 461 LEU A O 1
ATOM 3627 N N . SER A 1 462 ? 10.724 3.677 -30.562 1.00 97.88 462 SER A N 1
ATOM 3628 C CA . SER A 1 462 ? 11.342 4.829 -31.231 1.00 97.88 462 SER A CA 1
ATOM 3629 C C . SER A 1 462 ? 12.782 5.024 -30.762 1.00 97.88 462 SER A C 1
ATOM 3631 O O . SER A 1 462 ? 13.677 5.164 -31.591 1.00 97.88 462 SER A O 1
ATOM 3633 N N . TYR A 1 463 ? 13.028 4.928 -29.450 1.00 96.19 463 TYR A N 1
ATOM 3634 C CA . TYR A 1 463 ? 14.378 4.896 -28.891 1.00 96.19 463 TYR A CA 1
ATOM 3635 C C . TYR A 1 463 ? 15.220 3.771 -29.509 1.00 96.19 463 TYR A C 1
ATOM 3637 O O . TYR A 1 463 ? 16.324 4.028 -29.987 1.00 96.19 463 TYR A O 1
ATOM 3645 N N . CYS A 1 464 ? 14.693 2.544 -29.567 1.00 97.12 464 CYS A N 1
ATOM 3646 C CA . CYS A 1 464 ? 15.433 1.414 -30.126 1.00 97.12 464 CYS A CA 1
ATOM 3647 C C . CYS A 1 464 ? 15.775 1.622 -31.610 1.00 97.12 464 CYS A C 1
ATOM 3649 O O . CYS A 1 464 ? 16.878 1.306 -32.050 1.00 97.12 464 CYS A O 1
ATOM 3651 N N . TYR A 1 465 ? 14.850 2.183 -32.393 1.00 96.88 465 TYR A N 1
ATOM 3652 C CA . TYR A 1 465 ? 15.105 2.518 -33.792 1.00 96.88 465 TYR A CA 1
ATOM 3653 C C . TYR A 1 465 ? 16.165 3.609 -33.957 1.00 96.88 465 TYR A C 1
ATOM 3655 O O . TYR A 1 465 ? 16.988 3.490 -34.860 1.00 96.88 465 TYR A O 1
ATOM 3663 N N . ILE A 1 466 ? 16.204 4.619 -33.083 1.00 94.62 466 ILE A N 1
ATOM 3664 C CA . ILE A 1 466 ? 17.276 5.628 -33.083 1.00 94.62 466 ILE A CA 1
ATOM 3665 C C . ILE A 1 466 ? 18.637 4.957 -32.859 1.00 94.62 466 ILE A C 1
ATOM 3667 O O . ILE A 1 466 ? 19.555 5.175 -33.648 1.00 94.62 466 ILE A O 1
ATOM 3671 N N . GLN A 1 467 ? 18.756 4.097 -31.840 1.00 93.00 467 GLN A N 1
ATOM 3672 C CA . GLN A 1 467 ? 20.010 3.384 -31.549 1.00 93.00 467 GLN A CA 1
ATOM 3673 C C . GLN A 1 467 ? 20.433 2.452 -32.693 1.00 93.00 467 GLN A C 1
ATOM 3675 O O . GLN A 1 467 ? 21.616 2.309 -32.984 1.00 93.00 467 GLN A O 1
ATOM 3680 N N . ALA A 1 468 ? 19.465 1.860 -33.395 1.00 90.88 468 ALA A N 1
ATOM 3681 C CA . ALA A 1 468 ? 19.711 0.989 -34.541 1.00 90.88 468 ALA A CA 1
ATOM 3682 C C . ALA A 1 468 ? 19.968 1.750 -35.862 1.00 90.88 468 ALA A C 1
ATOM 3684 O O . ALA A 1 468 ? 19.950 1.123 -36.923 1.00 90.88 468 ALA A O 1
ATOM 3685 N N . ASN A 1 469 ? 20.158 3.078 -35.831 1.00 90.06 469 ASN A N 1
ATOM 3686 C CA . ASN A 1 469 ? 20.290 3.952 -37.011 1.00 90.06 469 ASN A CA 1
ATOM 3687 C C . ASN A 1 469 ? 19.122 3.832 -38.008 1.00 90.06 469 ASN A C 1
ATOM 3689 O O . ASN A 1 469 ? 19.270 3.994 -39.218 1.00 90.06 469 ASN A O 1
ATOM 3693 N N . LYS A 1 470 ? 17.924 3.543 -37.496 1.00 93.38 470 LYS A N 1
ATOM 3694 C CA . LYS A 1 470 ? 16.658 3.494 -38.238 1.00 93.38 470 LYS A CA 1
ATOM 3695 C C . LYS A 1 470 ? 15.882 4.797 -38.018 1.00 93.38 470 LYS A C 1
ATOM 3697 O O . LYS A 1 470 ? 14.691 4.784 -37.699 1.00 93.38 470 LYS A O 1
ATOM 3702 N N . SER A 1 471 ? 16.568 5.926 -38.195 1.00 91.94 471 SER A N 1
ATOM 3703 C CA . SER A 1 471 ? 16.119 7.283 -37.846 1.00 91.94 471 SER A CA 1
ATOM 3704 C C . SER A 1 471 ? 14.739 7.628 -38.413 1.00 91.94 471 SER A C 1
ATOM 3706 O O . SER A 1 471 ? 13.881 8.134 -37.698 1.00 91.94 471 SER A O 1
ATOM 3708 N N . TYR A 1 472 ? 14.466 7.267 -39.670 1.00 90.75 472 TYR A N 1
ATOM 3709 C CA . TYR A 1 472 ? 13.169 7.544 -40.294 1.00 90.75 472 TYR A CA 1
ATOM 3710 C C . TYR A 1 472 ? 12.018 6.719 -39.689 1.00 90.75 472 TYR A C 1
ATOM 3712 O O . TYR A 1 472 ? 10.921 7.232 -39.477 1.00 90.75 472 TYR A O 1
ATOM 3720 N N . GLN A 1 473 ? 12.262 5.446 -39.348 1.00 94.56 473 GLN A N 1
ATOM 3721 C CA . GLN A 1 473 ? 11.255 4.599 -38.691 1.00 94.56 473 GLN A CA 1
ATOM 3722 C C . GLN A 1 473 ? 10.935 5.111 -37.284 1.00 94.56 473 GLN A C 1
ATOM 3724 O O . GLN A 1 473 ? 9.770 5.122 -36.887 1.00 94.56 473 GLN A O 1
ATOM 3729 N N . ALA A 1 474 ? 11.958 5.562 -36.551 1.00 96.69 474 ALA A N 1
ATOM 3730 C CA . ALA A 1 474 ? 11.777 6.223 -35.265 1.00 96.69 474 ALA A CA 1
ATOM 3731 C C . ALA A 1 474 ? 10.956 7.509 -35.399 1.00 96.69 474 ALA A C 1
ATOM 3733 O O . ALA A 1 474 ? 10.030 7.717 -34.621 1.00 96.69 474 ALA A O 1
ATOM 3734 N N . ALA A 1 475 ? 11.266 8.337 -36.400 1.00 94.75 475 ALA A N 1
ATOM 3735 C CA . ALA A 1 475 ? 10.613 9.621 -36.608 1.00 94.75 475 ALA A CA 1
ATOM 3736 C C . ALA A 1 475 ? 9.115 9.455 -36.859 1.00 94.75 475 ALA A C 1
ATOM 3738 O O . ALA A 1 475 ? 8.310 10.021 -36.128 1.00 94.75 475 ALA A O 1
ATOM 3739 N N . VAL A 1 476 ? 8.738 8.596 -37.811 1.00 94.75 476 VAL A N 1
ATOM 3740 C CA . VAL A 1 476 ? 7.328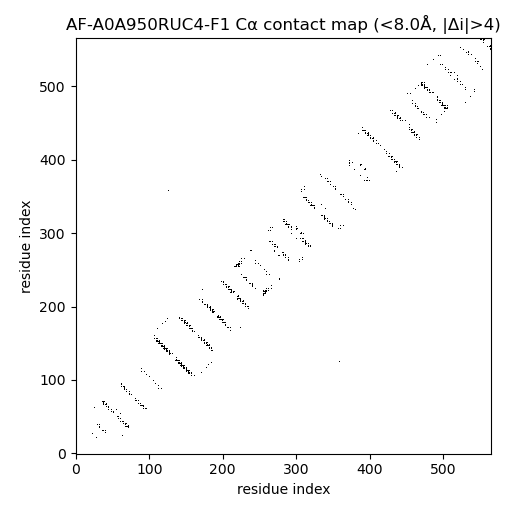 8.334 -38.138 1.00 94.75 476 VAL A CA 1
ATOM 3741 C C . VAL A 1 476 ? 6.568 7.759 -36.940 1.00 94.75 476 VAL A C 1
ATOM 3743 O O . VAL A 1 476 ? 5.436 8.160 -36.672 1.00 94.75 476 VAL A O 1
ATOM 3746 N N . LEU A 1 477 ? 7.172 6.824 -36.198 1.00 97.06 477 LEU A N 1
ATOM 3747 C CA . LEU A 1 477 ? 6.521 6.217 -35.038 1.00 97.06 477 LEU A CA 1
ATOM 3748 C C . LEU A 1 477 ? 6.319 7.223 -33.897 1.00 97.06 477 LEU A C 1
ATOM 3750 O O . LEU A 1 477 ? 5.233 7.278 -33.315 1.00 97.06 477 LEU A O 1
ATOM 3754 N N . ALA A 1 478 ? 7.347 8.003 -33.573 1.00 96.69 478 ALA A N 1
ATOM 3755 C CA . ALA A 1 478 ? 7.294 9.002 -32.515 1.00 96.69 478 ALA A CA 1
ATOM 3756 C C . ALA A 1 478 ? 6.329 10.145 -32.869 1.00 96.69 478 ALA A C 1
ATOM 3758 O O . ALA A 1 478 ? 5.535 10.556 -32.027 1.00 96.69 478 ALA A O 1
ATOM 3759 N N . ASP A 1 479 ? 6.319 10.580 -34.131 1.00 95.88 479 ASP A N 1
ATOM 3760 C CA . ASP A 1 479 ? 5.405 11.594 -34.663 1.00 95.88 479 ASP A CA 1
ATOM 3761 C C . ASP A 1 479 ? 3.938 11.131 -34.614 1.00 95.88 479 ASP A C 1
ATOM 3763 O O . ASP A 1 479 ? 3.045 11.815 -34.110 1.00 95.88 479 ASP A O 1
ATOM 3767 N N . PHE A 1 480 ? 3.674 9.891 -35.025 1.00 96.19 480 PHE A N 1
ATOM 3768 C CA . PHE A 1 480 ? 2.352 9.303 -34.833 1.00 96.19 480 PHE A CA 1
ATOM 3769 C C . PHE A 1 480 ? 1.970 9.234 -33.347 1.00 96.19 480 PHE A C 1
ATOM 3771 O O . PHE A 1 480 ? 0.824 9.494 -32.979 1.00 96.19 480 PHE A O 1
ATOM 3778 N N . THR A 1 481 ? 2.914 8.881 -32.473 1.00 96.25 481 THR A N 1
ATOM 3779 C CA . THR A 1 481 ? 2.655 8.723 -31.035 1.00 96.25 481 THR A CA 1
ATOM 3780 C C . THR A 1 481 ? 2.335 10.057 -30.370 1.00 96.25 481 THR A C 1
ATOM 3782 O O . THR A 1 481 ? 1.365 10.121 -29.617 1.00 96.25 481 THR A O 1
ATOM 3785 N N . VAL A 1 482 ? 3.079 11.122 -30.679 1.00 95.62 482 VAL A N 1
ATOM 3786 C CA . VAL A 1 482 ? 2.848 12.456 -30.105 1.00 95.62 482 VAL A CA 1
ATOM 3787 C C . VAL A 1 482 ? 1.474 13.010 -30.500 1.00 95.62 482 VAL A C 1
ATOM 3789 O O . VAL A 1 482 ? 0.797 13.601 -29.666 1.00 95.62 482 VAL A O 1
ATOM 3792 N N . HIS A 1 483 ? 1.010 12.738 -31.725 1.00 94.25 483 HIS A N 1
ATOM 3793 C CA . HIS A 1 483 ? -0.297 13.194 -32.210 1.00 94.25 483 HIS A CA 1
ATOM 3794 C C . HIS A 1 483 ? -1.477 12.294 -31.803 1.00 94.25 483 HIS A C 1
ATOM 3796 O O . HIS A 1 483 ? -2.623 12.738 -31.838 1.00 94.25 483 HIS A O 1
ATOM 3802 N N . SER A 1 484 ? -1.229 11.030 -31.443 1.00 93.44 484 SER A N 1
ATOM 3803 C CA . SER A 1 484 ? -2.280 10.059 -31.079 1.00 93.44 484 SER A CA 1
ATOM 3804 C C . SER A 1 484 ? -2.439 9.831 -29.573 1.00 93.44 484 SER A C 1
ATOM 3806 O O . SER A 1 484 ? -3.304 9.054 -29.166 1.00 93.44 484 SER A O 1
ATOM 3808 N N . THR A 1 485 ? -1.623 10.489 -28.749 1.00 93.25 485 THR A N 1
ATOM 3809 C CA . THR A 1 485 ? -1.637 10.366 -27.285 1.00 93.25 485 THR A CA 1
ATOM 3810 C C . THR A 1 485 ? -2.206 11.637 -26.662 1.00 93.25 485 THR A C 1
ATOM 3812 O O . THR A 1 485 ? -1.965 12.729 -27.169 1.00 93.25 485 THR A O 1
ATOM 3815 N N . ASP A 1 486 ? -2.956 11.503 -25.563 1.00 91.19 486 ASP A N 1
ATOM 3816 C CA . ASP A 1 486 ? -3.444 12.654 -24.798 1.00 91.19 486 ASP A CA 1
ATOM 3817 C C . ASP A 1 486 ? -2.260 13.566 -24.410 1.00 91.19 486 ASP A C 1
ATOM 3819 O O . ASP A 1 486 ? -1.336 13.100 -23.733 1.00 91.19 486 ASP A O 1
ATOM 3823 N N . PRO A 1 487 ? -2.267 14.851 -24.813 1.00 89.94 487 PRO A N 1
ATOM 3824 C CA . PRO A 1 487 ? -1.163 15.765 -24.550 1.00 89.94 487 PRO A CA 1
ATOM 3825 C C . PRO A 1 487 ? -0.850 16.016 -23.072 1.00 89.94 487 PRO A C 1
ATOM 3827 O O . PRO A 1 487 ? 0.244 16.480 -22.752 1.00 89.94 487 PRO A O 1
ATOM 3830 N N . SER A 1 488 ? -1.785 15.736 -22.161 1.00 87.00 488 SER A N 1
ATOM 3831 C CA . SER A 1 488 ? -1.551 15.848 -20.715 1.00 87.00 488 SER A CA 1
ATOM 3832 C C . SER A 1 488 ? -0.622 14.755 -20.169 1.00 87.00 488 SER A C 1
ATOM 3834 O O . SER A 1 488 ? -0.059 14.904 -19.082 1.00 87.00 488 SER A O 1
ATOM 3836 N N . LEU A 1 489 ? -0.425 13.663 -20.914 1.00 85.62 489 LEU A N 1
ATOM 3837 C CA . LEU A 1 489 ? 0.430 12.555 -20.509 1.00 85.62 489 LEU A CA 1
ATOM 3838 C C . LEU A 1 489 ? 1.906 12.861 -20.785 1.00 85.62 489 LEU A C 1
ATOM 3840 O O . LEU A 1 489 ? 2.293 13.281 -21.875 1.00 85.62 489 LEU A O 1
ATOM 3844 N N . LYS A 1 490 ? 2.777 12.528 -19.825 1.00 87.88 490 LYS A N 1
ATOM 3845 C CA . LYS A 1 490 ? 4.240 12.642 -19.994 1.00 87.88 490 LYS A CA 1
ATOM 3846 C C . LYS A 1 490 ? 4.774 11.795 -21.152 1.00 87.88 490 LYS A C 1
ATOM 3848 O O . LYS A 1 490 ? 5.776 12.146 -21.770 1.00 87.88 490 LYS A O 1
ATOM 3853 N N . SER A 1 491 ? 4.107 10.686 -21.465 1.00 89.56 491 SER A N 1
ATOM 3854 C CA . SER A 1 491 ? 4.441 9.842 -22.613 1.00 89.56 491 SER A CA 1
ATOM 3855 C C . SER A 1 491 ? 4.240 10.565 -23.951 1.00 89.56 491 SER A C 1
ATOM 3857 O O . SER A 1 491 ? 5.021 10.328 -24.872 1.00 89.56 491 SER A O 1
ATOM 3859 N N . ALA A 1 492 ? 3.287 11.499 -24.056 1.00 92.31 492 ALA A N 1
ATOM 3860 C CA . ALA A 1 492 ? 3.129 12.339 -25.242 1.00 92.31 492 ALA A CA 1
ATOM 3861 C C . ALA A 1 492 ? 4.305 13.318 -25.395 1.00 92.31 492 ALA A C 1
ATOM 3863 O O . ALA A 1 492 ? 4.888 13.413 -26.473 1.00 92.31 492 ALA A O 1
ATOM 3864 N N . GLN A 1 493 ? 4.734 13.968 -24.308 1.00 90.25 493 GLN A N 1
ATOM 3865 C CA . GLN A 1 493 ? 5.909 14.852 -24.327 1.00 90.25 493 GLN A CA 1
ATOM 3866 C C . GLN A 1 493 ? 7.182 14.100 -24.748 1.00 90.25 493 GLN A C 1
ATOM 3868 O O . GLN A 1 493 ? 7.924 14.559 -25.618 1.00 90.25 493 GLN A O 1
ATOM 3873 N N . ALA A 1 494 ? 7.408 12.909 -24.183 1.00 92.06 494 ALA A N 1
ATOM 3874 C CA . ALA A 1 494 ? 8.537 12.057 -24.552 1.00 92.06 494 ALA A CA 1
ATOM 3875 C C . ALA A 1 494 ? 8.500 11.654 -26.039 1.00 92.06 494 ALA A C 1
ATOM 3877 O O . ALA A 1 494 ? 9.536 11.672 -26.702 1.00 92.06 494 ALA A O 1
ATOM 3878 N N . ALA A 1 495 ? 7.314 11.356 -26.583 1.00 95.25 495 ALA A N 1
ATOM 3879 C CA . ALA A 1 495 ? 7.145 11.076 -28.008 1.00 95.25 495 ALA A CA 1
ATOM 3880 C C . ALA A 1 495 ? 7.554 12.275 -28.877 1.00 95.25 495 ALA A C 1
ATOM 3882 O O . ALA A 1 495 ? 8.272 12.105 -29.861 1.00 95.25 495 ALA A O 1
ATOM 3883 N N . GLY A 1 496 ? 7.170 13.493 -28.480 1.00 94.06 496 GLY A N 1
ATOM 3884 C CA . GLY A 1 496 ? 7.582 14.721 -29.161 1.00 94.06 496 GLY A CA 1
ATOM 3885 C C . GLY A 1 496 ? 9.103 14.897 -29.187 1.00 94.06 496 GLY A C 1
ATOM 3886 O O . GLY A 1 496 ? 9.678 15.177 -30.240 1.00 94.06 496 GLY A O 1
ATOM 3887 N N . ALA A 1 497 ? 9.775 14.654 -28.059 1.00 92.56 497 ALA A N 1
ATOM 3888 C CA . ALA A 1 497 ? 11.235 14.703 -27.983 1.00 92.56 497 ALA A CA 1
ATOM 3889 C C . ALA A 1 497 ? 11.902 13.676 -28.919 1.00 92.56 497 ALA A C 1
ATOM 3891 O O . ALA A 1 497 ? 12.817 14.030 -29.669 1.00 92.56 497 ALA A O 1
ATOM 3892 N N . TYR A 1 498 ? 11.413 12.429 -28.936 1.00 95.25 498 TYR A N 1
ATOM 3893 C CA . TYR A 1 498 ? 11.919 11.402 -29.851 1.00 95.25 498 TYR A CA 1
ATOM 3894 C C . TYR A 1 498 ? 11.676 11.752 -31.319 1.00 95.25 498 TYR A C 1
ATOM 3896 O O . TYR A 1 498 ? 12.571 11.546 -32.134 1.00 95.25 498 TYR A O 1
ATOM 3904 N N . ALA A 1 499 ? 10.517 12.317 -31.665 1.00 95.69 499 ALA A N 1
ATOM 3905 C CA . ALA A 1 499 ? 10.206 12.726 -33.032 1.00 95.69 499 ALA A CA 1
ATOM 3906 C C . ALA A 1 499 ? 11.168 13.820 -33.520 1.00 95.69 499 ALA A C 1
ATOM 3908 O O . ALA A 1 499 ? 11.741 13.698 -34.603 1.00 95.69 499 ALA A O 1
ATOM 3909 N N . LEU A 1 500 ? 11.423 14.843 -32.696 1.00 92.69 500 LEU A N 1
ATOM 3910 C CA . LEU A 1 500 ? 12.395 15.896 -33.004 1.00 92.69 500 LEU A CA 1
ATOM 3911 C C . LEU A 1 500 ? 13.806 15.344 -33.218 1.00 92.69 500 LEU A C 1
ATOM 3913 O O . LEU A 1 500 ? 14.477 15.705 -34.185 1.00 92.69 500 LEU A O 1
ATOM 3917 N N . GLN A 1 501 ? 14.266 14.482 -32.308 1.00 92.12 501 GLN A N 1
ATOM 3918 C CA . GLN A 1 501 ? 15.582 13.862 -32.411 1.00 92.12 501 GLN A CA 1
ATOM 3919 C C . GLN A 1 501 ? 15.691 13.005 -33.677 1.00 92.12 501 GLN A C 1
ATOM 3921 O O . GLN A 1 501 ? 16.651 13.144 -34.434 1.00 92.12 501 GLN A O 1
ATOM 3926 N N . ALA A 1 502 ? 14.705 12.142 -33.915 1.00 94.88 502 ALA A N 1
ATOM 3927 C CA . ALA A 1 502 ? 14.720 11.185 -35.008 1.00 94.88 502 ALA A CA 1
ATOM 3928 C C . ALA A 1 502 ? 14.629 11.857 -36.384 1.00 94.88 502 ALA A C 1
ATOM 3930 O O . ALA A 1 502 ? 15.384 11.480 -37.278 1.00 94.88 502 ALA A O 1
ATOM 3931 N N . TYR A 1 503 ? 13.783 12.882 -36.557 1.00 93.56 503 TYR A N 1
ATOM 3932 C CA . TYR A 1 503 ? 13.748 13.658 -37.803 1.00 93.56 503 TYR A CA 1
ATOM 3933 C C . TYR A 1 503 ? 15.054 14.426 -38.036 1.00 93.56 503 TYR A C 1
ATOM 3935 O O . TYR A 1 503 ? 15.545 14.465 -39.162 1.00 93.56 503 TYR A O 1
ATOM 3943 N N . ALA A 1 504 ? 15.656 15.003 -36.989 1.00 89.94 504 ALA A N 1
ATOM 3944 C CA . ALA A 1 504 ? 16.949 15.676 -37.118 1.00 89.94 504 ALA A CA 1
ATOM 3945 C C . ALA A 1 504 ? 18.069 14.703 -37.532 1.00 89.94 504 ALA A C 1
ATOM 3947 O O . ALA A 1 504 ? 18.890 15.040 -38.384 1.00 89.94 504 ALA A O 1
ATOM 3948 N N . GLN A 1 505 ? 18.083 13.490 -36.971 1.00 91.06 505 GLN A N 1
ATOM 3949 C CA . GLN A 1 505 ? 19.040 12.450 -37.348 1.00 91.06 505 GLN A CA 1
ATOM 3950 C C . GLN A 1 505 ? 18.786 11.939 -38.772 1.00 91.06 505 GLN A C 1
ATOM 3952 O O . GLN A 1 505 ? 19.720 11.886 -39.564 1.00 91.06 505 GLN A O 1
ATOM 3957 N N . ALA A 1 506 ? 17.527 11.671 -39.140 1.00 91.00 506 ALA A N 1
ATOM 3958 C CA . ALA A 1 506 ? 17.156 11.241 -40.490 1.00 91.00 506 ALA A CA 1
ATOM 3959 C C . ALA A 1 506 ? 17.575 12.264 -41.559 1.00 91.00 506 ALA A C 1
ATOM 3961 O O . ALA A 1 506 ? 18.111 11.883 -42.598 1.00 91.00 506 ALA A O 1
ATOM 3962 N N . LEU A 1 507 ? 17.410 13.561 -41.276 1.00 90.38 507 LEU A N 1
ATOM 3963 C CA . LEU A 1 507 ? 17.904 14.638 -42.134 1.00 90.38 507 LEU A CA 1
ATOM 3964 C C . LEU A 1 507 ? 19.427 14.599 -42.300 1.00 90.38 507 LEU A C 1
ATOM 3966 O O . LEU A 1 507 ? 19.919 14.747 -43.417 1.00 90.38 507 LEU A O 1
ATOM 3970 N N . GLY A 1 508 ? 20.178 14.398 -41.214 1.00 88.38 508 GLY A N 1
ATOM 3971 C CA . GLY A 1 508 ? 21.638 14.267 -41.269 1.00 88.38 508 GLY A CA 1
ATOM 3972 C C . GLY A 1 508 ? 22.095 13.043 -42.073 1.00 88.38 508 GLY A C 1
ATOM 3973 O O . GLY A 1 508 ? 23.011 13.144 -42.897 1.00 88.38 508 GLY A O 1
ATOM 3974 N N . ASP A 1 509 ? 21.413 11.911 -41.893 1.00 87.69 509 ASP A N 1
ATOM 3975 C CA . ASP A 1 509 ? 21.675 10.665 -42.619 1.00 87.69 509 ASP A CA 1
ATOM 3976 C C . ASP A 1 509 ? 21.436 10.856 -44.129 1.00 87.69 509 ASP A C 1
ATOM 3978 O O . ASP A 1 509 ? 22.283 10.514 -44.956 1.00 87.69 509 ASP A O 1
ATOM 3982 N N . GLN A 1 510 ? 20.314 11.480 -44.503 1.00 89.31 510 GLN A N 1
ATOM 3983 C CA . GLN A 1 510 ? 19.969 11.776 -45.898 1.00 89.31 510 GLN A CA 1
ATOM 3984 C C . GLN A 1 510 ? 20.910 12.789 -46.552 1.00 89.31 510 GLN A C 1
ATOM 3986 O O . GLN A 1 510 ? 21.244 12.643 -47.728 1.00 89.31 510 GLN A O 1
ATOM 3991 N N . GLN A 1 511 ? 21.356 13.805 -45.809 1.00 88.44 511 GLN A N 1
ATOM 3992 C CA . GLN A 1 511 ? 22.355 14.762 -46.292 1.00 88.44 511 GLN A CA 1
ATOM 3993 C C . GLN A 1 511 ? 23.679 14.064 -46.597 1.00 88.44 511 GLN A C 1
ATOM 3995 O O . GLN A 1 511 ? 24.262 14.278 -47.659 1.00 88.44 511 GLN A O 1
ATOM 4000 N N . THR A 1 512 ? 24.124 13.188 -45.695 1.00 89.38 512 THR A N 1
ATOM 4001 C CA . THR A 1 512 ? 25.333 12.375 -45.889 1.00 89.38 512 THR A CA 1
ATOM 4002 C C . THR A 1 512 ? 25.196 11.464 -47.109 1.00 89.38 512 THR A C 1
ATOM 4004 O O . THR A 1 512 ? 26.135 11.327 -47.891 1.00 89.38 512 THR A O 1
ATOM 4007 N N . ALA A 1 513 ? 24.006 10.897 -47.314 1.00 89.62 513 ALA A N 1
ATOM 4008 C CA . ALA A 1 513 ? 23.678 10.061 -48.464 1.00 89.62 513 ALA A CA 1
ATOM 4009 C C . ALA A 1 513 ? 23.400 10.841 -49.769 1.00 89.62 513 ALA A C 1
ATOM 4011 O O . ALA A 1 513 ? 23.093 10.212 -50.779 1.00 89.62 513 ALA A O 1
ATOM 4012 N N . GLN A 1 514 ? 23.499 12.177 -49.771 1.00 92.25 514 GLN A N 1
ATOM 4013 C CA . GLN A 1 514 ? 23.209 13.043 -50.926 1.00 92.25 514 GLN A CA 1
ATOM 4014 C C . GLN A 1 514 ? 21.806 12.817 -51.520 1.00 92.25 514 GLN A C 1
ATOM 4016 O O . GLN A 1 514 ? 21.624 12.780 -52.739 1.00 92.25 514 GLN A O 1
ATOM 4021 N N . ALA A 1 515 ? 20.803 12.648 -50.654 1.00 90.62 515 ALA A N 1
ATOM 4022 C CA . ALA A 1 515 ? 19.415 12.510 -51.077 1.00 90.62 515 ALA A CA 1
ATOM 4023 C C . ALA A 1 515 ? 18.929 13.754 -51.858 1.00 90.62 515 ALA A C 1
ATOM 4025 O O . ALA A 1 515 ? 19.408 14.862 -51.601 1.00 90.62 515 ALA A O 1
ATOM 4026 N N . PRO A 1 516 ? 17.954 13.607 -52.779 1.00 92.81 516 PRO A N 1
ATOM 4027 C CA . PRO A 1 516 ? 17.396 14.735 -53.522 1.00 92.81 516 PRO A CA 1
ATOM 4028 C C . PRO A 1 516 ? 16.823 15.825 -52.606 1.00 92.81 516 PRO A C 1
ATOM 4030 O O . PRO A 1 516 ? 16.216 15.523 -51.576 1.00 92.81 516 PRO A O 1
ATOM 4033 N N . ASP A 1 517 ? 16.920 17.086 -53.035 1.00 87.81 517 ASP A N 1
ATOM 4034 C CA . ASP A 1 517 ? 16.410 18.245 -52.284 1.00 87.81 517 ASP A CA 1
ATOM 4035 C C . ASP A 1 517 ? 14.924 18.119 -51.918 1.00 87.81 517 ASP A C 1
ATOM 4037 O O . ASP A 1 517 ? 14.496 18.610 -50.876 1.00 87.81 517 ASP A O 1
ATOM 4041 N N . GLU A 1 518 ? 14.122 17.445 -52.745 1.00 89.62 518 GLU A N 1
ATOM 4042 C CA . GLU A 1 518 ? 12.708 17.174 -52.459 1.00 89.62 518 GLU A CA 1
ATOM 4043 C C . GLU A 1 518 ? 12.520 16.358 -51.172 1.00 89.62 518 GLU A C 1
ATOM 4045 O O . GLU A 1 518 ? 11.660 16.694 -50.356 1.00 89.62 518 GLU A O 1
ATOM 4050 N N . VAL A 1 519 ? 13.359 15.339 -50.958 1.00 87.44 519 VAL A N 1
ATOM 4051 C CA . VAL A 1 519 ? 13.329 14.476 -49.766 1.00 87.44 519 VAL A CA 1
ATOM 4052 C C . VAL A 1 519 ? 13.781 15.269 -48.540 1.00 87.44 519 VAL A C 1
ATOM 4054 O O . VAL A 1 519 ? 13.077 15.306 -47.532 1.00 87.44 519 VAL A O 1
ATOM 4057 N N . LEU A 1 520 ? 14.888 16.008 -48.662 1.00 87.56 520 LEU A N 1
ATOM 4058 C CA . LEU A 1 520 ? 15.401 16.860 -47.586 1.00 87.56 520 LEU A CA 1
ATOM 4059 C C . LEU A 1 520 ? 14.385 17.937 -47.172 1.00 87.56 520 LEU A C 1
ATOM 4061 O O . LEU A 1 520 ? 14.204 18.217 -45.988 1.00 87.56 520 LEU A O 1
ATOM 4065 N N . ASN A 1 521 ? 13.691 18.543 -48.137 1.00 88.75 521 ASN A N 1
ATOM 4066 C CA . ASN A 1 521 ? 12.666 19.551 -47.871 1.00 88.75 521 ASN A CA 1
ATOM 4067 C C . ASN A 1 521 ? 11.396 18.950 -47.251 1.00 88.75 521 ASN A C 1
ATOM 4069 O O . ASN A 1 521 ? 10.743 19.621 -46.444 1.00 88.75 521 ASN A O 1
ATOM 4073 N N . ALA A 1 522 ? 11.036 17.712 -47.602 1.00 87.50 522 ALA A N 1
ATOM 4074 C CA . ALA A 1 522 ? 9.933 16.997 -46.967 1.00 87.50 522 ALA A CA 1
ATOM 4075 C C . ALA A 1 522 ? 10.234 16.730 -45.485 1.00 87.50 522 ALA A C 1
ATOM 4077 O O . ALA A 1 522 ? 9.425 17.087 -44.627 1.00 87.50 522 ALA A O 1
ATOM 4078 N N . ASP A 1 523 ? 11.423 16.224 -45.168 1.00 85.69 523 ASP A N 1
ATOM 4079 C CA . ASP A 1 523 ? 11.810 15.909 -43.791 1.00 85.69 523 ASP A CA 1
ATOM 4080 C C . ASP A 1 523 ? 11.999 17.172 -42.937 1.00 85.69 523 ASP A C 1
ATOM 4082 O O . ASP A 1 523 ? 11.552 17.223 -41.789 1.00 85.69 523 ASP A O 1
ATOM 4086 N N . ARG A 1 524 ? 12.538 18.262 -43.510 1.00 89.06 524 ARG A N 1
ATOM 4087 C CA . ARG A 1 524 ? 12.579 19.582 -42.847 1.00 89.06 524 ARG A CA 1
ATOM 4088 C C . ARG A 1 524 ? 11.184 20.089 -42.497 1.00 89.06 524 ARG A C 1
ATOM 4090 O O . ARG A 1 524 ? 10.998 20.715 -41.453 1.00 89.06 524 ARG A O 1
ATOM 4097 N N . ARG A 1 525 ? 10.201 19.846 -43.369 1.00 91.00 525 ARG A N 1
ATOM 4098 C CA . ARG A 1 525 ? 8.807 20.227 -43.121 1.00 91.00 525 ARG A CA 1
ATOM 4099 C C . ARG A 1 525 ? 8.218 19.418 -41.974 1.00 91.00 525 ARG A C 1
ATOM 4101 O O . ARG A 1 525 ? 7.565 20.012 -41.126 1.00 91.00 525 ARG A O 1
ATOM 4108 N N . GLN A 1 526 ? 8.477 18.113 -41.913 1.00 91.25 526 GLN A N 1
ATOM 4109 C CA . GLN A 1 526 ? 7.984 17.292 -40.805 1.00 91.25 526 GLN A CA 1
ATOM 4110 C C . GLN A 1 526 ? 8.627 17.675 -39.472 1.00 91.25 526 GLN A C 1
ATOM 4112 O O . GLN A 1 526 ? 7.911 17.856 -38.488 1.00 91.25 526 GLN A O 1
ATOM 4117 N N . LEU A 1 527 ? 9.942 17.927 -39.450 1.00 90.69 527 LEU A N 1
ATOM 4118 C CA . LEU A 1 527 ? 10.617 18.420 -38.247 1.00 90.69 527 LEU A CA 1
ATOM 4119 C C . LEU A 1 527 ? 10.000 19.739 -37.752 1.00 90.69 527 LEU A C 1
ATOM 4121 O O . LEU A 1 527 ? 9.749 19.888 -36.557 1.00 90.69 527 LEU A O 1
ATOM 4125 N N . ARG A 1 528 ? 9.716 20.678 -38.667 1.00 90.62 528 ARG A N 1
ATOM 4126 C CA . ARG A 1 528 ? 9.014 21.931 -38.341 1.00 90.62 528 ARG A CA 1
ATOM 4127 C C . ARG A 1 528 ? 7.607 21.687 -37.804 1.00 90.62 528 ARG A C 1
ATOM 4129 O O . ARG A 1 528 ? 7.267 22.253 -36.775 1.00 90.62 528 ARG A O 1
ATOM 4136 N N . ASN A 1 529 ? 6.816 20.839 -38.460 1.00 92.75 529 ASN A N 1
ATOM 4137 C CA . ASN A 1 529 ? 5.440 20.554 -38.048 1.00 92.75 529 ASN A CA 1
ATOM 4138 C C . ASN A 1 529 ? 5.382 20.021 -36.611 1.00 92.75 529 ASN A C 1
ATOM 4140 O O . ASN A 1 529 ? 4.594 20.508 -35.802 1.00 92.75 529 ASN A O 1
ATOM 4144 N N . VAL A 1 530 ? 6.249 19.058 -36.285 1.00 93.75 530 VAL A N 1
ATOM 4145 C CA . VAL A 1 530 ? 6.349 18.497 -34.933 1.00 93.75 530 VAL A CA 1
ATOM 4146 C C . VAL A 1 530 ? 6.818 19.554 -33.933 1.00 93.75 530 VAL A C 1
ATOM 4148 O O . VAL A 1 530 ? 6.250 19.667 -32.849 1.00 93.75 530 VAL A O 1
ATOM 4151 N N . ALA A 1 531 ? 7.822 20.360 -34.284 1.00 90.62 531 ALA A N 1
ATOM 4152 C CA . ALA A 1 531 ? 8.317 21.416 -33.406 1.00 90.62 531 ALA A CA 1
ATOM 4153 C C . ALA A 1 531 ? 7.260 22.500 -33.127 1.00 90.62 531 ALA A C 1
ATOM 4155 O O . ALA A 1 531 ? 7.133 22.956 -31.989 1.00 90.62 531 ALA A O 1
ATOM 4156 N N . ASP A 1 532 ? 6.475 22.879 -34.135 1.00 91.00 532 ASP A N 1
ATOM 4157 C CA . ASP A 1 532 ? 5.358 23.815 -33.996 1.00 91.00 532 ASP A CA 1
ATOM 4158 C C . ASP A 1 532 ? 4.236 23.220 -33.141 1.00 91.00 532 ASP A C 1
ATOM 4160 O O . ASP A 1 532 ? 3.664 23.916 -32.300 1.00 91.00 532 ASP A O 1
ATOM 4164 N N . PHE A 1 533 ? 3.920 21.934 -33.332 1.00 93.56 533 PHE A N 1
ATOM 4165 C CA . PHE A 1 533 ? 2.954 21.223 -32.498 1.00 93.56 533 PHE A CA 1
ATOM 4166 C C . PHE A 1 533 ? 3.388 21.222 -31.028 1.00 93.56 533 PHE A C 1
ATOM 4168 O O . PHE A 1 533 ? 2.599 21.593 -30.158 1.00 93.56 533 PHE A O 1
ATOM 4175 N N . ILE A 1 534 ? 4.648 20.875 -30.750 1.00 91.56 534 ILE A N 1
ATOM 4176 C CA . ILE A 1 534 ? 5.210 20.844 -29.396 1.00 91.56 534 ILE A CA 1
ATOM 4177 C C . ILE A 1 534 ? 5.137 22.227 -28.746 1.00 91.56 534 ILE A C 1
ATOM 4179 O O . ILE A 1 534 ? 4.668 22.344 -27.618 1.00 91.56 534 ILE A O 1
ATOM 4183 N N . GLN A 1 535 ? 5.548 23.282 -29.452 1.00 87.50 535 GLN A N 1
ATOM 4184 C CA . GLN A 1 535 ? 5.539 24.640 -28.901 1.00 87.50 535 GLN A CA 1
ATOM 4185 C C . GLN A 1 535 ? 4.134 25.159 -28.612 1.00 87.50 535 GLN A C 1
ATOM 4187 O O . GLN A 1 535 ? 3.951 25.888 -27.643 1.00 87.50 535 GLN A O 1
ATOM 4192 N N . LYS A 1 536 ? 3.143 24.787 -29.429 1.00 91.00 536 LYS A N 1
ATOM 4193 C CA . LYS A 1 536 ? 1.738 25.147 -29.192 1.00 91.00 536 LYS A CA 1
ATOM 4194 C C . LYS A 1 536 ? 1.129 24.360 -28.034 1.00 91.00 536 LYS A C 1
ATOM 4196 O O . LYS A 1 536 ? 0.290 24.897 -27.319 1.00 91.00 536 LYS A O 1
ATOM 4201 N N . THR A 1 537 ? 1.539 23.107 -27.868 1.00 90.56 537 THR A N 1
ATOM 4202 C CA . THR A 1 537 ? 0.941 22.170 -26.910 1.00 90.56 537 THR A CA 1
ATOM 4203 C C . THR A 1 537 ? 1.565 22.272 -25.514 1.00 90.56 537 THR A C 1
ATOM 4205 O O . THR A 1 537 ? 0.845 22.211 -24.522 1.00 90.56 537 THR A O 1
ATOM 4208 N N . TRP A 1 538 ? 2.883 22.474 -25.422 1.00 89.12 538 TRP A N 1
ATOM 4209 C CA . TRP A 1 538 ? 3.656 22.435 -24.172 1.00 89.12 538 TRP A CA 1
ATOM 4210 C C . TRP A 1 538 ? 4.548 23.667 -23.992 1.00 89.12 538 TRP A C 1
ATOM 4212 O O . TRP A 1 538 ? 5.758 23.560 -23.826 1.00 89.12 538 TRP A O 1
ATOM 4222 N N . THR A 1 539 ? 3.954 24.858 -24.030 1.00 83.56 539 THR A N 1
ATOM 4223 C CA . THR A 1 539 ? 4.662 26.155 -24.082 1.00 83.56 539 THR A CA 1
ATOM 4224 C C . THR A 1 539 ? 5.714 26.383 -22.984 1.00 83.56 539 THR A C 1
ATOM 4226 O O . THR A 1 539 ? 6.666 27.133 -23.216 1.00 83.56 539 THR A O 1
ATOM 4229 N N . THR A 1 540 ? 5.554 25.761 -21.812 1.00 80.44 540 THR A N 1
ATOM 4230 C CA . THR A 1 540 ? 6.394 25.948 -20.613 1.00 80.44 540 THR A CA 1
ATOM 4231 C C . THR A 1 540 ? 7.240 24.732 -20.231 1.00 80.44 540 THR A C 1
ATOM 4233 O O . THR A 1 540 ? 7.898 24.771 -19.199 1.00 80.44 540 THR A O 1
ATOM 4236 N N . GLU A 1 541 ? 7.210 23.656 -21.017 1.00 80.38 541 GLU A N 1
ATOM 4237 C CA . GLU A 1 541 ? 7.930 22.414 -20.707 1.00 80.38 541 GLU A CA 1
ATOM 4238 C C . GLU A 1 541 ? 9.278 22.344 -21.444 1.00 80.38 541 GLU A C 1
ATOM 4240 O O . GLU A 1 541 ? 9.417 22.885 -22.543 1.00 80.38 541 GLU A O 1
ATOM 4245 N N . ASP A 1 542 ? 10.241 21.585 -20.907 1.00 79.12 542 ASP A N 1
ATOM 4246 C CA . ASP A 1 542 ? 11.591 21.416 -21.484 1.00 79.12 542 ASP A CA 1
ATOM 4247 C C . ASP A 1 542 ? 11.572 20.958 -22.957 1.00 79.12 542 ASP A C 1
ATOM 4249 O O . ASP A 1 542 ? 12.436 21.308 -23.766 1.00 79.12 542 ASP A O 1
ATOM 4253 N N . VAL A 1 543 ? 10.556 20.178 -23.343 1.00 81.00 543 VAL A N 1
ATOM 4254 C CA . VAL A 1 543 ? 10.390 19.702 -24.723 1.00 81.00 543 VAL A CA 1
ATOM 4255 C C . VAL A 1 543 ? 10.133 20.851 -25.710 1.00 81.00 543 VAL A C 1
ATOM 4257 O O . VAL A 1 543 ? 10.553 20.768 -26.866 1.00 81.00 543 VAL A O 1
ATOM 4260 N N . ALA A 1 544 ? 9.518 21.957 -25.274 1.00 78.12 544 ALA A N 1
ATOM 4261 C CA . ALA A 1 544 ? 9.346 23.143 -26.110 1.00 78.12 544 ALA A CA 1
ATOM 4262 C C . ALA A 1 544 ? 10.647 23.922 -26.305 1.00 78.12 544 ALA A C 1
ATOM 4264 O O . ALA A 1 544 ? 10.869 24.443 -27.399 1.00 78.12 544 ALA A O 1
ATOM 4265 N N . ASP A 1 545 ? 11.543 23.945 -25.318 1.00 76.06 545 ASP A N 1
ATOM 4266 C CA . ASP A 1 545 ? 12.887 24.503 -25.503 1.00 76.06 545 ASP A CA 1
ATOM 4267 C C . ASP A 1 545 ? 13.689 23.684 -26.518 1.00 76.06 545 ASP A C 1
ATOM 4269 O O . ASP A 1 545 ? 14.305 24.244 -27.432 1.00 76.06 545 ASP A O 1
ATOM 4273 N N . ALA A 1 546 ? 13.604 22.353 -26.434 1.00 77.06 546 ALA A N 1
ATOM 4274 C CA . ALA A 1 546 ? 14.194 21.469 -27.434 1.00 77.06 546 ALA A CA 1
ATOM 4275 C C . ALA A 1 546 ? 13.618 21.732 -28.839 1.00 77.06 546 ALA A C 1
ATOM 4277 O O . ALA A 1 546 ? 14.377 21.806 -29.807 1.00 77.06 546 ALA A O 1
ATOM 4278 N N . ALA A 1 547 ? 12.302 21.940 -28.964 1.00 80.94 547 ALA A N 1
ATOM 4279 C CA . ALA A 1 547 ? 11.655 22.284 -30.231 1.00 80.94 547 ALA A CA 1
ATOM 4280 C C . ALA A 1 547 ? 12.161 23.613 -30.811 1.00 80.94 547 ALA A C 1
ATOM 4282 O O . ALA A 1 547 ? 12.556 23.656 -31.979 1.00 80.94 547 ALA A O 1
ATOM 4283 N N . ARG A 1 548 ? 12.225 24.678 -29.999 1.00 77.56 548 ARG A N 1
ATOM 4284 C CA . ARG A 1 548 ? 12.768 25.985 -30.417 1.00 77.56 548 ARG A CA 1
ATOM 4285 C C . ARG A 1 548 ? 14.210 25.858 -30.893 1.00 77.56 548 ARG A C 1
ATOM 4287 O O . ARG A 1 548 ? 14.561 26.386 -31.946 1.00 77.56 548 ARG A O 1
ATOM 4294 N N . HIS A 1 549 ? 15.030 25.096 -30.169 1.00 77.69 549 HIS A N 1
ATOM 4295 C CA . HIS A 1 549 ? 16.415 24.849 -30.556 1.00 77.69 549 HIS A CA 1
ATOM 4296 C C . HIS A 1 549 ? 16.519 24.143 -31.919 1.00 77.69 549 HIS A C 1
ATOM 4298 O O . HIS A 1 549 ? 17.336 24.529 -32.757 1.00 77.69 549 HIS A O 1
ATOM 4304 N N . GLN A 1 550 ? 15.681 23.132 -32.177 1.00 77.56 550 GLN A N 1
ATOM 4305 C CA . GLN A 1 550 ? 15.653 22.442 -33.472 1.00 77.56 550 GLN A CA 1
ATOM 4306 C C . GLN A 1 550 ? 15.231 23.365 -34.618 1.00 77.56 550 GLN A C 1
ATOM 4308 O O . GLN A 1 550 ? 15.871 23.353 -35.672 1.00 77.56 550 GLN A O 1
ATOM 4313 N N . ILE A 1 551 ? 14.209 24.202 -34.409 1.00 75.19 551 ILE A N 1
ATOM 4314 C CA . ILE A 1 551 ? 13.784 25.197 -35.402 1.00 75.19 551 ILE A CA 1
ATOM 4315 C C . ILE A 1 551 ? 14.909 26.194 -35.686 1.00 75.19 551 ILE A C 1
ATOM 4317 O O . ILE A 1 551 ? 15.231 26.421 -36.853 1.00 75.19 551 ILE A O 1
ATOM 4321 N N . GLY A 1 552 ? 15.553 26.733 -34.647 1.00 68.38 552 GLY A N 1
ATOM 4322 C CA . GLY A 1 552 ? 16.674 27.661 -34.798 1.00 68.38 552 GLY A CA 1
ATOM 4323 C C . GLY A 1 552 ? 17.820 27.062 -35.619 1.00 68.38 552 GLY A C 1
ATOM 4324 O O . GLY A 1 552 ? 18.320 27.701 -36.546 1.00 68.38 552 GLY A O 1
ATOM 4325 N N . ARG A 1 553 ? 18.187 25.796 -35.363 1.00 75.25 553 ARG A N 1
ATOM 4326 C CA . ARG A 1 553 ? 19.200 25.081 -36.163 1.00 75.25 553 ARG A CA 1
ATOM 4327 C C . ARG A 1 553 ? 18.793 24.924 -37.625 1.00 75.25 553 ARG A C 1
ATOM 4329 O O . ARG A 1 553 ? 19.620 25.132 -38.512 1.00 75.25 553 ARG A O 1
ATOM 4336 N N . LEU A 1 554 ? 17.536 24.583 -37.887 1.00 74.19 554 LEU A N 1
ATOM 4337 C CA . LEU A 1 554 ? 17.033 24.402 -39.246 1.00 74.19 554 LEU A CA 1
ATOM 4338 C C . LEU A 1 554 ? 16.989 25.734 -40.016 1.00 74.19 554 LEU A C 1
ATOM 4340 O O . LEU A 1 554 ? 17.407 25.789 -41.172 1.00 74.19 554 LEU A O 1
ATOM 4344 N N . LEU A 1 555 ? 16.561 26.827 -39.378 1.00 70.50 555 LEU A N 1
ATOM 4345 C CA . LEU A 1 555 ? 16.566 28.168 -39.978 1.00 70.50 555 LEU A CA 1
ATOM 4346 C C . LEU A 1 555 ? 17.986 28.670 -40.261 1.00 70.50 555 LEU A C 1
ATOM 4348 O O . LEU A 1 555 ? 18.227 29.275 -41.308 1.00 70.50 555 LEU A O 1
ATOM 4352 N N . LEU A 1 556 ? 18.943 28.357 -39.381 1.00 68.31 556 LEU A N 1
ATOM 4353 C CA . LEU A 1 556 ? 20.359 28.643 -39.601 1.00 68.31 556 LEU A CA 1
ATOM 4354 C C . LEU A 1 556 ? 20.898 27.910 -40.841 1.00 68.31 556 LEU A C 1
ATOM 4356 O O . LEU A 1 556 ? 21.572 28.523 -41.671 1.00 68.31 556 LEU A O 1
ATOM 4360 N N . GLN A 1 557 ? 20.570 26.623 -40.997 1.00 71.44 557 GLN A N 1
ATOM 4361 C CA . GLN A 1 557 ? 20.953 25.825 -42.169 1.00 71.44 557 GLN A CA 1
ATOM 4362 C C . GLN A 1 557 ? 20.323 26.347 -43.469 1.00 71.44 557 GLN A C 1
ATOM 4364 O O . GLN A 1 557 ? 20.964 26.328 -44.518 1.00 71.44 557 GLN A O 1
ATOM 4369 N N . GLU A 1 558 ? 19.095 26.864 -43.405 1.00 71.00 558 GLU A N 1
ATOM 4370 C CA . GLU A 1 558 ? 18.409 27.499 -44.537 1.00 71.00 558 GLU A CA 1
ATOM 4371 C C . GLU A 1 558 ? 18.854 28.950 -44.801 1.00 71.00 558 GLU A C 1
ATOM 4373 O O . GLU A 1 558 ? 18.328 29.595 -45.707 1.00 71.00 558 GLU A O 1
ATOM 4378 N N . LYS A 1 559 ? 19.823 29.474 -44.036 1.00 75.12 559 LYS A N 1
ATOM 4379 C CA . LYS A 1 559 ? 20.300 30.868 -44.100 1.00 75.12 559 LYS A CA 1
ATOM 4380 C C . LYS A 1 559 ? 19.202 31.913 -43.844 1.00 75.12 559 LYS A C 1
ATOM 4382 O O . LYS A 1 559 ? 19.325 33.068 -44.251 1.00 75.12 559 LYS A O 1
ATOM 4387 N N . LYS A 1 560 ? 18.145 31.535 -43.123 1.00 69.44 560 LYS A N 1
ATOM 4388 C CA . LYS A 1 560 ? 17.043 32.414 -42.701 1.00 69.44 560 LYS A CA 1
ATOM 4389 C C . LYS A 1 560 ? 17.358 33.057 -41.354 1.00 69.44 560 LYS A C 1
ATOM 4391 O O . LYS A 1 560 ? 16.657 32.867 -40.366 1.00 69.44 560 LYS A O 1
ATOM 4396 N N . TYR A 1 561 ? 18.454 33.810 -41.306 1.00 59.06 561 TYR A N 1
ATOM 4397 C CA . TYR A 1 561 ? 19.013 34.334 -40.056 1.00 59.06 561 TYR A CA 1
ATOM 4398 C C . TYR A 1 561 ? 18.058 35.263 -39.298 1.00 59.06 561 TYR A C 1
ATOM 4400 O O . TYR A 1 561 ? 18.030 35.218 -38.076 1.00 59.06 561 TYR A O 1
ATOM 4408 N N . ALA A 1 562 ? 17.258 36.062 -40.013 1.00 58.00 562 ALA A N 1
ATOM 4409 C CA . ALA A 1 562 ? 16.280 36.967 -39.407 1.00 58.00 562 ALA A CA 1
ATOM 4410 C C . ALA A 1 562 ? 15.135 36.220 -38.699 1.00 58.00 562 ALA A C 1
ATOM 4412 O O . ALA A 1 562 ? 14.650 36.684 -37.676 1.00 58.00 562 ALA A O 1
ATOM 4413 N N . GLU A 1 563 ? 14.737 35.057 -39.220 1.00 57.69 563 GLU A N 1
ATOM 4414 C CA . GLU A 1 563 ? 13.721 34.194 -38.604 1.00 57.69 563 GLU A CA 1
ATOM 4415 C C . GLU A 1 563 ? 14.312 33.351 -37.460 1.00 57.69 563 GLU A C 1
ATOM 4417 O O . GLU A 1 563 ? 13.587 32.958 -36.560 1.00 57.69 563 GLU A O 1
ATOM 4422 N N . ALA A 1 564 ? 15.622 33.068 -37.476 1.00 47.25 564 ALA A N 1
ATOM 4423 C CA . ALA A 1 564 ? 16.295 32.237 -36.469 1.00 47.25 564 ALA A CA 1
ATOM 4424 C C . ALA A 1 564 ? 16.548 32.945 -35.122 1.00 47.25 564 ALA A C 1
ATOM 4426 O O . ALA A 1 564 ? 16.895 32.281 -34.146 1.00 47.25 564 ALA A O 1
ATOM 4427 N N . VAL A 1 565 ? 16.443 34.277 -35.089 1.00 49.12 565 VAL A N 1
ATOM 4428 C CA . VAL A 1 565 ? 16.669 35.128 -33.902 1.00 49.12 565 VAL A CA 1
ATOM 4429 C C . VAL A 1 565 ? 15.392 35.814 -33.402 1.00 49.12 565 VAL A C 1
ATOM 4431 O O . VAL A 1 565 ? 15.464 36.609 -32.464 1.00 49.12 565 VAL A O 1
ATOM 4434 N N . ALA A 1 566 ? 14.261 35.540 -34.058 1.00 47.47 566 ALA A N 1
ATOM 4435 C CA . ALA A 1 566 ? 12.920 35.956 -33.657 1.00 47.47 566 ALA A CA 1
ATOM 4436 C C . ALA A 1 566 ? 12.303 34.892 -32.744 1.00 47.47 566 ALA A C 1
ATOM 4438 O O . ALA A 1 566 ? 11.580 35.295 -31.805 1.00 47.47 566 ALA A O 1
#

Secondary structure (DSSP, 8-state):
-------------------PPPP-HHHHHHHHHHTT-HHHHHHHHHHHHHSPPTT--HHHHHHHHHHHHHHHHHH---HHHHHHHHHHHHHHHHHHHHH-TTSTTHHHHHHHHHHHHHHHHHHHHHHHHH--SHHHHHHHHHHHHHHHHHHHHHHHHHHHH--SHHHHHHHHHHHHHHHHHHHTTS-TTSHHHHHHHHHHHHHHHHHHHHHHHH-TTSHHHHHHHHHHHHHHHHTT-HHHHHHHHHHHHH--SGGGHHHHHHHHHHHHHHHHH-GGGSSS-HHHHHHHHHHHHHHH-GGGTTSHHHHHHHHHHHHHHHHHHHHHHHTSSSTTSPPPHHHHHHHHHHHHHHHHHHTS-STTHHHHHHHHHHHHHHHHHHHHTTS-GGG--SHHHHHHHHHHHHHHHHHHHHH----SHHHHHHHHHHHHHHHHHHHHHHHHHHHT--TT--HHHHHHHHHHHHHHHHHTT-HHHHHHHHHHHHHHS-TTSHHHHHHHHHHHHHHHHHHHHHHHTT--HHHHHHHHHHHHHHHHHHHHH-TTSHHHHHHHHHHHHHHHHTT-HHHHT-

Foldseek 3Di:
DDDDDDDDDDDDDPPPPPPPPDDPLVVVLVVCLVVLNLVVSLVSLVVCCVPPDPPDDPLNSLLSLLVSLLSVLVPDPDPVVSVVSLVSSLVSLVVSCVVAVPPPCPLVSLQSNLVSLLVVLVVLCLQLVPDPDPVSNLVSLVVSQVSLVSSLVSLVVSLVPDPDPVSNLVSLLVNLVSLLSNLSSFDCVDPVSVVVSLVSLVVSLVSLCVLLVVPLVALSNLLSLLSNLLSCLVNVNNLVSVVSLVVLVVDPDPRNVNNNLSSLLSVLVSCVVPVPSDPDGSLVVLLVSLVVSCVVCVVCCPPQSVLSSLLSNLVSLQVVLQVQLVPDPCSPAQGDPSSVVSLVSSLVSLVVLCVDPYSCNVVSVVSNLVSLQVVLVNLVRVDPLVSDQELSSLQSVLVVLVVVLVVCVVPDDDDDPVSVVVNVVSNVVSLVSSLVSLVVSLVRDDPPQDLLNVLVSLLSNLVSCVVVLVLVVSLVSLLCSLVVGDLVDPSNLSSLLSNLVSLVSVLVVCVVVVHDPVVNVVSLVSNLVSLVVCCVSPVPDPSNVVSLVSVLVSCVVVVVNVVSVD

Mean predicted aligned error: 10.38 Å

pLDDT: mean 88.62, std 12.93, range [31.91, 98.75]

Solvent-accessible surface area (backbone atoms only — not comparable to full-atom values): 29126 Å² total; per-residue (Å²): 136,91,86,80,86,85,82,86,78,90,77,85,75,81,74,72,77,73,75,69,79,73,63,60,73,68,58,46,38,49,51,30,41,77,73,71,36,23,64,61,26,48,56,50,48,52,54,36,70,78,57,64,55,90,94,58,51,73,55,57,55,33,38,52,45,12,58,33,22,49,54,34,24,74,72,41,85,52,67,69,60,20,50,51,27,44,53,51,15,45,51,28,28,51,55,32,44,74,79,33,70,86,42,95,60,32,51,59,42,33,46,55,44,18,54,51,34,36,50,52,16,48,53,28,40,54,52,17,74,69,41,91,45,74,66,54,23,50,54,26,15,61,62,12,33,64,27,21,56,50,18,37,56,29,22,51,50,30,32,72,67,42,84,51,68,67,62,18,52,52,27,45,53,52,27,24,54,38,32,47,55,36,29,69,39,43,54,70,90,38,72,72,34,36,52,53,25,49,53,35,31,50,52,18,28,52,48,21,48,55,46,19,77,77,26,68,87,38,40,66,9,27,36,23,40,29,50,33,20,49,39,30,46,75,68,73,36,49,71,60,16,50,53,42,37,52,56,42,68,68,52,80,56,79,43,31,44,62,9,36,56,49,23,53,47,50,48,39,54,48,32,73,78,37,44,78,81,50,94,71,64,35,44,63,50,30,28,53,48,30,54,52,46,51,70,75,39,63,92,40,49,89,35,77,64,28,46,50,33,42,49,50,23,21,50,23,27,38,52,51,22,50,54,57,36,66,72,39,98,56,60,90,50,83,74,53,72,69,34,52,49,28,38,52,54,18,35,53,41,20,54,61,39,49,75,45,99,56,96,52,18,68,61,23,48,56,54,28,50,52,46,46,45,54,55,37,49,51,44,44,65,88,45,58,74,77,67,52,81,42,28,65,41,20,42,49,47,19,50,48,31,51,51,52,42,52,55,49,63,75,67,63,76,69,85,51,71,68,50,47,52,52,48,54,51,50,46,49,50,29,46,54,51,22,44,53,25,30,55,52,16,68,75,37,71,51,97,82,61,47,72,61,58,53,34,45,47,45,40,54,41,21,51,44,25,45,77,67,72,35,19,58,64,10,15,56,49,10,48,51,37,30,75,73,34,64,77,90,39,70,47,18,51,52,10,45,48,45,16,50,52,17,34,54,47,30,48,53,53,37,59,75,67,64,57,57,67,70,58,56,52,51,47,53,48,51,40,48,52,53,27,53,50,40,40,73,73,35,72,89,42,74,58,19,56,55,24,53,51,53,50,31,54,51,26,51,75,70,67,37,56,78,70,44,78,106

Nearest PDB structures (foldseek):
  9co0-assembly1_D  TM=4.059E-01  e=1.261E-01  Escherichia coli
  5k7v-assembly1_B  TM=2.501E-01  e=1.561E-02  synthetic construct
  8gel-assembly1_A  TM=1.103E-01  e=8.260E-05  synthetic construct
  8f19-assembly1_A  TM=2.596E-01  e=3.865E-02  Saccharomyces cerevisiae S288C
  6vfk-assembly1_B  TM=1.937E-01  e=1.597E-01  synthetic construct